Protein AF-0000000067515730 (afdb_homodimer)

Solvent-accessible surface area (backbone atoms only — not comparable to full-atom values): 35256 Å² total; per-residue (Å²): 138,82,78,78,67,69,62,62,59,50,51,53,52,52,54,55,63,64,53,71,71,58,67,72,63,63,73,56,38,85,46,73,54,70,41,50,42,94,93,24,19,31,38,40,37,34,45,33,46,80,92,40,70,53,66,86,60,45,46,58,59,45,49,50,51,52,49,49,49,42,47,40,55,29,73,67,42,72,83,10,52,42,34,50,55,38,70,41,61,50,66,40,71,41,82,49,55,71,68,56,53,50,52,48,52,53,40,50,52,50,13,62,77,48,75,37,32,38,40,40,17,38,39,58,46,34,15,53,72,50,72,31,36,65,20,58,84,65,63,81,65,47,69,66,55,48,58,58,40,50,72,39,41,52,58,83,39,51,46,76,57,90,60,22,47,29,28,67,43,58,40,25,72,43,53,79,59,30,48,48,11,40,50,48,42,53,45,53,53,52,36,44,74,60,69,42,60,21,36,41,39,36,28,71,71,25,30,38,36,30,43,43,45,82,87,66,42,58,41,73,43,81,40,72,39,61,25,89,80,57,80,29,64,60,46,64,42,35,37,47,53,36,8,36,12,63,30,65,45,38,34,29,71,42,33,11,52,59,36,66,44,35,76,48,60,23,49,69,79,62,39,53,48,86,69,45,43,35,32,24,34,17,53,26,80,42,22,31,55,8,25,37,48,12,43,44,30,54,53,54,20,64,61,58,21,45,52,49,31,58,75,67,61,45,20,32,39,38,35,29,52,50,91,95,42,74,47,79,48,67,41,70,54,27,48,56,52,49,52,54,44,73,102,140,76,85,73,71,65,67,61,58,49,51,50,50,54,57,53,67,66,47,77,70,64,66,71,63,62,72,57,39,83,46,73,55,70,40,50,42,95,93,24,18,30,40,40,36,33,46,34,46,80,91,41,70,51,65,86,60,45,48,58,59,46,51,49,52,53,49,50,49,42,47,40,54,29,72,70,42,74,81,11,52,42,33,51,55,37,70,41,60,48,67,38,72,42,82,50,56,70,67,58,52,50,50,48,52,53,41,50,52,50,13,62,76,49,75,37,31,38,41,41,18,37,40,58,45,34,16,55,72,49,73,31,35,64,20,58,82,67,62,82,66,48,71,67,54,48,57,57,42,50,70,40,42,52,59,82,40,51,46,75,56,92,59,22,47,31,27,67,43,59,41,25,70,43,53,79,60,30,48,47,11,41,50,47,42,53,44,53,53,51,36,45,74,61,69,42,61,23,36,41,38,36,26,70,71,23,31,37,36,29,43,44,46,82,88,66,43,58,41,72,44,80,41,75,38,60,25,89,81,56,80,30,64,61,47,65,40,36,38,46,54,36,8,38,13,64,29,64,46,39,33,28,71,42,33,10,54,57,36,67,44,36,75,48,59,21,47,68,81,61,39,52,47,86,69,46,42,36,31,26,36,16,54,28,80,42,22,32,54,9,24,37,48,13,41,43,32,52,53,54,19,64,62,59,18,46,52,49,30,60,75,68,61,45,19,32,39,40,35,29,54,51,92,94,43,74,46,77,47,68,40,70,55,27,48,54,54,50,52,54,44,73,102

Radius of gyration: 30.29 Å; Cα contacts (8 Å, |Δi|>4): 1437; chains: 2; bounding box: 115×103×99 Å

Organism: Pseudomonas syringae pv. tomato (strain ATCC BAA-871 / DC3000) (NCBI:txid223283)

Sequence (686 aa):
MWGMDLRGFYRIAACLVLLLCGGCGQERKLESFGGPTMGSHYSVVYVRGAGQPDPVVMRPEVEAILADVDQQMSLWRSDSDIERFNALPANSCQIMSTSVLHLIRVGEQLSRESDGAFDLTVKPLMDLWGLGAHALFEQMPLVRQLARTRTLVGYRNLRIVGQQLCKNAAVQVDLNSIAAGYAVDRITERMDALGVHDYMVQATGELKVSGLKPDGSPWRVNLDAPSDDGYDAPKLFPLTGHAMSTSGDYRRYRGGNGRHISDTLDALTGSPVNHGLASVTVLHPSALMADGLSSLLLILGPERGWNYAQEHKIPAFFVIRADKRFIIRSNASFDRLAVRSSQMWGMDLRGFYRIAACLVLLLCGGCGQERKLESFGGPTMGSHYSVVYVRGAGQPDPVVMRPEVEAILADVDQQMSLWRSDSDIERFNALPANSCQIMSTSVLHLIRVGEQLSRESDGAFDLTVKPLMDLWGLGAHALFEQMPLVRQLARTRTLVGYRNLRIVGQQLCKNAAVQVDLNSIAAGYAVDRITERMDALGVHDYMVQATGELKVSGLKPDGSPWRVNLDAPSDDGYDAPKLFPLTGHAMSTSGDYRRYRGGNGRHISDTLDALTGSPVNHGLASVTVLHPSALMADGLSSLLLILGPERGWNYAQEHKIPAFFVIRADKRFIIRSNASFDRLAVRSSQ

InterPro domains:
  IPR003374 ApbE-like superfamily [G3DSA:3.10.520.10] (24-342)
  IPR003374 ApbE-like superfamily [SSF143631] (32-336)
  IPR024932 Flavin transferase ApbE [PF02424] (38-318)
  IPR024932 Flavin transferase ApbE [PIRSF006268] (15-328)
  IPR024932 Flavin transferase ApbE [PTHR30040] (16-329)

Structure (mmCIF, N/CA/C/O backbone):
data_AF-0000000067515730-model_v1
#
loop_
_entity.id
_entity.type
_entity.pdbx_description
1 polymer 'FAD:protein FMN transferase'
#
loop_
_atom_site.group_PDB
_atom_site.id
_atom_site.type_symbol
_atom_site.label_atom_id
_atom_site.label_alt_id
_atom_site.label_comp_id
_atom_site.label_asym_id
_atom_site.label_entity_id
_atom_site.label_seq_id
_atom_site.pdbx_PDB_ins_code
_atom_site.Cartn_x
_atom_site.Cartn_y
_atom_site.Cartn_z
_atom_site.occupancy
_atom_site.B_iso_or_equiv
_atom_site.auth_seq_id
_atom_site.auth_comp_id
_atom_site.auth_asym_id
_atom_site.auth_atom_id
_atom_site.pdbx_PDB_model_num
ATOM 1 N N . MET A 1 1 ? -68 62.812 14.883 1 28.36 1 MET A N 1
ATOM 2 C CA . MET A 1 1 ? -66.625 63 15.203 1 28.36 1 MET A CA 1
ATOM 3 C C . MET A 1 1 ? -65.938 61.688 15.641 1 28.36 1 MET A C 1
ATOM 5 O O . MET A 1 1 ? -66.062 61.344 16.812 1 28.36 1 MET A O 1
ATOM 9 N N . TRP A 1 2 ? -66.25 60.594 14.812 1 34.31 2 TRP A N 1
ATOM 10 C CA . TRP A 1 2 ? -66.062 59.156 14.859 1 34.31 2 TRP A CA 1
ATOM 11 C C . TRP A 1 2 ? -64.562 58.812 14.867 1 34.31 2 TRP A C 1
ATOM 13 O O . TRP A 1 2 ? -63.875 59.125 13.93 1 34.31 2 TRP A O 1
ATOM 23 N N . GLY A 1 3 ? -63.938 58.844 16.078 1 34.28 3 GLY A N 1
ATOM 24 C CA . GLY A 1 3 ? -62.594 58.562 16.516 1 34.28 3 GLY A CA 1
ATOM 25 C C . GLY A 1 3 ? -62.188 57.125 16.219 1 34.28 3 GLY A C 1
ATOM 26 O O . GLY A 1 3 ? -62.625 56.188 16.875 1 34.28 3 GLY A O 1
ATOM 27 N N . MET A 1 4 ? -62.125 56.75 14.883 1 36.84 4 MET A N 1
ATOM 28 C CA . MET A 1 4 ? -61.656 55.469 14.383 1 36.84 4 MET A CA 1
ATOM 29 C C . MET A 1 4 ? -60.312 55.125 14.984 1 36.84 4 MET A C 1
ATOM 31 O O . MET A 1 4 ? -59.344 55.875 14.859 1 36.84 4 MET A O 1
ATOM 35 N N . ASP A 1 5 ? -60.375 54.312 16.078 1 39.78 5 ASP A N 1
ATOM 36 C CA . ASP A 1 5 ? -59.312 53.875 16.969 1 39.78 5 ASP A CA 1
ATOM 37 C C . ASP A 1 5 ? -58.219 53.125 16.188 1 39.78 5 ASP A C 1
ATOM 39 O O . ASP A 1 5 ? -58.531 52.25 15.375 1 39.78 5 ASP A O 1
ATOM 43 N N . LEU A 1 6 ? -57.031 53.75 16 1 39.78 6 LEU A N 1
ATOM 44 C CA . LEU A 1 6 ? -55.719 53.375 15.438 1 39.78 6 LEU A CA 1
ATOM 45 C C . LEU A 1 6 ? -55.25 52.062 16.031 1 39.78 6 LEU A C 1
ATOM 47 O O . LEU A 1 6 ? -54.125 51.625 15.742 1 39.78 6 LEU A O 1
ATOM 51 N N . ARG A 1 7 ? -56.031 51.531 17.062 1 51.66 7 ARG A N 1
ATOM 52 C CA . ARG A 1 7 ? -55.594 50.281 17.672 1 51.66 7 ARG A CA 1
ATOM 53 C C . ARG A 1 7 ? -55.75 49.094 16.719 1 51.66 7 ARG A C 1
ATOM 55 O O . ARG A 1 7 ? -55.062 48.094 16.828 1 51.66 7 ARG A O 1
ATOM 62 N N . GLY A 1 8 ? -56.812 49.312 15.883 1 44.31 8 GLY A N 1
ATOM 63 C CA . GLY A 1 8 ? -57 48.188 14.977 1 44.31 8 GLY A CA 1
ATOM 64 C C . GLY A 1 8 ? -55.875 48.031 13.977 1 44.31 8 GLY A C 1
ATOM 65 O O . GLY A 1 8 ? -55.594 46.906 13.539 1 44.31 8 GLY A O 1
ATOM 66 N N . PHE A 1 9 ? -55.312 49.281 13.547 1 49.94 9 PHE A N 1
ATOM 67 C CA . PHE A 1 9 ? -54.281 49.188 12.523 1 49.94 9 PHE A CA 1
ATOM 68 C C . PHE A 1 9 ? -53 48.625 13.109 1 49.94 9 PHE A C 1
ATOM 70 O O . PHE A 1 9 ? -52.281 47.875 12.445 1 49.94 9 PHE A O 1
ATOM 77 N N . TYR A 1 10 ? -52.688 48.875 14.453 1 45.91 10 TYR A N 1
ATOM 78 C CA . TYR A 1 10 ? -51.438 48.375 14.977 1 45.91 10 TYR A CA 1
ATOM 79 C C . TYR A 1 10 ? -51.5 46.875 15.242 1 45.91 10 TYR A C 1
ATOM 81 O O . TYR A 1 10 ? -50.469 46.219 15.266 1 45.91 10 TYR A O 1
ATOM 89 N N . ARG A 1 11 ? -52.719 46.25 15.516 1 48.12 11 ARG A N 1
ATOM 90 C CA . ARG A 1 11 ? -52.75 44.812 15.695 1 48.12 11 ARG A CA 1
ATOM 91 C C . ARG A 1 11 ? -52.531 44.094 14.375 1 48.12 11 ARG A C 1
ATOM 93 O O . ARG A 1 11 ? -52 42.969 14.359 1 48.12 11 ARG A O 1
ATOM 100 N N . ILE A 1 12 ? -53.125 44.812 13.359 1 47.88 12 ILE A N 1
ATOM 101 C CA . ILE A 1 12 ? -52.875 44.094 12.102 1 47.88 12 ILE A CA 1
ATOM 102 C C . ILE A 1 12 ? -51.406 44.188 11.742 1 47.88 12 ILE A C 1
ATOM 104 O O . ILE A 1 12 ? -50.812 43.219 11.266 1 47.88 12 ILE A O 1
ATOM 108 N N . ALA A 1 13 ? -50.75 45.375 12.078 1 48.94 13 ALA A N 1
ATOM 109 C CA . ALA A 1 13 ? -49.344 45.469 11.711 1 48.94 13 ALA A CA 1
ATOM 110 C C . ALA A 1 13 ? -48.5 44.562 12.602 1 48.94 13 ALA A C 1
ATOM 112 O O . ALA A 1 13 ? -47.531 43.938 12.125 1 48.94 13 ALA A O 1
ATOM 113 N N . ALA A 1 14 ? -48.844 44.438 13.836 1 49.22 14 ALA A N 1
ATOM 114 C CA . ALA A 1 14 ? -48.062 43.562 14.695 1 49.22 14 ALA A CA 1
ATOM 115 C C . ALA A 1 14 ? -48.281 42.094 14.352 1 49.22 14 ALA A C 1
ATOM 117 O O . ALA A 1 14 ? -47.344 41.281 14.422 1 49.22 14 ALA A O 1
ATOM 118 N N . CYS A 1 15 ? -49.5 41.688 14.039 1 46.47 15 CYS A N 1
ATOM 119 C CA . CYS A 1 15 ? -49.688 40.281 13.664 1 46.47 15 CYS A CA 1
ATOM 120 C C . CYS A 1 15 ? -49 40 12.336 1 46.47 15 CYS A C 1
ATOM 122 O O . CYS A 1 15 ? -48.594 38.844 12.078 1 46.47 15 CYS A O 1
ATOM 124 N N . LEU A 1 16 ? -49 41 11.43 1 43.41 16 LEU A N 1
ATOM 125 C CA . LEU A 1 16 ? -48.312 40.656 10.172 1 43.41 16 LEU A CA 1
ATOM 126 C C . LEU A 1 16 ? -46.812 40.531 10.375 1 43.41 16 LEU A C 1
ATOM 128 O O . LEU A 1 16 ? -46.156 39.75 9.672 1 43.41 16 LEU A O 1
ATOM 132 N N . VAL A 1 17 ? -46.25 41.312 11.305 1 44.44 17 VAL A N 1
ATOM 133 C CA . VAL A 1 17 ? -44.781 41.156 11.43 1 44.44 17 VAL A CA 1
ATOM 134 C C . VAL A 1 17 ? -44.469 39.812 12.062 1 44.44 17 VAL A C 1
ATOM 136 O O . VAL A 1 17 ? -43.375 39.312 11.938 1 44.44 17 VAL A O 1
ATOM 139 N N . LEU A 1 18 ? -45.375 39.281 12.891 1 42.5 18 LEU A N 1
ATOM 140 C CA . LEU A 1 18 ? -44.969 37.969 13.422 1 42.5 18 LEU A CA 1
ATOM 141 C C . LEU A 1 18 ? -44.938 36.906 12.328 1 42.5 18 LEU A C 1
ATOM 143 O O . LEU A 1 18 ? -44.656 35.75 12.594 1 42.5 18 LEU A O 1
ATOM 147 N N . LEU A 1 19 ? -45.781 37.094 11.289 1 39.22 19 LEU A N 1
ATOM 148 C CA . LEU A 1 19 ? -45.844 35.969 10.367 1 39.22 19 LEU A CA 1
ATOM 149 C C . LEU A 1 19 ? -44.438 35.531 9.969 1 39.22 19 LEU A C 1
ATOM 151 O O . LEU A 1 19 ? -44.125 34.312 9.969 1 39.22 19 LEU A O 1
ATOM 155 N N . LEU A 1 20 ? -43.812 36.281 8.969 1 37.81 20 LEU A N 1
ATOM 156 C CA . LEU A 1 20 ? -42.906 35.719 7.984 1 37.81 20 LEU A CA 1
ATOM 157 C C . LEU A 1 20 ? -41.562 35.344 8.617 1 37.81 20 LEU A C 1
ATOM 159 O O . LEU A 1 20 ? -40.562 35.188 7.918 1 37.81 20 LEU A O 1
ATOM 163 N N . CYS A 1 21 ? -41.344 35.656 9.828 1 38.59 21 CYS A N 1
ATOM 164 C CA . CYS A 1 21 ? -40.062 35.031 10.188 1 38.59 21 CYS A CA 1
ATOM 165 C C . CYS A 1 21 ? -40.156 33.531 10.078 1 38.59 21 CYS A C 1
ATOM 167 O O . CYS A 1 21 ? -40.312 32.844 11.094 1 38.59 21 CYS A O 1
ATOM 169 N N . GLY A 1 22 ? -41.188 32.969 9.43 1 39.34 22 GLY A N 1
ATOM 170 C CA . GLY A 1 22 ? -40.875 31.609 9.086 1 39.34 22 GLY A CA 1
ATOM 171 C C . GLY A 1 22 ? -39.406 31.438 8.711 1 39.34 22 GLY A C 1
ATOM 172 O O . GLY A 1 22 ? -39 31.688 7.574 1 39.34 22 GLY A O 1
ATOM 173 N N . GLY A 1 23 ? -38.531 31.922 9.422 1 40.78 23 GLY A N 1
ATOM 174 C CA . GLY A 1 23 ? -37.219 31.375 9.211 1 40.78 23 GLY A CA 1
ATOM 175 C C . GLY A 1 23 ? -37.219 29.953 8.695 1 40.78 23 GLY A C 1
ATOM 176 O O . GLY A 1 23 ? -37.344 29.016 9.477 1 40.78 23 GLY A O 1
ATOM 177 N N . CYS A 1 24 ? -37.969 29.562 7.715 1 43 24 CYS A N 1
ATOM 178 C CA . CYS A 1 24 ? -37.531 28.375 7 1 43 24 CYS A CA 1
ATOM 179 C C . CYS A 1 24 ? -36.031 28.188 7.152 1 43 24 CYS A C 1
ATOM 181 O O . CYS A 1 24 ? -35.25 28.719 6.363 1 43 24 CYS A O 1
ATOM 183 N N . GLY A 1 25 ? -35.344 28.5 8.133 1 48.97 25 GLY A N 1
ATOM 184 C CA . GLY A 1 25 ? -33.969 28.109 8.344 1 48.97 25 GLY A CA 1
ATOM 185 C C . GLY A 1 25 ? -33.594 26.828 7.629 1 48.97 25 GLY A C 1
ATOM 186 O O . GLY A 1 25 ? -34.156 25.766 7.898 1 48.97 25 GLY A O 1
ATOM 187 N N . GLN A 1 26 ? -33.438 26.906 6.41 1 57 26 GLN A N 1
ATOM 188 C CA . GLN A 1 26 ? -32.969 25.75 5.633 1 57 26 GLN A CA 1
ATOM 189 C C . GLN A 1 26 ? -32.094 24.844 6.473 1 57 26 GLN A C 1
ATOM 191 O O . GLN A 1 26 ? -31.109 25.297 7.055 1 57 26 GLN A O 1
ATOM 196 N N . GLU A 1 27 ? -32.562 23.734 6.945 1 75.56 27 GLU A N 1
ATOM 197 C CA . GLU A 1 27 ? -31.953 22.688 7.754 1 75.56 27 GLU A CA 1
ATOM 198 C C . GLU A 1 27 ? -30.562 22.328 7.238 1 75.56 27 GLU A C 1
ATOM 200 O O . GLU A 1 27 ? -30.375 22.125 6.035 1 75.56 27 GLU A O 1
ATOM 205 N N . ARG A 1 28 ? -29.578 22.828 7.957 1 88.69 28 ARG A N 1
ATOM 206 C CA . ARG A 1 28 ? -28.203 22.391 7.703 1 88.69 28 ARG A CA 1
ATOM 207 C C . ARG A 1 28 ? -28.094 20.875 7.758 1 88.69 28 ARG A C 1
ATOM 209 O O . ARG A 1 28 ? -28.516 20.25 8.734 1 88.69 28 ARG A O 1
ATOM 216 N N . LYS A 1 29 ? -27.703 20.344 6.621 1 93.69 29 LYS A N 1
ATOM 217 C CA . LYS A 1 29 ? -27.656 18.891 6.488 1 93.69 29 LYS A CA 1
ATOM 218 C C . LYS A 1 29 ? -26.219 18.406 6.359 1 93.69 29 LYS A C 1
ATOM 220 O O . LYS A 1 29 ? -25.359 19.094 5.805 1 93.69 29 LYS A O 1
ATOM 225 N N . LEU A 1 30 ? -25.984 17.25 6.902 1 96.06 30 LEU A N 1
ATOM 226 C CA . LEU A 1 30 ? -24.703 16.578 6.734 1 96.06 30 LEU A CA 1
ATOM 227 C C . LEU A 1 30 ? -24.625 15.891 5.375 1 96.06 30 LEU A C 1
ATOM 229 O O . LEU A 1 30 ? -25.531 15.148 5 1 96.06 30 LEU A O 1
ATOM 233 N N . GLU A 1 31 ? -23.594 16.266 4.641 1 96.31 31 GLU A N 1
ATOM 234 C CA . GLU A 1 31 ? -23.297 15.617 3.369 1 96.31 31 GLU A CA 1
ATOM 235 C C . GLU A 1 31 ? -21.969 14.852 3.441 1 96.31 31 GLU A C 1
ATOM 237 O O . GLU A 1 31 ? -21.094 15.203 4.23 1 96.31 31 GLU A O 1
ATOM 242 N N . SER A 1 32 ? -21.844 13.773 2.666 1 94.81 32 SER A N 1
ATOM 243 C CA . SER A 1 32 ? -20.594 13.023 2.656 1 94.81 32 SER A CA 1
ATOM 244 C C . SER A 1 32 ? -20.344 12.367 1.302 1 94.81 32 SER A C 1
ATOM 246 O O . SER A 1 32 ? -21.297 12.055 0.58 1 94.81 32 SER A O 1
ATOM 248 N N . PHE A 1 33 ? -19.156 12.203 0.969 1 92 33 PHE A N 1
ATOM 249 C CA . PHE A 1 33 ? -18.719 11.438 -0.193 1 92 33 PHE A CA 1
ATOM 250 C C . PHE A 1 33 ? -17.266 11.039 -0.058 1 92 33 PHE A C 1
ATOM 252 O O . PHE A 1 33 ? -16.562 11.484 0.859 1 92 33 PHE A O 1
ATOM 259 N N . GLY A 1 34 ? -16.766 10.148 -0.915 1 90.88 34 GLY A N 1
ATOM 260 C CA . GLY A 1 34 ? -15.391 9.664 -0.91 1 90.88 34 GLY A CA 1
ATOM 261 C C . GLY A 1 34 ? -15.062 8.789 -2.102 1 90.88 34 GLY A C 1
ATOM 262 O O . GLY A 1 34 ? -15.852 8.68 -3.035 1 90.88 34 GLY A O 1
ATOM 263 N N . GLY A 1 35 ? -13.828 8.211 -2.066 1 86.75 35 GLY A N 1
ATOM 264 C CA . GLY A 1 35 ? -13.352 7.359 -3.141 1 86.75 35 GLY A CA 1
ATOM 265 C C . GLY A 1 35 ? -11.867 7.039 -3.035 1 86.75 35 GLY A C 1
ATOM 266 O O . GLY A 1 35 ? -11.219 7.414 -2.059 1 86.75 35 GLY A O 1
ATOM 267 N N . PRO A 1 36 ? -11.383 6.293 -3.98 1 86.88 36 PRO A N 1
ATOM 268 C CA . PRO A 1 36 ? -9.961 5.945 -3.98 1 86.88 36 PRO A CA 1
ATOM 269 C C . PRO A 1 36 ? -9.055 7.129 -4.324 1 86.88 36 PRO A C 1
ATOM 271 O O . PRO A 1 36 ? -9.445 7.992 -5.121 1 86.88 36 PRO A O 1
ATOM 274 N N . THR A 1 37 ? -7.918 7.191 -3.75 1 90.69 37 THR A N 1
ATOM 275 C CA . THR A 1 37 ? -6.883 8.164 -4.098 1 90.69 37 THR A CA 1
ATOM 276 C C . THR A 1 37 ? -5.535 7.742 -3.521 1 90.69 37 THR A C 1
ATOM 278 O O . THR A 1 37 ? -5.469 7.168 -2.434 1 90.69 37 THR A O 1
ATOM 281 N N . MET A 1 38 ? -4.488 7.953 -4.32 1 90.31 38 MET A N 1
ATOM 282 C CA . MET A 1 38 ? -3.109 7.84 -3.854 1 90.31 38 MET A CA 1
ATOM 283 C C . MET A 1 38 ? -2.863 6.477 -3.211 1 90.31 38 MET A C 1
ATOM 285 O O . MET A 1 38 ? -2.262 6.391 -2.141 1 90.31 38 MET A O 1
ATOM 289 N N . GLY A 1 39 ? -3.379 5.5 -3.826 1 84 39 GLY A N 1
ATOM 290 C CA . GLY A 1 39 ? -3.189 4.145 -3.342 1 84 39 GLY A CA 1
ATOM 291 C C . GLY A 1 39 ? -3.977 3.846 -2.08 1 84 39 GLY A C 1
ATOM 292 O O . GLY A 1 39 ? -3.762 2.816 -1.436 1 84 39 GLY A O 1
ATOM 293 N N . SER A 1 40 ? -4.746 4.766 -1.695 1 87.25 40 SER A N 1
ATOM 294 C CA . SER A 1 40 ? -5.641 4.691 -0.543 1 87.25 40 SER A CA 1
ATOM 295 C C . SER A 1 40 ? -6.996 5.316 -0.854 1 87.25 40 SER A C 1
ATOM 297 O O . SER A 1 40 ? -7.559 5.09 -1.927 1 87.25 40 SER A O 1
ATOM 299 N N . HIS A 1 41 ? -7.539 6.059 0.15 1 87.5 41 HIS A N 1
ATOM 300 C CA . HIS A 1 41 ? -8.859 6.641 -0.047 1 87.5 41 HIS A CA 1
ATOM 301 C C . HIS A 1 41 ? -8.945 8.031 0.579 1 87.5 41 HIS A C 1
ATOM 303 O O . HIS A 1 41 ? -8.062 8.43 1.333 1 87.5 41 HIS A O 1
ATOM 309 N N . TYR A 1 42 ? -9.969 8.727 0.165 1 91.81 42 TYR A N 1
ATOM 310 C CA . TYR A 1 42 ? -10.32 9.992 0.794 1 91.81 42 TYR A CA 1
ATOM 311 C C . TYR A 1 42 ? -11.789 10.008 1.202 1 91.81 42 TYR A C 1
ATOM 313 O O . TYR A 1 42 ? -12.578 9.195 0.726 1 91.81 42 TYR A O 1
ATOM 321 N N . SER A 1 43 ? -12.109 10.883 2.164 1 91.94 43 SER A N 1
ATOM 322 C CA . SER A 1 43 ? -13.492 11.133 2.545 1 91.94 43 SER A CA 1
ATOM 323 C C . SER A 1 43 ? -13.711 12.594 2.918 1 91.94 43 SER A C 1
ATOM 325 O O . SER A 1 43 ? -12.812 13.242 3.459 1 91.94 43 SER A O 1
ATOM 327 N N . VAL A 1 44 ? -14.891 13.062 2.59 1 95.25 44 VAL A N 1
ATOM 328 C CA . VAL A 1 44 ? -15.328 14.414 2.93 1 95.25 44 VAL A CA 1
ATOM 329 C C . VAL A 1 44 ? -16.703 14.359 3.6 1 95.25 44 VAL A C 1
ATOM 331 O O . VAL A 1 44 ? -17.641 13.766 3.062 1 95.25 44 VAL A O 1
ATOM 334 N N . VAL A 1 45 ? -16.766 14.875 4.742 1 95.44 45 VAL A N 1
ATOM 335 C CA . VAL A 1 45 ? -18.016 15.141 5.438 1 95.44 45 VAL A CA 1
ATOM 336 C C . VAL A 1 45 ? -18.141 16.641 5.719 1 95.44 45 VAL A C 1
ATOM 338 O O . VAL A 1 45 ? -17.203 17.266 6.207 1 95.44 45 VAL A O 1
ATOM 341 N N . TYR A 1 46 ? -19.281 17.172 5.375 1 97.5 46 TYR A N 1
ATOM 342 C CA . TYR A 1 46 ? -19.406 18.609 5.605 1 97.5 46 TYR A CA 1
ATOM 343 C C . TYR A 1 46 ? -20.875 19 5.832 1 97.5 46 TYR A C 1
ATOM 345 O O . TYR A 1 46 ? -21.781 18.234 5.477 1 97.5 46 TYR A O 1
ATOM 353 N N . VAL A 1 47 ? -21.047 20.141 6.465 1 97.62 47 VAL A N 1
ATOM 354 C CA . VAL A 1 47 ? -22.375 20.688 6.719 1 97.62 47 VAL A CA 1
ATOM 355 C C . VAL A 1 47 ? -22.75 21.641 5.59 1 97.62 47 VAL A C 1
ATOM 357 O O . VAL A 1 47 ? -22.047 22.625 5.32 1 97.62 47 VAL A O 1
ATOM 360 N N . ARG A 1 48 ? -23.812 21.297 5.031 1 96.88 48 ARG A N 1
ATOM 361 C CA . ARG A 1 48 ? -24.281 22.109 3.912 1 96.88 48 ARG A CA 1
ATOM 362 C C . ARG A 1 48 ? -25.438 23.016 4.34 1 96.88 48 ARG A C 1
ATOM 364 O O . ARG A 1 48 ? -26.469 22.531 4.816 1 96.88 48 ARG A O 1
ATOM 371 N N . GLY A 1 49 ? -25.234 24.281 4.168 1 92.81 49 GLY A N 1
ATOM 372 C CA . GLY A 1 49 ? -26.297 25.266 4.332 1 92.81 49 GLY A CA 1
ATOM 373 C C . GLY A 1 49 ? -26.891 25.719 3.016 1 92.81 49 GLY A C 1
ATOM 374 O O . GLY A 1 49 ? -26.531 25.219 1.952 1 92.81 49 GLY A O 1
ATOM 375 N N . ALA A 1 50 ? -27.781 26.625 3.168 1 90.62 50 ALA A N 1
ATOM 376 C CA . ALA A 1 50 ? -28.438 27.172 1.979 1 90.62 50 ALA A CA 1
ATOM 377 C C . ALA A 1 50 ? -27.422 27.844 1.063 1 90.62 50 ALA A C 1
ATOM 379 O O . ALA A 1 50 ? -26.578 28.609 1.526 1 90.62 50 ALA A O 1
ATOM 380 N N . GLY A 1 51 ? -27.516 27.531 -0.205 1 91.56 51 GLY A N 1
ATOM 381 C CA . GLY A 1 51 ? -26.672 28.188 -1.187 1 91.56 51 GLY A CA 1
ATOM 382 C C . GLY A 1 51 ? -25.312 27.531 -1.327 1 91.56 51 GLY A C 1
ATOM 383 O O . GLY A 1 51 ? -24.531 27.906 -2.209 1 91.56 51 GLY A O 1
ATOM 384 N N . GLN A 1 52 ? -24.953 26.641 -0.421 1 95.44 52 GLN A N 1
ATOM 385 C CA . GLN A 1 52 ? -23.672 25.938 -0.498 1 95.44 52 GLN A CA 1
ATOM 386 C C . GLN A 1 52 ? -23.75 24.75 -1.437 1 95.44 52 GLN A C 1
ATOM 388 O O . GLN A 1 52 ? -24.828 24.172 -1.641 1 95.44 52 GLN A O 1
ATOM 393 N N . PRO A 1 53 ? -22.656 24.438 -2.014 1 96.94 53 PRO A N 1
ATOM 394 C CA . PRO A 1 53 ? -22.672 23.375 -3.02 1 96.94 53 PRO A CA 1
ATOM 395 C C . PRO A 1 53 ? -23.016 22.016 -2.426 1 96.94 53 PRO A C 1
ATOM 397 O O . PRO A 1 53 ? -22.578 21.688 -1.319 1 96.94 53 PRO A O 1
ATOM 400 N N . ASP A 1 54 ? -23.766 21.203 -3.172 1 96.44 54 ASP A N 1
ATOM 401 C CA . ASP A 1 54 ? -24.016 19.828 -2.791 1 96.44 54 ASP A CA 1
ATOM 402 C C . ASP A 1 54 ? -22.891 18.906 -3.285 1 96.44 54 ASP A C 1
ATOM 404 O O . ASP A 1 54 ? -21.953 19.359 -3.953 1 96.44 54 ASP A O 1
ATOM 408 N N . PRO A 1 55 ? -22.938 17.609 -2.951 1 96.62 55 PRO A N 1
ATOM 409 C CA . PRO A 1 55 ? -21.859 16.688 -3.32 1 96.62 55 PRO A CA 1
ATOM 410 C C . PRO A 1 55 ? -21.656 16.578 -4.828 1 96.62 55 PRO A C 1
ATOM 412 O O . PRO A 1 55 ? -20.531 16.359 -5.297 1 96.62 55 PRO A O 1
ATOM 415 N N . VAL A 1 56 ? -22.656 16.672 -5.602 1 96.75 56 VAL A N 1
ATOM 416 C CA . VAL A 1 56 ? -22.578 16.562 -7.055 1 96.75 56 VAL A CA 1
ATOM 417 C C . VAL A 1 56 ? -21.641 17.641 -7.598 1 96.75 56 VAL A C 1
ATOM 419 O O . VAL A 1 56 ? -20.922 17.422 -8.57 1 96.75 56 VAL A O 1
ATOM 422 N N . VAL A 1 57 ? -21.656 18.766 -6.934 1 97.12 57 VAL A N 1
ATOM 423 C CA . VAL A 1 57 ? -20.844 19.891 -7.344 1 97.12 57 VAL A CA 1
ATOM 424 C C . VAL A 1 57 ? -19.5 19.828 -6.621 1 97.12 57 VAL A C 1
ATOM 426 O O . VAL A 1 57 ? -18.453 20.094 -7.219 1 97.12 57 VAL A O 1
ATOM 429 N N . MET A 1 58 ? -19.484 19.516 -5.363 1 98 58 MET A N 1
ATOM 430 C CA . MET A 1 58 ? -18.281 19.547 -4.527 1 98 58 MET A CA 1
ATOM 431 C C . MET A 1 58 ? -17.328 18.422 -4.906 1 98 58 MET A C 1
ATOM 433 O O . MET A 1 58 ? -16.109 18.625 -4.914 1 98 58 MET A O 1
ATOM 437 N N . ARG A 1 59 ? -17.797 17.281 -5.266 1 97.5 59 ARG A N 1
ATOM 438 C CA . ARG A 1 59 ? -16.984 16.109 -5.52 1 97.5 59 ARG A CA 1
ATOM 439 C C . ARG A 1 59 ? -16.016 16.344 -6.668 1 97.5 59 ARG A C 1
ATOM 441 O O . ARG A 1 59 ? -14.812 16.094 -6.543 1 97.5 59 ARG A O 1
ATOM 448 N N . PRO A 1 60 ? -16.469 16.875 -7.797 1 97.75 60 PRO A N 1
ATOM 449 C CA . PRO A 1 60 ? -15.523 17.141 -8.883 1 97.75 60 PRO A CA 1
ATOM 450 C C . PRO A 1 60 ? -14.422 18.125 -8.492 1 97.75 60 PRO A C 1
ATOM 452 O O . PRO A 1 60 ? -13.289 18.016 -8.969 1 97.75 60 PRO A O 1
ATOM 455 N N . GLU A 1 61 ? -14.75 19.109 -7.656 1 98.38 61 GLU A N 1
ATOM 456 C CA . GLU A 1 61 ? -13.734 20.047 -7.176 1 98.38 61 GLU A CA 1
ATOM 457 C C . GLU A 1 61 ? -12.648 19.328 -6.387 1 98.38 61 GLU A C 1
ATOM 459 O O . GLU A 1 61 ? -11.453 19.578 -6.605 1 98.38 61 GLU A O 1
ATOM 464 N N . VAL A 1 62 ? -13.062 18.453 -5.527 1 98.25 62 VAL A N 1
ATOM 465 C CA . VAL A 1 62 ? -12.148 17.703 -4.676 1 98.25 62 VAL A CA 1
ATOM 466 C C . VAL A 1 62 ? -11.32 16.75 -5.527 1 98.25 62 VAL A C 1
ATOM 468 O O . VAL A 1 62 ? -10.094 16.688 -5.395 1 98.25 62 VAL A O 1
ATOM 471 N N . GLU A 1 63 ? -11.945 16.078 -6.434 1 97 63 GLU A N 1
ATOM 472 C CA . GLU A 1 63 ? -11.273 15.055 -7.242 1 97 63 GLU A CA 1
ATOM 473 C C . GLU A 1 63 ? -10.305 15.695 -8.227 1 97 63 GLU A C 1
ATOM 475 O O . GLU A 1 63 ? -9.273 15.109 -8.555 1 97 63 GLU A O 1
ATOM 480 N N . ALA A 1 64 ? -10.594 16.859 -8.68 1 98.31 64 ALA A N 1
ATOM 481 C CA . ALA A 1 64 ? -9.656 17.578 -9.539 1 98.31 64 ALA A CA 1
ATOM 482 C C . ALA A 1 64 ? -8.375 17.922 -8.781 1 98.31 64 ALA A C 1
ATOM 484 O O . ALA A 1 64 ? -7.277 17.812 -9.336 1 98.31 64 ALA A O 1
ATOM 485 N N . ILE A 1 65 ? -8.539 18.312 -7.543 1 98.62 65 ILE A N 1
ATOM 486 C CA . ILE A 1 65 ? -7.383 18.625 -6.715 1 98.62 65 ILE A CA 1
ATOM 487 C C . ILE A 1 65 ? -6.539 17.359 -6.512 1 98.62 65 ILE A C 1
ATOM 489 O O . ILE A 1 65 ? -5.316 17.391 -6.656 1 98.62 65 ILE A O 1
ATOM 493 N N . LEU A 1 66 ? -7.184 16.281 -6.195 1 97.56 66 LEU A N 1
ATOM 494 C CA . LEU A 1 66 ? -6.492 15.016 -5.988 1 97.56 66 LEU A CA 1
ATOM 495 C C . LEU A 1 66 ? -5.781 14.562 -7.262 1 97.56 66 LEU A C 1
ATOM 497 O O . LEU A 1 66 ? -4.652 14.07 -7.203 1 97.56 66 LEU A O 1
ATOM 501 N N . ALA A 1 67 ? -6.398 14.758 -8.367 1 96.75 67 ALA A N 1
ATOM 502 C CA . ALA A 1 67 ? -5.801 14.406 -9.656 1 96.75 67 ALA A CA 1
ATOM 503 C C . ALA A 1 67 ? -4.562 15.258 -9.93 1 96.75 67 ALA A C 1
ATOM 505 O O . ALA A 1 67 ? -3.561 14.75 -10.445 1 96.75 67 ALA A O 1
ATOM 506 N N . ASP A 1 68 ? -4.672 16.484 -9.625 1 98.19 68 ASP A N 1
ATOM 507 C CA . ASP A 1 68 ? -3.543 17.391 -9.812 1 98.19 68 ASP A CA 1
ATOM 508 C C . ASP A 1 68 ? -2.352 16.969 -8.961 1 98.19 68 ASP A C 1
ATOM 510 O O . ASP A 1 68 ? -1.212 16.969 -9.43 1 98.19 68 ASP A O 1
ATOM 514 N N . VAL A 1 69 ? -2.602 16.672 -7.727 1 98.31 69 VAL A N 1
ATOM 515 C CA . VAL A 1 69 ? -1.545 16.219 -6.832 1 98.31 69 VAL A CA 1
ATOM 516 C C . VAL A 1 69 ? -0.901 14.953 -7.387 1 98.31 69 VAL A C 1
ATOM 518 O O . VAL A 1 69 ? 0.325 14.82 -7.395 1 98.31 69 VAL A O 1
ATOM 521 N N . ASP A 1 70 ? -1.685 14.07 -7.844 1 95.88 70 ASP A N 1
ATOM 522 C CA . ASP A 1 70 ? -1.192 12.828 -8.43 1 95.88 70 ASP A CA 1
ATOM 523 C C . ASP A 1 70 ? -0.31 13.102 -9.641 1 95.88 70 ASP A C 1
ATOM 525 O O . ASP A 1 70 ? 0.791 12.555 -9.75 1 95.88 70 ASP A O 1
ATOM 529 N N . GLN A 1 71 ? -0.763 13.938 -10.516 1 97.12 71 GLN A N 1
ATOM 530 C CA . GLN A 1 71 ? -0.037 14.273 -11.734 1 97.12 71 GLN A CA 1
ATOM 531 C C . GLN A 1 71 ? 1.305 14.93 -11.414 1 97.12 71 GLN A C 1
ATOM 533 O O . GLN A 1 71 ? 2.283 14.734 -12.141 1 97.12 71 GLN A O 1
ATOM 538 N N . GLN A 1 72 ? 1.343 15.539 -10.367 1 98.44 72 GLN A N 1
ATOM 539 C CA . GLN A 1 72 ? 2.551 16.297 -10.031 1 98.44 72 GLN A CA 1
ATOM 540 C C . GLN A 1 72 ? 3.52 15.438 -9.219 1 98.44 72 GLN A C 1
ATOM 542 O O . GLN A 1 72 ? 4.734 15.516 -9.406 1 98.44 72 GLN A O 1
ATOM 547 N N . MET A 1 73 ? 2.988 14.562 -8.367 1 97.94 73 MET A N 1
ATOM 548 C CA . MET A 1 73 ? 3.846 14.133 -7.266 1 97.94 73 MET A CA 1
ATOM 549 C C . MET A 1 73 ? 3.912 12.609 -7.191 1 97.94 73 MET A C 1
ATOM 551 O O . MET A 1 73 ? 4.715 12.055 -6.438 1 97.94 73 MET A O 1
ATOM 555 N N . SER A 1 74 ? 3.152 11.93 -7.953 1 95 74 SER A N 1
ATOM 556 C CA . SER A 1 74 ? 3.078 10.477 -7.84 1 95 74 SER A CA 1
ATOM 557 C C . SER A 1 74 ? 4.395 9.82 -8.25 1 95 74 SER A C 1
ATOM 559 O O . SER A 1 74 ? 4.996 10.203 -9.258 1 95 74 SER A O 1
ATOM 561 N N . LEU A 1 75 ? 4.832 8.836 -7.477 1 94.25 75 LEU A N 1
ATOM 562 C CA . LEU A 1 75 ? 5.984 8.016 -7.832 1 94.25 75 LEU A CA 1
ATOM 563 C C . LEU A 1 75 ? 5.551 6.762 -8.586 1 94.25 75 LEU A C 1
ATOM 565 O O . LEU A 1 75 ? 6.391 5.98 -9.039 1 94.25 75 LEU A O 1
ATOM 569 N N . TRP A 1 76 ? 4.242 6.648 -8.797 1 88.44 76 TRP A N 1
ATOM 570 C CA . TRP A 1 76 ? 3.715 5.398 -9.336 1 88.44 76 TRP A CA 1
ATOM 571 C C . TRP A 1 76 ? 3.285 5.574 -10.789 1 88.44 76 TRP A C 1
ATOM 573 O O . TRP A 1 76 ? 2.607 4.711 -11.352 1 88.44 76 TRP A O 1
ATOM 583 N N . ARG A 1 77 ? 3.529 6.629 -11.281 1 86.62 77 ARG A N 1
ATOM 584 C CA . ARG A 1 77 ? 3.4 6.895 -12.711 1 86.62 77 ARG A CA 1
ATOM 585 C C . ARG A 1 77 ? 4.648 7.586 -13.25 1 86.62 77 ARG A C 1
ATOM 587 O O . ARG A 1 77 ? 5.238 8.43 -12.57 1 86.62 77 ARG A O 1
ATOM 594 N N . SER A 1 78 ? 5.031 7.328 -14.43 1 85.56 78 SER A N 1
ATOM 595 C CA . SER A 1 78 ? 6.289 7.82 -14.977 1 85.56 78 SER A CA 1
ATOM 596 C C . SER A 1 78 ? 6.129 9.227 -15.547 1 85.56 78 SER A C 1
ATOM 598 O O . SER A 1 78 ? 7.117 9.93 -15.781 1 85.56 78 SER A O 1
ATOM 600 N N . ASP A 1 79 ? 4.883 9.641 -15.734 1 91.31 79 ASP A N 1
ATOM 601 C CA . ASP A 1 79 ? 4.668 10.922 -16.406 1 91.31 79 ASP A CA 1
ATOM 602 C C . ASP A 1 79 ? 4.359 12.023 -15.383 1 91.31 79 ASP A C 1
ATOM 604 O O . ASP A 1 79 ? 3.912 13.109 -15.75 1 91.31 79 ASP A O 1
ATOM 608 N N . SER A 1 80 ? 4.496 11.711 -14.148 1 96.12 80 SER A N 1
ATOM 609 C CA . SER A 1 80 ? 4.34 12.773 -13.164 1 96.12 80 SER A CA 1
ATOM 610 C C . SER A 1 80 ? 5.492 13.773 -13.242 1 96.12 80 SER A C 1
ATOM 612 O O . SER A 1 80 ? 6.582 13.438 -13.719 1 96.12 80 SER A O 1
ATOM 614 N N . ASP A 1 81 ? 5.289 14.969 -12.789 1 98.5 81 ASP A N 1
ATOM 615 C CA . ASP A 1 81 ? 6.34 15.984 -12.781 1 98.5 81 ASP A CA 1
ATOM 616 C C . ASP A 1 81 ? 7.547 15.516 -11.969 1 98.5 81 ASP A C 1
ATOM 618 O O . ASP A 1 81 ? 8.688 15.656 -12.414 1 98.5 81 ASP A O 1
ATOM 622 N N . ILE A 1 82 ? 7.32 14.961 -10.859 1 98.25 82 ILE A N 1
ATOM 623 C CA . ILE A 1 82 ? 8.406 14.578 -9.969 1 98.25 82 ILE A CA 1
ATOM 624 C C . ILE A 1 82 ? 9.195 13.422 -10.578 1 98.25 82 ILE A C 1
ATOM 626 O O . ILE A 1 82 ? 10.422 13.352 -10.438 1 98.25 82 ILE A O 1
ATOM 630 N N . GLU A 1 83 ? 8.523 12.477 -11.211 1 96.44 83 GLU A N 1
ATOM 631 C CA . GLU A 1 83 ? 9.242 11.352 -11.797 1 96.44 83 GLU A CA 1
ATOM 632 C C . GLU A 1 83 ? 10.055 11.797 -13.016 1 96.44 83 GLU A C 1
ATOM 634 O O . GLU A 1 83 ? 11.133 11.25 -13.273 1 96.44 83 GLU A O 1
ATOM 639 N N . ARG A 1 84 ? 9.523 12.711 -13.805 1 97.44 84 ARG A N 1
ATOM 640 C CA . ARG A 1 84 ? 10.312 13.281 -14.891 1 97.44 84 ARG A CA 1
ATOM 641 C C . ARG A 1 84 ? 11.578 13.945 -14.352 1 97.44 84 ARG A C 1
ATOM 643 O O . ARG A 1 84 ? 12.656 13.789 -14.93 1 97.44 84 ARG A O 1
ATOM 650 N N . PHE A 1 85 ? 11.477 14.656 -13.273 1 98.69 85 PHE A N 1
ATOM 651 C CA . PHE A 1 85 ? 12.641 15.258 -12.633 1 98.69 85 PHE A CA 1
ATOM 652 C C . PHE A 1 85 ? 13.602 14.18 -12.141 1 98.69 85 PHE A C 1
ATOM 654 O O . PHE A 1 85 ? 14.812 14.281 -12.328 1 98.69 85 PHE A O 1
ATOM 661 N N . ASN A 1 86 ? 13.055 13.141 -11.461 1 97.62 86 ASN A N 1
ATOM 662 C CA . ASN A 1 86 ? 13.852 12.062 -10.883 1 97.62 86 ASN A CA 1
ATOM 663 C C . ASN A 1 86 ? 14.656 11.336 -11.961 1 97.62 86 ASN A C 1
ATOM 665 O O . ASN A 1 86 ? 15.75 10.828 -11.688 1 97.62 86 ASN A O 1
ATOM 669 N N . ALA A 1 87 ? 14.195 11.344 -13.148 1 95.81 87 ALA A N 1
ATOM 670 C CA . ALA A 1 87 ? 14.836 10.625 -14.242 1 95.81 87 ALA A CA 1
ATOM 671 C C . ALA A 1 87 ? 16.016 11.414 -14.805 1 95.81 87 ALA A C 1
ATOM 673 O O . ALA A 1 87 ? 16.828 10.875 -15.562 1 95.81 87 ALA A O 1
ATOM 674 N N . LEU A 1 88 ? 16.125 12.648 -14.523 1 97.81 88 LEU A N 1
ATOM 675 C CA . LEU A 1 88 ? 17.188 13.5 -15.055 1 97.81 88 LEU A CA 1
ATOM 676 C C . LEU A 1 88 ? 18.531 13.164 -14.414 1 97.81 88 LEU A C 1
ATOM 678 O O . LEU A 1 88 ? 18.578 12.734 -13.258 1 97.81 88 LEU A O 1
ATOM 682 N N . PRO A 1 89 ? 19.625 13.375 -15.109 1 97.44 89 PRO A N 1
ATOM 683 C CA . PRO A 1 89 ? 20.953 13.164 -14.531 1 97.44 89 PRO A CA 1
ATOM 684 C C . PRO A 1 89 ? 21.359 14.273 -13.562 1 97.44 89 PRO A C 1
ATOM 686 O O . PRO A 1 89 ? 20.625 15.242 -13.383 1 97.44 89 PRO A O 1
ATOM 689 N N . ALA A 1 90 ? 22.5 14.086 -12.914 1 97.75 90 ALA A N 1
ATOM 690 C CA . ALA A 1 90 ? 23.078 15.117 -12.055 1 97.75 90 ALA A CA 1
ATOM 691 C C . ALA A 1 90 ? 23.234 16.438 -12.805 1 97.75 90 ALA A C 1
ATOM 693 O O . ALA A 1 90 ? 23.375 16.453 -14.031 1 97.75 90 ALA A O 1
ATOM 694 N N . ASN A 1 91 ? 23.141 17.484 -12.102 1 98.38 91 ASN A N 1
ATOM 695 C CA . ASN A 1 91 ? 23.344 18.828 -12.617 1 98.38 91 ASN A CA 1
ATOM 696 C C . ASN A 1 91 ? 22.266 19.203 -13.633 1 98.38 91 ASN A C 1
ATOM 698 O O . ASN A 1 91 ? 22.578 19.734 -14.703 1 98.38 91 ASN A O 1
ATOM 702 N N . SER A 1 92 ? 21.047 18.844 -13.32 1 98.56 92 SER A N 1
ATOM 703 C CA . SER A 1 92 ? 19.891 19.188 -14.148 1 98.56 92 SER A CA 1
ATOM 704 C C . SER A 1 92 ? 18.922 20.078 -13.383 1 98.56 92 SER A C 1
ATOM 706 O O . SER A 1 92 ? 18.922 20.094 -12.148 1 98.56 92 SER A O 1
ATOM 708 N N . CYS A 1 93 ? 18.125 20.797 -14.148 1 98.69 93 CYS A N 1
ATOM 709 C CA . CYS A 1 93 ? 17.031 21.609 -13.625 1 98.69 93 CYS A CA 1
ATOM 710 C C . CYS A 1 93 ? 15.75 21.344 -14.391 1 98.69 93 CYS A C 1
ATOM 712 O O . CYS A 1 93 ? 15.781 20.953 -15.555 1 98.69 93 CYS A O 1
ATOM 714 N N . GLN A 1 94 ? 14.672 21.547 -13.719 1 98.81 94 GLN A N 1
ATOM 715 C CA . GLN A 1 94 ? 13.352 21.406 -14.328 1 98.81 94 GLN A CA 1
ATOM 716 C C . GLN A 1 94 ? 12.375 22.438 -13.758 1 98.81 94 GLN A C 1
ATOM 718 O O . GLN A 1 94 ? 12.344 22.656 -12.547 1 98.81 94 GLN A O 1
ATOM 723 N N . ILE A 1 95 ? 11.594 23.078 -14.648 1 98.81 95 ILE A N 1
ATOM 724 C CA . ILE A 1 95 ? 10.508 23.938 -14.188 1 98.81 95 ILE A CA 1
ATOM 725 C C . ILE A 1 95 ? 9.477 23.109 -13.43 1 98.81 95 ILE A C 1
ATOM 727 O O . ILE A 1 95 ? 9.078 22.031 -13.891 1 98.81 95 ILE A O 1
ATOM 731 N N . MET A 1 96 ? 9.141 23.578 -12.242 1 98.69 96 MET A N 1
ATOM 732 C CA . MET A 1 96 ? 8.156 22.891 -11.406 1 98.69 96 MET A CA 1
ATOM 733 C C . MET A 1 96 ? 7.039 23.844 -10.992 1 98.69 96 MET A C 1
ATOM 735 O O . MET A 1 96 ? 7.242 25.062 -10.938 1 98.69 96 MET A O 1
ATOM 739 N N . SER A 1 97 ? 5.953 23.266 -10.703 1 98.25 97 SER A N 1
ATOM 740 C CA . SER A 1 97 ? 4.844 24.078 -10.203 1 98.25 97 SER A CA 1
ATOM 741 C C . SER A 1 97 ? 5.188 24.719 -8.859 1 98.25 97 SER A C 1
ATOM 743 O O . SER A 1 97 ? 6.062 24.234 -8.141 1 98.25 97 SER A O 1
ATOM 745 N N . THR A 1 98 ? 4.488 25.797 -8.539 1 97.81 98 THR A N 1
ATOM 746 C CA . THR A 1 98 ? 4.656 26.469 -7.258 1 97.81 98 THR A CA 1
ATOM 747 C C . THR A 1 98 ? 4.371 25.516 -6.105 1 97.81 98 THR A C 1
ATOM 749 O O . THR A 1 98 ? 5 25.594 -5.047 1 97.81 98 THR A O 1
ATOM 752 N N . SER A 1 99 ? 3.42 24.641 -6.312 1 97.75 99 SER A N 1
ATOM 753 C CA . SER A 1 99 ? 3.051 23.656 -5.297 1 97.75 99 SER A CA 1
ATOM 754 C C . SER A 1 99 ? 4.215 22.719 -4.977 1 97.75 99 SER A C 1
ATOM 756 O O . SER A 1 99 ? 4.539 22.5 -3.807 1 97.75 99 SER A O 1
ATOM 758 N N . VAL A 1 100 ? 4.836 22.188 -5.969 1 98.62 100 VAL A N 1
ATOM 759 C CA . VAL A 1 100 ? 5.953 21.266 -5.773 1 98.62 100 VAL A CA 1
ATOM 760 C C . VAL A 1 100 ? 7.105 22 -5.09 1 98.62 100 VAL A C 1
ATOM 762 O O . VAL A 1 100 ? 7.707 21.484 -4.145 1 98.62 100 VAL A O 1
ATOM 765 N N . LEU A 1 101 ? 7.406 23.203 -5.539 1 98.75 101 LEU A N 1
ATOM 766 C CA . LEU A 1 101 ? 8.5 23.969 -4.949 1 98.75 101 LEU A CA 1
ATOM 767 C C . LEU A 1 101 ? 8.219 24.281 -3.482 1 98.75 101 LEU A C 1
ATOM 769 O O . LEU A 1 101 ? 9.125 24.25 -2.65 1 98.75 101 LEU A O 1
ATOM 773 N N . HIS A 1 102 ? 6.984 24.578 -3.207 1 98.62 102 HIS A N 1
ATOM 774 C CA . HIS A 1 102 ? 6.586 24.797 -1.822 1 98.62 102 HIS A CA 1
ATOM 775 C C . HIS A 1 102 ? 6.852 23.578 -0.961 1 98.62 102 HIS A C 1
ATOM 777 O O . HIS A 1 102 ? 7.398 23.688 0.139 1 98.62 102 HIS A O 1
ATOM 783 N N . LEU A 1 103 ? 6.504 22.422 -1.427 1 98.81 103 LEU A N 1
ATOM 784 C CA . LEU A 1 103 ? 6.711 21.203 -0.67 1 98.81 103 LEU A CA 1
ATOM 785 C C . LEU A 1 103 ? 8.195 20.906 -0.506 1 98.81 103 LEU A C 1
ATOM 787 O O . LEU A 1 103 ? 8.625 20.406 0.541 1 98.81 103 LEU A O 1
ATOM 791 N N . ILE A 1 104 ? 8.953 21.219 -1.524 1 98.81 104 ILE A N 1
ATOM 792 C CA . ILE A 1 104 ? 10.398 21.047 -1.435 1 98.81 104 ILE A CA 1
ATOM 793 C C . ILE A 1 104 ? 10.961 21.922 -0.314 1 98.81 104 ILE A C 1
ATOM 795 O O . ILE A 1 104 ? 11.797 21.469 0.472 1 98.81 104 ILE A O 1
ATOM 799 N N . ARG A 1 105 ? 10.523 23.125 -0.2 1 98.62 105 ARG A N 1
ATOM 800 C CA . ARG A 1 105 ? 10.984 24.031 0.843 1 98.62 105 ARG A CA 1
ATOM 801 C C . ARG A 1 105 ? 10.617 23.516 2.229 1 98.62 105 ARG A C 1
ATOM 803 O O . ARG A 1 105 ? 11.43 23.578 3.156 1 98.62 105 ARG A O 1
ATOM 810 N N . VAL A 1 106 ? 9.414 23.016 2.35 1 98.62 106 VAL A N 1
ATOM 811 C CA . VAL A 1 106 ? 8.984 22.438 3.617 1 98.62 106 VAL A CA 1
ATOM 812 C C . VAL A 1 106 ? 9.867 21.25 3.969 1 98.62 106 VAL A C 1
ATOM 814 O O . VAL A 1 106 ? 10.328 21.125 5.105 1 98.62 106 VAL A O 1
ATOM 817 N N . GLY A 1 107 ? 10.086 20.344 2.98 1 98.69 107 GLY A N 1
ATOM 818 C CA . GLY A 1 107 ? 10.961 19.203 3.189 1 98.69 107 GLY A CA 1
ATOM 819 C C . GLY A 1 107 ? 12.367 19.594 3.596 1 98.69 107 GLY A C 1
ATOM 820 O O . GLY A 1 107 ? 12.977 18.953 4.449 1 98.69 107 GLY A O 1
ATOM 821 N N . GLU A 1 108 ? 12.883 20.625 2.998 1 98.25 108 GLU A N 1
ATOM 822 C CA . GLU A 1 108 ? 14.211 21.125 3.334 1 98.25 108 GLU A CA 1
ATOM 823 C C . GLU A 1 108 ? 14.273 21.594 4.785 1 98.25 108 GLU A C 1
ATOM 825 O O . GLU A 1 108 ? 15.25 21.312 5.488 1 98.25 108 GLU A O 1
ATOM 830 N N . GLN A 1 109 ? 13.312 22.281 5.176 1 98.38 109 GLN A N 1
ATOM 831 C CA . GLN A 1 109 ? 13.25 22.75 6.562 1 98.38 109 GLN A CA 1
ATOM 832 C C . GLN A 1 109 ? 13.273 21.562 7.531 1 98.38 109 GLN A C 1
ATOM 834 O O . GLN A 1 109 ? 14.039 21.562 8.492 1 98.38 109 GLN A O 1
ATOM 839 N N . LEU A 1 110 ? 12.438 20.562 7.293 1 98.75 110 LEU A N 1
ATOM 840 C CA . LEU A 1 110 ? 12.375 19.391 8.156 1 98.75 110 LEU A CA 1
ATOM 841 C C . LEU A 1 110 ? 13.688 18.609 8.125 1 98.75 110 LEU A C 1
ATOM 843 O O . LEU A 1 110 ? 14.109 18.047 9.141 1 98.75 110 LEU A O 1
ATOM 847 N N . SER A 1 111 ? 14.305 18.594 6.949 1 98.69 111 SER A N 1
ATOM 848 C CA . SER A 1 111 ? 15.602 17.938 6.824 1 98.69 111 SER A CA 1
ATOM 849 C C . SER A 1 111 ? 16.656 18.625 7.699 1 98.69 111 SER A C 1
ATOM 851 O O . SER A 1 111 ? 17.375 17.969 8.438 1 98.69 111 SER A O 1
ATOM 853 N N . ARG A 1 112 ? 16.703 19.906 7.645 1 98.12 112 ARG A N 1
ATOM 854 C CA . ARG A 1 112 ? 17.656 20.688 8.438 1 98.12 112 ARG A CA 1
ATOM 855 C C . ARG A 1 112 ? 17.422 20.469 9.93 1 98.12 112 ARG A C 1
ATOM 857 O O . ARG A 1 112 ? 18.359 20.234 10.688 1 98.12 112 ARG A O 1
ATOM 864 N N . GLU A 1 113 ? 16.188 20.438 10.297 1 97.88 113 GLU A N 1
ATOM 865 C CA . GLU A 1 113 ? 15.836 20.375 11.711 1 97.88 113 GLU A CA 1
ATOM 866 C C . GLU A 1 113 ? 16.062 18.969 12.266 1 97.88 113 GLU A C 1
ATOM 868 O O . GLU A 1 113 ? 16.109 18.766 13.484 1 97.88 113 GLU A O 1
ATOM 873 N N . SER A 1 114 ? 16.188 18 11.438 1 98 114 SER A N 1
ATOM 874 C CA . SER A 1 114 ? 16.406 16.625 11.883 1 98 114 SER A CA 1
ATOM 875 C C . SER A 1 114 ? 17.828 16.156 11.555 1 98 114 SER A C 1
ATOM 877 O O . SER A 1 114 ? 18.109 14.969 11.586 1 98 114 SER A O 1
ATOM 879 N N . ASP A 1 115 ? 18.672 17.062 11.125 1 96.81 115 ASP A N 1
ATOM 880 C CA . ASP A 1 115 ? 20.047 16.781 10.758 1 96.81 115 ASP A CA 1
ATOM 881 C C . ASP A 1 115 ? 20.125 15.742 9.641 1 96.81 115 ASP A C 1
ATOM 883 O O . ASP A 1 115 ? 21 14.875 9.641 1 96.81 115 ASP A O 1
ATOM 887 N N . GLY A 1 116 ? 19.109 15.734 8.875 1 98 116 GLY A N 1
ATOM 888 C CA . GLY A 1 116 ? 19.156 14.93 7.668 1 98 116 GLY A CA 1
ATOM 889 C C . GLY A 1 116 ? 18.438 13.594 7.816 1 98 116 GLY A C 1
ATOM 890 O O . GLY A 1 116 ? 18.359 12.82 6.863 1 98 116 GLY A O 1
ATOM 891 N N . ALA A 1 117 ? 17.859 13.312 9.008 1 98.44 117 ALA A N 1
ATOM 892 C CA . ALA A 1 117 ? 17.094 12.07 9.164 1 98.44 117 ALA A CA 1
ATOM 893 C C . ALA A 1 117 ? 15.867 12.062 8.258 1 98.44 117 ALA A C 1
ATOM 895 O O . ALA A 1 117 ? 15.555 11.047 7.641 1 98.44 117 ALA A O 1
ATOM 896 N N . PHE A 1 118 ? 15.148 13.148 8.281 1 98.75 118 PHE A N 1
ATOM 897 C CA . PHE A 1 118 ? 14.102 13.398 7.297 1 98.75 118 PHE A CA 1
ATOM 898 C C . PHE A 1 118 ? 14.695 13.961 6.012 1 98.75 118 PHE A C 1
ATOM 900 O O . PHE A 1 118 ? 15.297 15.039 6.023 1 98.75 118 PHE A O 1
ATOM 907 N N . ASP A 1 119 ? 14.508 13.234 4.93 1 98.81 119 ASP A N 1
ATOM 908 C CA . ASP A 1 119 ? 15.109 13.664 3.67 1 98.81 119 ASP A CA 1
ATOM 909 C C . ASP A 1 119 ? 14.234 13.273 2.482 1 98.81 119 ASP A C 1
ATOM 911 O O . ASP A 1 119 ? 13.984 12.086 2.248 1 98.81 119 ASP A O 1
ATOM 915 N N . LEU A 1 120 ? 13.844 14.273 1.719 1 98.69 120 LEU A N 1
ATOM 916 C CA . LEU A 1 120 ? 12.945 14.016 0.596 1 98.69 120 LEU A CA 1
ATOM 917 C C . LEU A 1 120 ? 13.68 13.305 -0.534 1 98.69 120 LEU A C 1
ATOM 919 O O . LEU A 1 120 ? 13.055 12.805 -1.47 1 98.69 120 LEU A O 1
ATOM 923 N N . THR A 1 121 ? 14.977 13.172 -0.478 1 98.56 121 THR A N 1
ATOM 924 C CA . THR A 1 121 ? 15.727 12.492 -1.525 1 98.56 121 THR A CA 1
ATOM 925 C C . THR A 1 121 ? 15.945 11.023 -1.165 1 98.56 121 THR A C 1
ATOM 927 O O . THR A 1 121 ? 16.812 10.359 -1.733 1 98.56 121 THR A O 1
ATOM 930 N N . VAL A 1 122 ? 15.156 10.477 -0.349 1 97.81 122 VAL A N 1
ATOM 931 C CA . VAL A 1 122 ? 15.336 9.156 0.245 1 97.81 122 VAL A CA 1
ATOM 932 C C . VAL A 1 122 ? 14.906 8.078 -0.746 1 97.81 122 VAL A C 1
ATOM 934 O O . VAL A 1 122 ? 15.148 6.891 -0.525 1 97.81 122 VAL A O 1
ATOM 937 N N . LYS A 1 123 ? 14.344 8.414 -1.888 1 96.38 123 LYS A N 1
ATOM 938 C CA . LYS A 1 123 ? 13.68 7.48 -2.803 1 96.38 123 LYS A CA 1
ATOM 939 C C . LYS A 1 123 ? 14.617 6.336 -3.186 1 96.38 123 LYS A C 1
ATOM 941 O O . LYS A 1 123 ? 14.211 5.172 -3.166 1 96.38 123 LYS A O 1
ATOM 946 N N . PRO A 1 124 ? 15.969 6.57 -3.502 1 94.44 124 PRO A N 1
ATOM 947 C CA . PRO A 1 124 ? 16.828 5.441 -3.879 1 94.44 124 PRO A CA 1
ATOM 948 C C . PRO A 1 124 ? 16.969 4.41 -2.764 1 94.44 124 PRO A C 1
ATOM 950 O O . PRO A 1 124 ? 17.062 3.211 -3.035 1 94.44 124 PRO A O 1
ATOM 953 N N . LEU A 1 125 ? 16.969 4.891 -1.581 1 94 125 LEU A N 1
ATOM 954 C CA . LEU A 1 125 ? 17.062 3.977 -0.448 1 94 125 LEU A CA 1
ATOM 955 C C . LEU A 1 125 ? 15.758 3.217 -0.252 1 94 125 LEU A C 1
ATOM 957 O O . LEU A 1 125 ? 15.773 2.021 0.053 1 94 125 LEU A O 1
ATOM 961 N N . MET A 1 126 ? 14.656 3.941 -0.383 1 92.56 126 MET A N 1
ATOM 962 C CA . MET A 1 126 ? 13.359 3.273 -0.312 1 92.56 126 MET A CA 1
ATOM 963 C C . MET A 1 126 ? 13.266 2.148 -1.339 1 92.56 126 MET A C 1
ATOM 965 O O . MET A 1 126 ? 12.82 1.047 -1.021 1 92.56 126 MET A O 1
ATOM 969 N N . ASP A 1 127 ? 13.734 2.428 -2.514 1 88.5 127 ASP A N 1
ATOM 970 C CA . ASP A 1 127 ? 13.727 1.431 -3.578 1 88.5 127 ASP A CA 1
ATOM 971 C C . ASP A 1 127 ? 14.641 0.255 -3.234 1 88.5 127 ASP A C 1
ATOM 973 O O . ASP A 1 127 ? 14.273 -0.904 -3.438 1 88.5 127 ASP A O 1
ATOM 977 N N . LEU A 1 128 ? 15.766 0.564 -2.705 1 86.69 128 LEU A N 1
ATOM 978 C CA . LEU A 1 128 ? 16.75 -0.46 -2.365 1 86.69 128 LEU A CA 1
ATOM 979 C C . LEU A 1 128 ? 16.188 -1.436 -1.338 1 86.69 128 LEU A C 1
ATOM 981 O O . LEU A 1 128 ? 16.422 -2.643 -1.429 1 86.69 128 LEU A O 1
ATOM 985 N N . TRP A 1 129 ? 15.422 -0.89 -0.431 1 85.5 129 TRP A N 1
ATOM 986 C CA . TRP A 1 129 ? 14.898 -1.7 0.664 1 85.5 129 TRP A CA 1
ATOM 987 C C . TRP A 1 129 ? 13.578 -2.357 0.271 1 85.5 129 TRP A C 1
ATOM 989 O O . TRP A 1 129 ? 12.938 -3.016 1.094 1 85.5 129 TRP A O 1
ATOM 999 N N . GLY A 1 130 ? 13.156 -2.121 -0.951 1 80.25 130 GLY A N 1
ATOM 1000 C CA . GLY A 1 130 ? 11.93 -2.732 -1.44 1 80.25 130 GLY A CA 1
ATOM 1001 C C . GLY A 1 130 ? 10.672 -2.029 -0.953 1 80.25 130 GLY A C 1
ATOM 1002 O O . GLY A 1 130 ? 9.594 -2.625 -0.918 1 80.25 130 GLY A O 1
ATOM 1003 N N . LEU A 1 131 ? 10.727 -0.803 -0.625 1 77.75 131 LEU A N 1
ATOM 1004 C CA . LEU A 1 131 ? 9.625 -0.056 -0.03 1 77.75 131 LEU A CA 1
ATOM 1005 C C . LEU A 1 131 ? 9.062 0.958 -1.019 1 77.75 131 LEU A C 1
ATOM 1007 O O . LEU A 1 131 ? 8.078 1.636 -0.724 1 77.75 131 LEU A O 1
ATOM 1011 N N . GLY A 1 132 ? 9.727 0.963 -2.189 1 76.56 132 GLY A N 1
ATOM 1012 C CA . GLY A 1 132 ? 9.336 2.002 -3.131 1 76.56 132 GLY A CA 1
ATOM 1013 C C . GLY A 1 132 ? 8.727 1.452 -4.406 1 76.56 132 GLY A C 1
ATOM 1014 O O . GLY A 1 132 ? 8.594 0.237 -4.566 1 76.56 132 GLY A O 1
ATOM 1015 N N . ALA A 1 133 ? 8.375 2.375 -5.246 1 68.69 133 ALA A N 1
ATOM 1016 C CA . ALA A 1 133 ? 7.668 2.086 -6.492 1 68.69 133 ALA A CA 1
ATOM 1017 C C . ALA A 1 133 ? 8.57 1.348 -7.477 1 68.69 133 ALA A C 1
ATOM 1019 O O . ALA A 1 133 ? 8.086 0.667 -8.383 1 68.69 133 ALA A O 1
ATOM 1020 N N . HIS A 1 134 ? 9.852 1.501 -7.285 1 64.69 134 HIS A N 1
ATOM 1021 C CA . HIS A 1 134 ? 10.789 0.913 -8.234 1 64.69 134 HIS A CA 1
ATOM 1022 C C . HIS A 1 134 ? 11.688 -0.119 -7.555 1 64.69 134 HIS A C 1
ATOM 1024 O O . HIS A 1 134 ? 12.852 -0.274 -7.922 1 64.69 134 HIS A O 1
ATOM 1030 N N . ALA A 1 135 ? 11.031 -0.735 -6.453 1 61.41 135 ALA A N 1
ATOM 1031 C CA . ALA A 1 135 ? 11.766 -1.757 -5.711 1 61.41 135 ALA A CA 1
ATOM 1032 C C . ALA A 1 135 ? 12.117 -2.938 -6.609 1 61.41 135 ALA A C 1
ATOM 1034 O O . ALA A 1 135 ? 11.367 -3.279 -7.523 1 61.41 135 ALA A O 1
ATOM 1035 N N . LEU A 1 136 ? 13.383 -3.299 -6.637 1 53.72 136 LEU A N 1
ATOM 1036 C CA . LEU A 1 136 ? 13.781 -4.531 -7.309 1 53.72 136 LEU A CA 1
ATOM 1037 C C . LEU A 1 136 ? 13.82 -5.695 -6.324 1 53.72 136 LEU A C 1
ATOM 1039 O O . LEU A 1 136 ? 14.117 -5.508 -5.145 1 53.72 136 LEU A O 1
ATOM 1043 N N . PHE A 1 137 ? 12.695 -6.457 -6.102 1 52 137 PHE A N 1
ATOM 1044 C CA . PHE A 1 137 ? 12.461 -7.582 -5.203 1 52 137 PHE A CA 1
ATOM 1045 C C . PHE A 1 137 ? 13.773 -8.117 -4.656 1 52 137 PHE A C 1
ATOM 1047 O O . PHE A 1 137 ? 13.789 -9.039 -3.838 1 52 137 PHE A O 1
ATOM 1054 N N . GLU A 1 138 ? 14.82 -7.426 -4.59 1 53.44 138 GLU A N 1
ATOM 1055 C CA . GLU A 1 138 ? 15.945 -8.281 -4.23 1 53.44 138 GLU A CA 1
ATOM 1056 C C . GLU A 1 138 ? 15.953 -8.586 -2.734 1 53.44 138 GLU A C 1
ATOM 1058 O O . GLU A 1 138 ? 15.086 -8.125 -1.996 1 53.44 138 GLU A O 1
ATOM 1063 N N . GLN A 1 139 ? 17 -9.227 -2.234 1 59.59 139 GLN A N 1
ATOM 1064 C CA . GLN A 1 139 ? 17.672 -9.523 -0.972 1 59.59 139 GLN A CA 1
ATOM 1065 C C . GLN A 1 139 ? 17.922 -8.258 -0.164 1 59.59 139 GLN A C 1
ATOM 1067 O O . GLN A 1 139 ? 17.781 -7.145 -0.684 1 59.59 139 GLN A O 1
ATOM 1072 N N . MET A 1 140 ? 17.844 -8.547 1.138 1 68.12 140 MET A N 1
ATOM 1073 C CA . MET A 1 140 ? 18.375 -7.445 1.932 1 68.12 140 MET A CA 1
ATOM 1074 C C . MET A 1 140 ? 19.578 -6.816 1.238 1 68.12 140 MET A C 1
ATOM 1076 O O . MET A 1 140 ? 20.422 -7.523 0.677 1 68.12 140 MET A O 1
ATOM 1080 N N . PRO A 1 141 ? 19.547 -5.551 1.182 1 75.75 141 PRO A N 1
ATOM 1081 C CA . PRO A 1 141 ? 20.672 -4.906 0.498 1 75.75 141 PRO A CA 1
ATOM 1082 C C . PRO A 1 141 ? 22.016 -5.273 1.107 1 75.75 141 PRO A C 1
ATOM 1084 O O . PRO A 1 141 ? 22.141 -5.371 2.33 1 75.75 141 PRO A O 1
ATOM 1087 N N . LEU A 1 142 ? 22.922 -5.574 0.247 1 75.88 142 LEU A N 1
ATOM 1088 C CA . LEU A 1 142 ? 24.297 -5.754 0.69 1 75.88 142 LEU A CA 1
ATOM 1089 C C . LEU A 1 142 ? 24.875 -4.441 1.205 1 75.88 142 LEU A C 1
ATOM 1091 O O . LEU A 1 142 ? 24.438 -3.363 0.795 1 75.88 142 LEU A O 1
ATOM 1095 N N . VAL A 1 143 ? 25.828 -4.609 2.059 1 81.38 143 VAL A N 1
ATOM 1096 C CA . VAL A 1 143 ? 26.484 -3.449 2.656 1 81.38 143 VAL A CA 1
ATOM 1097 C C . VAL A 1 143 ? 26.984 -2.52 1.557 1 81.38 143 VAL A C 1
ATOM 1099 O O . VAL A 1 143 ? 26.797 -1.303 1.631 1 81.38 143 VAL A O 1
ATOM 1102 N N . ARG A 1 144 ? 27.562 -3.086 0.558 1 85.31 144 ARG A N 1
ATOM 1103 C CA . ARG A 1 144 ? 28.125 -2.281 -0.523 1 85.31 144 ARG A CA 1
ATOM 1104 C C . ARG A 1 144 ? 27.031 -1.567 -1.301 1 85.31 144 ARG A C 1
ATOM 1106 O O . ARG A 1 144 ? 27.203 -0.431 -1.743 1 85.31 144 ARG A O 1
ATOM 1113 N N . GLN A 1 145 ? 25.969 -2.221 -1.482 1 86.19 145 GLN A N 1
ATOM 1114 C CA . GLN A 1 145 ? 24.828 -1.611 -2.168 1 86.19 145 GLN A CA 1
ATOM 1115 C C . GLN A 1 145 ? 24.266 -0.44 -1.368 1 86.19 145 GLN A C 1
ATOM 1117 O O . GLN A 1 145 ? 23.938 0.605 -1.934 1 86.19 145 GLN A O 1
ATOM 1122 N N . LEU A 1 146 ? 24.188 -0.694 -0.1 1 89.25 146 LEU A N 1
ATOM 1123 C CA . LEU A 1 146 ? 23.703 0.365 0.775 1 89.25 146 LEU A CA 1
ATOM 1124 C C . LEU A 1 146 ? 24.625 1.58 0.726 1 89.25 146 LEU A C 1
ATOM 1126 O O . LEU A 1 146 ? 24.156 2.713 0.598 1 89.25 146 LEU A O 1
ATOM 1130 N N . ALA A 1 147 ? 25.906 1.362 0.811 1 92.19 147 ALA A N 1
ATOM 1131 C CA . ALA A 1 147 ? 26.875 2.451 0.779 1 92.19 147 ALA A CA 1
ATOM 1132 C C . ALA A 1 147 ? 26.781 3.238 -0.524 1 92.19 147 ALA A C 1
ATOM 1134 O O . ALA A 1 147 ? 26.766 4.473 -0.514 1 92.19 147 ALA A O 1
ATOM 1135 N N . ARG A 1 148 ? 26.672 2.555 -1.569 1 92.69 148 ARG A N 1
ATOM 1136 C CA . ARG A 1 148 ? 26.578 3.197 -2.875 1 92.69 148 ARG A CA 1
ATOM 1137 C C . ARG A 1 148 ? 25.281 4.004 -2.986 1 92.69 148 ARG A C 1
ATOM 1139 O O . ARG A 1 148 ? 25.297 5.133 -3.486 1 92.69 148 ARG A O 1
ATOM 1146 N N . THR A 1 149 ? 24.266 3.434 -2.555 1 93.38 149 THR A N 1
ATOM 1147 C CA . THR A 1 149 ? 22.969 4.09 -2.674 1 93.38 149 THR A CA 1
ATOM 1148 C C . THR A 1 149 ? 22.906 5.328 -1.783 1 93.38 149 THR A C 1
ATOM 1150 O O . THR A 1 149 ? 22.281 6.324 -2.145 1 93.38 149 THR A O 1
ATOM 1153 N N . ARG A 1 150 ? 23.516 5.25 -0.668 1 94.75 150 ARG A N 1
ATOM 1154 C CA . ARG A 1 150 ? 23.531 6.379 0.253 1 94.75 150 ARG A CA 1
ATOM 1155 C C . ARG A 1 150 ? 24.156 7.609 -0.393 1 94.75 150 ARG A C 1
ATOM 1157 O O . ARG A 1 150 ? 23.828 8.742 -0.032 1 94.75 150 ARG A O 1
ATOM 1164 N N . THR A 1 151 ? 25 7.387 -1.356 1 94.25 151 THR A N 1
ATOM 1165 C CA . THR A 1 151 ? 25.641 8.516 -2.025 1 94.25 151 THR A CA 1
ATOM 1166 C C . THR A 1 151 ? 24.656 9.25 -2.922 1 94.25 151 THR A C 1
ATOM 1168 O O . THR A 1 151 ? 24.922 10.367 -3.359 1 94.25 151 THR A O 1
ATOM 1171 N N . LEU A 1 152 ? 23.562 8.648 -3.152 1 95.69 152 LEU A N 1
ATOM 1172 C CA . LEU A 1 152 ? 22.547 9.234 -4.016 1 95.69 152 LEU A CA 1
ATOM 1173 C C . LEU A 1 152 ? 21.484 9.961 -3.193 1 95.69 152 LEU A C 1
ATOM 1175 O O . LEU A 1 152 ? 20.453 10.375 -3.727 1 95.69 152 LEU A O 1
ATOM 1179 N N . VAL A 1 153 ? 21.719 10.078 -1.938 1 97.56 153 VAL A N 1
ATOM 1180 C CA . VAL A 1 153 ? 20.766 10.727 -1.032 1 97.56 153 VAL A CA 1
ATOM 1181 C C . VAL A 1 153 ? 21.438 11.945 -0.387 1 97.56 153 VAL A C 1
ATOM 1183 O O . VAL A 1 153 ? 22.609 11.906 -0.037 1 97.56 153 VAL A O 1
ATOM 1186 N N . GLY A 1 154 ? 20.688 13.008 -0.262 1 98.25 154 GLY A N 1
ATOM 1187 C CA . GLY A 1 154 ? 21.141 14.234 0.365 1 98.25 154 GLY A CA 1
ATOM 1188 C C . GLY A 1 154 ? 20.312 15.445 -0.04 1 98.25 154 GLY A C 1
ATOM 1189 O O . GLY A 1 154 ? 20.453 15.953 -1.157 1 98.25 154 GLY A O 1
ATOM 1190 N N . TYR A 1 155 ? 19.578 16 0.914 1 98 155 TYR A N 1
ATOM 1191 C CA . TYR A 1 155 ? 18.672 17.109 0.608 1 98 155 TYR A CA 1
ATOM 1192 C C . TYR A 1 155 ? 19.438 18.344 0.176 1 98 155 TYR A C 1
ATOM 1194 O O . TYR A 1 155 ? 18.906 19.203 -0.525 1 98 155 TYR A O 1
ATOM 1202 N N . ARG A 1 156 ? 20.688 18.422 0.502 1 97.88 156 ARG A N 1
ATOM 1203 C CA . ARG A 1 156 ? 21.516 19.578 0.159 1 97.88 156 ARG A CA 1
ATOM 1204 C C . ARG A 1 156 ? 21.844 19.594 -1.331 1 97.88 156 ARG A C 1
ATOM 1206 O O . ARG A 1 156 ? 22.312 20.609 -1.858 1 97.88 156 ARG A O 1
ATOM 1213 N N . ASN A 1 157 ? 21.625 18.469 -1.948 1 98.25 157 ASN A N 1
ATOM 1214 C CA . ASN A 1 157 ? 21.875 18.391 -3.385 1 98.25 157 ASN A CA 1
ATOM 1215 C C . ASN A 1 157 ? 20.719 18.984 -4.184 1 98.25 157 ASN A C 1
ATOM 1217 O O . ASN A 1 157 ? 20.797 19.094 -5.41 1 98.25 157 ASN A O 1
ATOM 1221 N N . LEU A 1 158 ? 19.641 19.406 -3.521 1 98.31 158 LEU A N 1
ATOM 1222 C CA . LEU A 1 158 ? 18.5 20.047 -4.152 1 98.31 158 LEU A CA 1
ATOM 1223 C C . LEU A 1 158 ? 18.547 21.562 -3.957 1 98.31 158 LEU A C 1
ATOM 1225 O O . LEU A 1 158 ? 18.906 22.047 -2.875 1 98.31 158 LEU A O 1
ATOM 1229 N N . ARG A 1 159 ? 18.156 22.281 -5.023 1 98 159 ARG A N 1
ATOM 1230 C CA . ARG A 1 159 ? 18.062 23.734 -4.934 1 98 159 ARG A CA 1
ATOM 1231 C C . ARG A 1 159 ? 16.906 24.25 -5.777 1 98 159 ARG A C 1
ATOM 1233 O O . ARG A 1 159 ? 16.625 23.719 -6.852 1 98 159 ARG A O 1
ATOM 1240 N N . ILE A 1 160 ? 16.344 25.234 -5.277 1 98.62 160 ILE A N 1
ATOM 1241 C CA . ILE A 1 160 ? 15.336 25.953 -6.047 1 98.62 160 ILE A CA 1
ATOM 1242 C C . ILE A 1 160 ? 15.953 27.219 -6.633 1 98.62 160 ILE A C 1
ATOM 1244 O O . ILE A 1 160 ? 16.5 28.047 -5.906 1 98.62 160 ILE A O 1
ATOM 1248 N N . VAL A 1 161 ? 15.883 27.359 -7.914 1 98.38 161 VAL A N 1
ATOM 1249 C CA . VAL A 1 161 ? 16.344 28.531 -8.648 1 98.38 161 VAL A CA 1
ATOM 1250 C C . VAL A 1 161 ? 15.18 29.109 -9.461 1 98.38 161 VAL A C 1
ATOM 1252 O O . VAL A 1 161 ? 14.859 28.609 -10.539 1 98.38 161 VAL A O 1
ATOM 1255 N N . GLY A 1 162 ? 14.688 30.219 -8.977 1 97.5 162 GLY A N 1
ATOM 1256 C CA . GLY A 1 162 ? 13.477 30.734 -9.602 1 97.5 162 GLY A CA 1
ATOM 1257 C C . GLY A 1 162 ? 12.32 29.75 -9.539 1 97.5 162 GLY A C 1
ATOM 1258 O O . GLY A 1 162 ? 11.906 29.344 -8.453 1 97.5 162 GLY A O 1
ATOM 1259 N N . GLN A 1 163 ? 11.891 29.344 -10.703 1 98.38 163 GLN A N 1
ATOM 1260 C CA . GLN A 1 163 ? 10.773 28.406 -10.773 1 98.38 163 GLN A CA 1
ATOM 1261 C C . GLN A 1 163 ? 11.25 26.984 -11.086 1 98.38 163 GLN A C 1
ATOM 1263 O O . GLN A 1 163 ? 10.453 26.125 -11.461 1 98.38 163 GLN A O 1
ATOM 1268 N N . GLN A 1 164 ? 12.539 26.781 -10.859 1 98.69 164 GLN A N 1
ATOM 1269 C CA . GLN A 1 164 ? 13.102 25.484 -11.211 1 98.69 164 GLN A CA 1
ATOM 1270 C C . GLN A 1 164 ? 13.586 24.734 -9.969 1 98.69 164 GLN A C 1
ATOM 1272 O O . GLN A 1 164 ? 14.078 25.359 -9.023 1 98.69 164 GLN A O 1
ATOM 1277 N N . LEU A 1 165 ? 13.398 23.469 -10.016 1 98.88 165 LEU A N 1
ATOM 1278 C CA . LEU A 1 165 ? 14.086 22.562 -9.109 1 98.88 165 LEU A CA 1
ATOM 1279 C C . LEU A 1 165 ? 15.352 22 -9.75 1 98.88 165 LEU A C 1
ATOM 1281 O O . LEU A 1 165 ? 15.305 21.469 -10.867 1 98.88 165 LEU A O 1
ATOM 1285 N N . CYS A 1 166 ? 16.438 22.188 -9.102 1 98.88 166 CYS A N 1
ATOM 1286 C CA . CYS A 1 166 ? 17.734 21.766 -9.633 1 98.88 166 CYS A CA 1
ATOM 1287 C C . CYS A 1 166 ? 18.391 20.75 -8.703 1 98.88 166 CYS A C 1
ATOM 1289 O O . CYS A 1 166 ? 18.094 20.719 -7.508 1 98.88 166 CYS A O 1
ATOM 1291 N N . LYS A 1 167 ? 19.234 19.922 -9.273 1 98.56 167 LYS A N 1
ATOM 1292 C CA . LYS A 1 167 ? 19.984 18.938 -8.477 1 98.56 167 LYS A CA 1
ATOM 1293 C C . LYS A 1 167 ? 21.438 18.859 -8.922 1 98.56 167 LYS A C 1
ATOM 1295 O O . LYS A 1 167 ? 21.734 18.922 -10.117 1 98.56 167 LYS A O 1
ATOM 1300 N N . ASN A 1 168 ? 22.359 18.781 -7.98 1 97.31 168 ASN A N 1
ATOM 1301 C CA . ASN A 1 168 ? 23.781 18.703 -8.273 1 97.31 168 ASN A CA 1
ATOM 1302 C C . ASN A 1 168 ? 24.25 17.25 -8.391 1 97.31 168 ASN A C 1
ATOM 1304 O O . ASN A 1 168 ? 25.312 16.984 -8.969 1 97.31 168 ASN A O 1
ATOM 1308 N N . ALA A 1 169 ? 23.531 16.375 -7.793 1 97.19 169 ALA A N 1
ATOM 1309 C CA . ALA A 1 169 ? 23.719 14.93 -7.918 1 97.19 169 ALA A CA 1
ATOM 1310 C C . ALA A 1 169 ? 22.453 14.258 -8.438 1 97.19 169 ALA A C 1
ATOM 1312 O O . ALA A 1 169 ? 21.406 14.891 -8.547 1 97.19 169 ALA A O 1
ATOM 1313 N N . ALA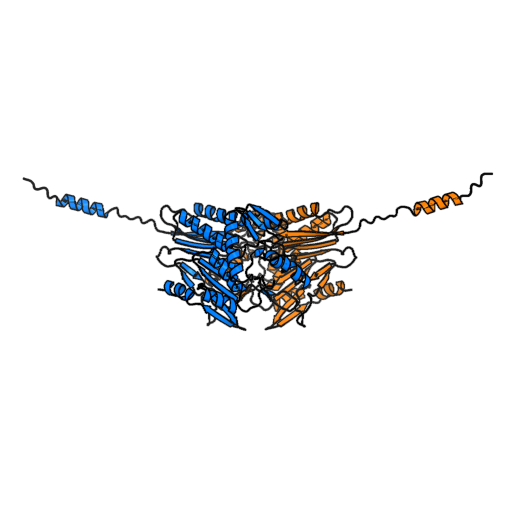 A 1 170 ? 22.531 13.031 -8.75 1 97.31 170 ALA A N 1
ATOM 1314 C CA . ALA A 1 170 ? 21.375 12.336 -9.32 1 97.31 170 ALA A CA 1
ATOM 1315 C C . ALA A 1 170 ? 20.406 11.914 -8.227 1 97.31 170 ALA A C 1
ATOM 1317 O O . ALA A 1 170 ? 19.938 10.773 -8.211 1 97.31 170 ALA A O 1
ATOM 1318 N N . VAL A 1 171 ? 20.156 12.828 -7.336 1 98.12 171 VAL A N 1
ATOM 1319 C CA . VAL A 1 171 ? 19.203 12.547 -6.266 1 98.12 171 VAL A CA 1
ATOM 1320 C C . VAL A 1 171 ? 17.797 12.406 -6.852 1 98.12 171 VAL A C 1
ATOM 1322 O O . VAL A 1 171 ? 17.531 12.906 -7.945 1 98.12 171 VAL A O 1
ATOM 1325 N N . GLN A 1 172 ? 16.969 11.68 -6.18 1 98 172 GLN A N 1
ATOM 1326 C CA . GLN A 1 172 ? 15.57 11.484 -6.539 1 98 172 GLN A CA 1
ATOM 1327 C C . GLN A 1 172 ? 14.648 11.859 -5.383 1 98 172 GLN A C 1
ATOM 1329 O O . GLN A 1 172 ? 14.906 11.516 -4.23 1 98 172 GLN A O 1
ATOM 1334 N N . VAL A 1 173 ? 13.562 12.539 -5.734 1 98.5 173 VAL A N 1
ATOM 1335 C CA . VAL A 1 173 ? 12.688 13.156 -4.738 1 98.5 173 VAL A CA 1
ATOM 1336 C C . VAL A 1 173 ? 11.484 12.258 -4.48 1 98.5 173 VAL A C 1
ATOM 1338 O O . VAL A 1 173 ? 10.898 11.703 -5.418 1 98.5 173 VAL A O 1
ATOM 1341 N N . ASP A 1 174 ? 11.148 12.07 -3.23 1 97.81 174 ASP A N 1
ATOM 1342 C CA . ASP A 1 174 ? 9.953 11.398 -2.721 1 97.81 174 ASP A CA 1
ATOM 1343 C C . ASP A 1 174 ? 9.148 12.328 -1.806 1 97.81 174 ASP A C 1
ATOM 1345 O O . ASP A 1 174 ? 9.602 12.664 -0.709 1 97.81 174 ASP A O 1
ATOM 1349 N N . LEU A 1 175 ? 7.918 12.688 -2.221 1 98.25 175 LEU A N 1
ATOM 1350 C CA . LEU A 1 175 ? 7.113 13.625 -1.446 1 98.25 175 LEU A CA 1
ATOM 1351 C C . LEU A 1 175 ? 6.039 12.891 -0.648 1 98.25 175 LEU A C 1
ATOM 1353 O O . LEU A 1 175 ? 5.148 13.523 -0.07 1 98.25 175 LEU A O 1
ATOM 1357 N N . ASN A 1 176 ? 6.055 11.578 -0.481 1 96.06 176 ASN A N 1
ATOM 1358 C CA . ASN A 1 176 ? 4.984 10.773 0.104 1 96.06 176 ASN A CA 1
ATOM 1359 C C . ASN A 1 176 ? 4.797 11.086 1.586 1 96.06 176 ASN A C 1
ATOM 1361 O O . ASN A 1 176 ? 3.723 10.852 2.143 1 96.06 176 ASN A O 1
ATOM 1365 N N . SER A 1 177 ? 5.793 11.625 2.193 1 97.12 177 SER A N 1
ATOM 1366 C CA . SER A 1 177 ? 5.715 11.906 3.625 1 97.12 177 SER A CA 1
ATOM 1367 C C . SER A 1 177 ? 4.934 13.188 3.896 1 97.12 177 SER A C 1
ATOM 1369 O O . SER A 1 177 ? 4.633 13.5 5.051 1 97.12 177 SER A O 1
ATOM 1371 N N . ILE A 1 178 ? 4.555 13.93 2.848 1 98.38 178 ILE A N 1
ATOM 1372 C CA . ILE A 1 178 ? 3.922 15.219 3.127 1 98.38 178 ILE A CA 1
ATOM 1373 C C . ILE A 1 178 ? 2.82 15.484 2.105 1 98.38 178 ILE A C 1
ATOM 1375 O O . ILE A 1 178 ? 1.97 16.359 2.312 1 98.38 178 ILE A O 1
ATOM 1379 N N . ALA A 1 179 ? 2.76 14.773 0.992 1 98.31 179 ALA A N 1
ATOM 1380 C CA . ALA A 1 179 ? 1.875 15.078 -0.128 1 98.31 179 ALA A CA 1
ATOM 1381 C C . ALA A 1 179 ? 0.409 14.938 0.276 1 98.31 179 ALA A C 1
ATOM 1383 O O . ALA A 1 179 ? -0.429 15.75 -0.122 1 98.31 179 ALA A O 1
ATOM 1384 N N . ALA A 1 180 ? 0.081 13.945 1.021 1 97.5 180 ALA A N 1
ATOM 1385 C CA . ALA A 1 180 ? -1.306 13.727 1.425 1 97.5 180 ALA A CA 1
ATOM 1386 C C . ALA A 1 180 ? -1.809 14.883 2.289 1 97.5 180 ALA A C 1
ATOM 1388 O O . ALA A 1 180 ? -2.938 15.352 2.117 1 97.5 180 ALA A O 1
ATOM 1389 N N . GLY A 1 181 ? -0.974 15.32 3.234 1 98.75 181 GLY A N 1
ATOM 1390 C CA . GLY A 1 181 ? -1.332 16.484 4.023 1 98.75 181 GLY A CA 1
ATOM 1391 C C . GLY A 1 181 ? -1.561 17.734 3.184 1 98.75 181 GLY A C 1
ATOM 1392 O O . GLY A 1 181 ? -2.518 18.469 3.412 1 98.75 181 GLY A O 1
ATOM 1393 N N . TYR A 1 182 ? -0.754 17.922 2.203 1 98.88 182 TYR A N 1
ATOM 1394 C CA . TYR A 1 182 ? -0.918 19.031 1.277 1 98.88 182 TYR A CA 1
ATOM 1395 C C . TYR A 1 182 ? -2.248 18.938 0.54 1 98.88 182 TYR A C 1
ATOM 1397 O O . TYR A 1 182 ? -2.945 19.938 0.371 1 98.88 182 TYR A O 1
ATOM 1405 N N . ALA A 1 183 ? -2.561 17.766 0.087 1 98.81 183 ALA A N 1
ATOM 1406 C CA . ALA A 1 183 ? -3.83 17.578 -0.606 1 98.81 183 ALA A CA 1
ATOM 1407 C C . ALA A 1 183 ? -5.008 17.969 0.282 1 98.81 183 ALA A C 1
ATOM 1409 O O . ALA A 1 183 ? -5.934 18.641 -0.17 1 98.81 183 ALA A O 1
ATOM 1410 N N . VAL A 1 184 ? -4.969 17.562 1.516 1 98.69 184 VAL A N 1
ATOM 1411 C CA . VAL A 1 184 ? -6.035 17.891 2.457 1 98.69 184 VAL A CA 1
ATOM 1412 C C . VAL A 1 184 ? -6.133 19.391 2.619 1 98.69 184 VAL A C 1
ATOM 1414 O O . VAL A 1 184 ? -7.23 19.953 2.615 1 98.69 184 VAL A O 1
ATOM 1417 N N . ASP A 1 185 ? -5 20.078 2.779 1 98.88 185 ASP A N 1
ATOM 1418 C CA . ASP A 1 185 ? -5.012 21.531 2.881 1 98.88 185 ASP A CA 1
ATOM 1419 C C . ASP A 1 185 ? -5.629 22.172 1.634 1 98.88 185 ASP A C 1
ATOM 1421 O O . ASP A 1 185 ? -6.438 23.094 1.735 1 98.88 185 ASP A O 1
ATOM 1425 N N . ARG A 1 186 ? -5.258 21.688 0.488 1 98.88 186 ARG A N 1
ATOM 1426 C CA . ARG A 1 186 ? -5.785 22.25 -0.751 1 98.88 186 ARG A CA 1
ATOM 1427 C C . ARG A 1 186 ? -7.297 22.047 -0.845 1 98.88 186 ARG A C 1
ATOM 1429 O O . ARG A 1 186 ? -8.016 22.938 -1.296 1 98.88 186 ARG A O 1
ATOM 1436 N N . ILE A 1 187 ? -7.762 20.891 -0.485 1 98.81 187 ILE A N 1
ATOM 1437 C CA . ILE A 1 187 ? -9.188 20.594 -0.525 1 98.81 187 ILE A CA 1
ATOM 1438 C C . ILE A 1 187 ? -9.938 21.531 0.418 1 98.81 187 ILE A C 1
ATOM 1440 O O . ILE A 1 187 ? -10.93 22.141 0.031 1 98.81 187 ILE A O 1
ATOM 1444 N N . THR A 1 188 ? -9.453 21.672 1.638 1 98.75 188 THR A N 1
ATOM 1445 C CA . THR A 1 188 ? -10.164 22.484 2.611 1 98.75 188 THR A CA 1
ATOM 1446 C C . THR A 1 188 ? -10.102 23.969 2.23 1 98.75 188 THR A C 1
ATOM 1448 O O . THR A 1 188 ? -11.047 24.719 2.471 1 98.75 188 THR A O 1
ATOM 1451 N N . GLU A 1 189 ? -8.992 24.422 1.635 1 98.75 189 GLU A N 1
ATOM 1452 C CA . GLU A 1 189 ? -8.922 25.781 1.108 1 98.75 189 GLU A CA 1
ATOM 1453 C C . GLU A 1 189 ? -9.984 26.016 0.044 1 98.75 189 GLU A C 1
ATOM 1455 O O . GLU A 1 189 ? -10.617 27.078 0.018 1 98.75 189 GLU A O 1
ATOM 1460 N N . ARG A 1 190 ? -10.148 25.047 -0.816 1 98.75 190 ARG A N 1
ATOM 1461 C CA . ARG A 1 190 ? -11.164 25.156 -1.86 1 98.75 190 ARG A CA 1
ATOM 1462 C C . ARG A 1 190 ? -12.57 25.203 -1.262 1 98.75 190 ARG A C 1
ATOM 1464 O O . ARG A 1 190 ? -13.414 25.984 -1.707 1 98.75 190 ARG A O 1
ATOM 1471 N N . MET A 1 191 ? -12.82 24.359 -0.273 1 98.56 191 MET A N 1
ATOM 1472 C CA . MET A 1 191 ? -14.117 24.344 0.391 1 98.56 191 MET A CA 1
ATOM 1473 C C . MET A 1 191 ? -14.406 25.688 1.046 1 98.56 191 MET A C 1
ATOM 1475 O O . MET A 1 191 ? -15.508 26.234 0.907 1 98.56 191 MET A O 1
ATOM 1479 N N . ASP A 1 192 ? -13.438 26.25 1.696 1 98.12 192 ASP A N 1
ATOM 1480 C CA . ASP A 1 192 ? -13.586 27.562 2.293 1 98.12 192 ASP A CA 1
ATOM 1481 C C . ASP A 1 192 ? -13.922 28.609 1.232 1 98.12 192 ASP A C 1
ATOM 1483 O O . ASP A 1 192 ? -14.789 29.469 1.452 1 98.12 192 ASP A O 1
ATOM 1487 N N . ALA A 1 193 ? -13.25 28.516 0.134 1 98.31 193 ALA A N 1
ATOM 1488 C CA . ALA A 1 193 ? -13.477 29.469 -0.955 1 98.31 193 ALA A CA 1
ATOM 1489 C C . ALA A 1 193 ? -14.891 29.344 -1.507 1 98.31 193 ALA A C 1
ATOM 1491 O O . ALA A 1 193 ? -15.445 30.312 -2.027 1 98.31 193 ALA A O 1
ATOM 1492 N N . LEU A 1 194 ? -15.484 28.219 -1.335 1 97.81 194 LEU A N 1
ATOM 1493 C CA . LEU A 1 194 ? -16.828 27.969 -1.83 1 97.81 194 LEU A CA 1
ATOM 1494 C C . LEU A 1 194 ? -17.875 28.25 -0.743 1 97.81 194 LEU A C 1
ATOM 1496 O O . LEU A 1 194 ? -19.062 27.969 -0.929 1 97.81 194 LEU A O 1
ATOM 1500 N N . GLY A 1 195 ? -17.359 28.688 0.408 1 97.31 195 GLY A N 1
ATOM 1501 C CA . GLY A 1 195 ? -18.25 29.109 1.473 1 97.31 195 GLY A CA 1
ATOM 1502 C C . GLY A 1 195 ? -18.594 28.016 2.451 1 97.31 195 GLY A C 1
ATOM 1503 O O . GLY A 1 195 ? -19.5 28.156 3.27 1 97.31 195 GLY A O 1
ATOM 1504 N N . VAL A 1 196 ? -17.969 26.844 2.363 1 97.88 196 VAL A N 1
ATOM 1505 C CA . VAL A 1 196 ? -18.188 25.734 3.277 1 97.88 196 VAL A CA 1
ATOM 1506 C C . VAL A 1 196 ? -17.125 25.734 4.375 1 97.88 196 VAL A C 1
ATOM 1508 O O . VAL A 1 196 ? -15.938 25.594 4.098 1 97.88 196 VAL A O 1
ATOM 1511 N N . HIS A 1 197 ? -17.609 25.828 5.629 1 97.56 197 HIS A N 1
ATOM 1512 C CA . HIS A 1 197 ? -16.641 26.078 6.695 1 97.56 197 HIS A CA 1
ATOM 1513 C C . HIS A 1 197 ? -16.75 25.016 7.785 1 97.56 197 HIS A C 1
ATOM 1515 O O . HIS A 1 197 ? -15.914 24.969 8.688 1 97.56 197 HIS A O 1
ATOM 1521 N N . ASP A 1 198 ? -17.812 24.172 7.785 1 98.19 198 ASP A N 1
ATOM 1522 C CA . ASP A 1 198 ? -18 23.062 8.719 1 98.19 198 ASP A CA 1
ATOM 1523 C C . ASP A 1 198 ? -17.75 21.719 8.031 1 98.19 198 ASP A C 1
ATOM 1525 O O . ASP A 1 198 ? -18.609 21.234 7.289 1 98.19 198 ASP A O 1
ATOM 1529 N N . TYR A 1 199 ? -16.547 21.156 8.312 1 98.12 199 TYR A N 1
ATOM 1530 C CA . TYR A 1 199 ? -16.219 19.953 7.566 1 98.12 199 TYR A CA 1
ATOM 1531 C C . TYR A 1 199 ? -15.203 19.109 8.32 1 98.12 199 TYR A C 1
ATOM 1533 O O . TYR A 1 199 ? -14.539 19.594 9.234 1 98.12 199 TYR A O 1
ATOM 1541 N N . MET A 1 200 ? -15.07 17.891 7.953 1 96.19 200 MET A N 1
ATOM 1542 C CA . MET A 1 200 ? -13.992 16.938 8.188 1 96.19 200 MET A CA 1
ATOM 1543 C C . MET A 1 200 ? -13.516 16.328 6.879 1 96.19 200 MET A C 1
ATOM 1545 O O . MET A 1 200 ? -14.297 15.695 6.164 1 96.19 200 MET A O 1
ATOM 1549 N N . VAL A 1 201 ? -12.32 16.562 6.547 1 97 201 VAL A N 1
ATOM 1550 C CA . VAL A 1 201 ? -11.719 16.047 5.324 1 97 201 VAL A CA 1
ATOM 1551 C C . VAL A 1 201 ? -10.578 15.086 5.676 1 97 201 VAL A C 1
ATOM 1553 O O . VAL A 1 201 ? -9.734 15.398 6.516 1 97 201 VAL A O 1
ATOM 1556 N N . GLN A 1 202 ? -10.578 13.977 5.051 1 94.19 202 GLN A N 1
ATOM 1557 C CA . GLN A 1 202 ? -9.531 12.984 5.246 1 94.19 202 GLN A CA 1
ATOM 1558 C C . GLN A 1 202 ? -8.984 12.484 3.91 1 94.19 202 GLN A C 1
ATOM 1560 O O . GLN A 1 202 ? -9.75 12.281 2.961 1 94.19 202 GLN A O 1
ATOM 1565 N N . ALA A 1 203 ? -7.734 12.289 3.865 1 93.06 203 ALA A N 1
ATOM 1566 C CA . ALA A 1 203 ? -7.078 11.609 2.748 1 93.06 203 ALA A CA 1
ATOM 1567 C C . ALA A 1 203 ? -5.875 10.805 3.223 1 93.06 203 ALA A C 1
ATOM 1569 O O . ALA A 1 203 ? -4.941 11.352 3.812 1 93.06 203 ALA A O 1
ATOM 1570 N N . THR A 1 204 ? -5.848 9.523 2.941 1 88.06 204 THR A N 1
ATOM 1571 C CA . THR A 1 204 ? -4.734 8.625 3.225 1 88.06 204 THR A CA 1
ATOM 1572 C C . THR A 1 204 ? -4.355 8.688 4.699 1 88.06 204 THR A C 1
ATOM 1574 O O . THR A 1 204 ? -3.17 8.656 5.043 1 88.06 204 THR A O 1
ATOM 1577 N N . GLY A 1 205 ? -5.297 8.984 5.543 1 83.5 205 GLY A N 1
ATOM 1578 C CA . GLY A 1 205 ? -5.043 9.008 6.973 1 83.5 205 GLY A CA 1
ATOM 1579 C C . GLY A 1 205 ? -4.797 10.406 7.516 1 83.5 205 GLY A C 1
ATOM 1580 O O . GLY A 1 205 ? -4.855 10.625 8.727 1 83.5 205 GLY A O 1
ATOM 1581 N N . GLU A 1 206 ? -4.535 11.367 6.633 1 93.75 206 GLU A N 1
ATOM 1582 C CA . GLU A 1 206 ? -4.438 12.766 7.023 1 93.75 206 GLU A CA 1
ATOM 1583 C C . GLU A 1 206 ? -5.82 13.398 7.16 1 93.75 206 GLU A C 1
ATOM 1585 O O . GLU A 1 206 ? -6.719 13.125 6.359 1 93.75 206 GLU A O 1
ATOM 1590 N N . LEU A 1 207 ? -5.926 14.266 8.18 1 94.62 207 LEU A N 1
ATOM 1591 C CA . LEU A 1 207 ? -7.258 14.773 8.5 1 94.62 207 LEU A CA 1
ATOM 1592 C C . LEU A 1 207 ? -7.207 16.25 8.836 1 94.62 207 LEU A C 1
ATOM 1594 O O . LEU A 1 207 ? -6.238 16.719 9.445 1 94.62 207 LEU A O 1
ATOM 1598 N N . LYS A 1 208 ? -8.25 16.922 8.438 1 97.62 208 LYS A N 1
ATOM 1599 C CA . LYS A 1 208 ? -8.461 18.297 8.898 1 97.62 208 LYS A CA 1
ATOM 1600 C C . LYS A 1 208 ? -9.945 18.578 9.148 1 97.62 208 LYS A C 1
ATOM 1602 O O . LYS A 1 208 ? -10.797 18.172 8.359 1 97.62 208 LYS A O 1
ATOM 1607 N N . VAL A 1 209 ? -10.203 19.156 10.273 1 96.94 209 VAL A N 1
ATOM 1608 C CA . VAL A 1 209 ? -11.586 19.516 10.594 1 96.94 209 VAL A CA 1
ATOM 1609 C C . VAL A 1 209 ? -11.703 21.031 10.758 1 96.94 209 VAL A C 1
ATOM 1611 O O . VAL A 1 209 ? -10.711 21.703 11.055 1 96.94 209 VAL A O 1
ATOM 1614 N N . SER A 1 210 ? -12.844 21.531 10.555 1 97.88 210 SER A N 1
ATOM 1615 C CA . SER A 1 210 ? -13.211 22.922 10.789 1 97.88 210 SER A CA 1
ATOM 1616 C C . SER A 1 210 ? -14.672 23.047 11.203 1 97.88 210 SER A C 1
ATOM 1618 O O . SER A 1 210 ? -15.531 22.328 10.695 1 97.88 210 SER A O 1
ATOM 1620 N N . GLY A 1 211 ? -14.938 23.906 12.195 1 97.06 211 GLY A N 1
ATOM 1621 C CA . GLY A 1 211 ? -16.297 24.234 12.586 1 97.06 211 GLY A CA 1
ATOM 1622 C C . GLY A 1 211 ? -16.969 23.141 13.391 1 97.06 211 GLY A C 1
ATOM 1623 O O . GLY A 1 211 ? -16.328 22.5 14.234 1 97.06 211 GLY A O 1
ATOM 1624 N N . LEU A 1 212 ? -18.312 23.094 13.195 1 96.12 212 LEU A N 1
ATOM 1625 C CA . LEU A 1 212 ? -19.125 22.234 14.047 1 96.12 212 LEU A CA 1
ATOM 1626 C C . LEU A 1 212 ? -20.109 21.422 13.211 1 96.12 212 LEU A C 1
ATOM 1628 O O . LEU A 1 212 ? -20.391 21.766 12.062 1 96.12 212 LEU A O 1
ATOM 1632 N N . LYS A 1 213 ? -20.578 20.359 13.812 1 94.69 213 LYS A N 1
ATOM 1633 C CA . LYS A 1 213 ? -21.688 19.594 13.242 1 94.69 213 LYS A CA 1
ATOM 1634 C C . LYS A 1 213 ? -22.984 20.406 13.305 1 94.69 213 LYS A C 1
ATOM 1636 O O . LYS A 1 213 ? -23.047 21.453 13.953 1 94.69 213 LYS A O 1
ATOM 1641 N N . PRO A 1 214 ? -24.031 19.906 12.664 1 94.5 214 PRO A N 1
ATOM 1642 C CA . PRO A 1 214 ? -25.281 20.672 12.633 1 94.5 214 PRO A CA 1
ATOM 1643 C C . PRO A 1 214 ? -25.891 20.844 14.023 1 94.5 214 PRO A C 1
ATOM 1645 O O . PRO A 1 214 ? -26.547 21.859 14.289 1 94.5 214 PRO A O 1
ATOM 1648 N N . ASP A 1 215 ? -25.672 19.953 14.836 1 94.19 215 ASP A N 1
ATOM 1649 C CA . ASP A 1 215 ? -26.266 19.984 16.172 1 94.19 215 ASP A CA 1
ATOM 1650 C C . ASP A 1 215 ? -25.406 20.812 17.125 1 94.19 215 ASP A C 1
ATOM 1652 O O . ASP A 1 215 ? -25.688 20.859 18.328 1 94.19 215 ASP A O 1
ATOM 1656 N N . GLY A 1 216 ? -24.375 21.375 16.625 1 94 216 GLY A N 1
ATOM 1657 C CA . GLY A 1 216 ? -23.531 22.25 17.422 1 94 216 GLY A CA 1
ATOM 1658 C C . GLY A 1 216 ? -22.391 21.516 18.094 1 94 216 GLY A C 1
ATOM 1659 O O . GLY A 1 216 ? -21.547 22.141 18.75 1 94 216 GLY A O 1
ATOM 1660 N N . SER A 1 217 ? -22.281 20.266 17.969 1 93.5 217 SER A N 1
ATOM 1661 C CA . SER A 1 217 ? -21.203 19.484 18.594 1 93.5 217 SER A CA 1
ATOM 1662 C C . SER A 1 217 ? -19.938 19.516 17.75 1 93.5 217 SER A C 1
ATOM 1664 O O . SER A 1 217 ? -20 19.719 16.531 1 93.5 217 SER A O 1
ATOM 1666 N N . PRO A 1 218 ? -18.797 19.375 18.422 1 93.5 218 PRO A N 1
ATOM 1667 C CA . PRO A 1 218 ? -17.531 19.281 17.672 1 93.5 218 PRO A CA 1
ATOM 1668 C C . PRO A 1 218 ? -17.406 17.984 16.859 1 93.5 218 PRO A C 1
ATOM 1670 O O . PRO A 1 218 ? -18.203 17.062 17.062 1 93.5 218 PRO A O 1
ATOM 1673 N N . TRP A 1 219 ? -16.484 18.062 15.977 1 92.69 219 TRP A N 1
ATOM 1674 C CA . TRP A 1 219 ? -16.125 16.828 15.281 1 92.69 219 TRP A CA 1
ATOM 1675 C C . TRP A 1 219 ? -15.398 15.867 16.203 1 92.69 219 TRP A C 1
ATOM 1677 O O . TRP A 1 219 ? -14.594 16.281 17.047 1 92.69 219 TRP A O 1
ATOM 1687 N N . ARG A 1 220 ? -15.664 14.656 16.094 1 86.31 220 ARG A N 1
ATOM 1688 C CA . ARG A 1 220 ? -14.992 13.641 16.891 1 86.31 220 ARG A CA 1
ATOM 1689 C C . ARG A 1 220 ? -14 12.844 16.047 1 86.31 220 ARG A C 1
ATOM 1691 O O . ARG A 1 220 ? -14.367 12.273 15.023 1 86.31 220 ARG A O 1
ATOM 1698 N N . VAL A 1 221 ? -12.766 12.859 16.469 1 85.19 221 VAL A N 1
ATOM 1699 C CA . VAL A 1 221 ? -11.727 12.172 15.719 1 85.19 221 VAL A CA 1
ATOM 1700 C C . VAL A 1 221 ? -11.078 11.102 16.594 1 85.19 221 VAL A C 1
ATOM 1702 O O . VAL A 1 221 ? -11 11.258 17.828 1 85.19 221 VAL A O 1
ATOM 1705 N N . ASN A 1 222 ? -10.602 10.039 15.914 1 75.69 222 ASN A N 1
ATOM 1706 C CA . ASN A 1 222 ? -10.016 8.898 16.609 1 75.69 222 ASN A CA 1
ATOM 1707 C C . ASN A 1 222 ? -8.539 9.125 16.906 1 75.69 222 ASN A C 1
ATOM 1709 O O . ASN A 1 222 ? -7.801 9.617 16.047 1 75.69 222 ASN A O 1
ATOM 1713 N N . LEU A 1 223 ? -8.242 8.883 18.188 1 75.19 223 LEU A N 1
ATOM 1714 C CA . LEU A 1 223 ? -6.844 8.742 18.562 1 75.19 223 LEU A CA 1
ATOM 1715 C C . LEU A 1 223 ? -6.48 7.273 18.766 1 75.19 223 LEU A C 1
ATOM 1717 O O . LEU A 1 223 ? -7.133 6.574 19.531 1 75.19 223 LEU A O 1
ATOM 1721 N N . ASP A 1 224 ? -5.582 6.793 18 1 68.94 224 ASP A N 1
ATOM 1722 C CA . ASP A 1 224 ? -5.188 5.391 18.109 1 68.94 224 ASP A CA 1
ATOM 1723 C C . ASP A 1 224 ? -4.418 5.137 19.406 1 68.94 224 ASP A C 1
ATOM 1725 O O . ASP A 1 224 ? -3.186 5.164 19.422 1 68.94 224 ASP A O 1
ATOM 1729 N N . ALA A 1 225 ? -5.125 5.035 20.609 1 67.88 225 ALA A N 1
ATOM 1730 C CA . ALA A 1 225 ? -4.492 4.754 21.891 1 67.88 225 ALA A CA 1
ATOM 1731 C C . ALA A 1 225 ? -4.867 3.365 22.391 1 67.88 225 ALA A C 1
ATOM 1733 O O . ALA A 1 225 ? -6.004 2.918 22.219 1 67.88 225 ALA A O 1
ATOM 1734 N N . PRO A 1 226 ? -3.783 2.652 22.875 1 61 226 PRO A N 1
ATOM 1735 C CA . PRO A 1 226 ? -4.094 1.343 23.453 1 61 226 PRO A CA 1
ATOM 1736 C C . PRO A 1 226 ? -5.02 1.44 24.672 1 61 226 PRO A C 1
ATOM 1738 O O . PRO A 1 226 ? -5.008 2.449 25.375 1 61 226 PRO A O 1
ATOM 1741 N N . SER A 1 227 ? -6.141 0.635 24.734 1 54.41 227 SER A N 1
ATOM 1742 C CA . SER A 1 227 ? -6.992 0.651 25.922 1 54.41 227 SER A CA 1
ATOM 1743 C C . SER A 1 227 ? -6.453 -0.276 27 1 54.41 227 SER A C 1
ATOM 1745 O O . SER A 1 227 ? -5.84 -1.3 26.703 1 54.41 227 SER A O 1
ATOM 1747 N N . ASP A 1 228 ? -6.223 0.215 28.266 1 47.41 228 ASP A N 1
ATOM 1748 C CA . ASP A 1 228 ? -5.816 -0.61 29.391 1 47.41 228 ASP A CA 1
ATOM 1749 C C . ASP A 1 228 ? -6.648 -1.89 29.469 1 47.41 228 ASP A C 1
ATOM 1751 O O . ASP A 1 228 ? -6.145 -2.939 29.875 1 47.41 228 ASP A O 1
ATOM 1755 N N . ASP A 1 229 ? -8 -1.793 29.672 1 42.12 229 ASP A N 1
ATOM 1756 C CA . ASP A 1 229 ? -8.844 -2.906 30.094 1 42.12 229 ASP A CA 1
ATOM 1757 C C . ASP A 1 229 ? -9.258 -3.766 28.906 1 42.12 229 ASP A C 1
ATOM 1759 O O . ASP A 1 229 ? -10.133 -4.625 29.031 1 42.12 229 ASP A O 1
ATOM 1763 N N . GLY A 1 230 ? -8.562 -4.004 27.969 1 41.12 230 GLY A N 1
ATOM 1764 C CA . GLY A 1 230 ? -8.859 -4.938 26.906 1 41.12 230 GLY A CA 1
ATOM 1765 C C . GLY A 1 230 ? -9.852 -4.391 25.891 1 41.12 230 GLY A C 1
ATOM 1766 O O . GLY A 1 230 ? -9.867 -4.809 24.734 1 41.12 230 GLY A O 1
ATOM 1767 N N . TYR A 1 231 ? -11.156 -4.117 26.266 1 38.78 231 TYR A N 1
ATOM 1768 C CA . TYR A 1 231 ? -12.281 -3.697 25.438 1 38.78 231 TYR A CA 1
ATOM 1769 C C . TYR A 1 231 ? -12.188 -2.217 25.094 1 38.78 231 TYR A C 1
ATOM 1771 O O . TYR A 1 231 ? -13.195 -1.508 25.062 1 38.78 231 TYR A O 1
ATOM 1779 N N . ASP A 1 232 ? -11.102 -1.599 25.078 1 42.56 232 ASP A N 1
ATOM 1780 C CA . ASP A 1 232 ? -11.062 -0.147 25.219 1 42.56 232 ASP A CA 1
ATOM 1781 C C . ASP A 1 232 ? -11.414 0.546 23.906 1 42.56 232 ASP A C 1
ATOM 1783 O O . ASP A 1 232 ? -10.953 0.13 22.844 1 42.56 232 ASP A O 1
ATOM 1787 N N . ALA A 1 233 ? -12.453 1.278 23.953 1 47.25 233 ALA A N 1
ATOM 1788 C CA . ALA A 1 233 ? -13.023 2.189 22.953 1 47.25 233 ALA A CA 1
ATOM 1789 C C . ALA A 1 233 ? -11.969 3.154 22.422 1 47.25 233 ALA A C 1
ATOM 1791 O O . ALA A 1 233 ? -11.109 3.623 23.172 1 47.25 233 ALA A O 1
ATOM 1792 N N . PRO A 1 234 ? -11.812 3.186 21.047 1 53.25 234 PRO A N 1
ATOM 1793 C CA . PRO A 1 234 ? -11.055 4.312 20.484 1 53.25 234 PRO A CA 1
ATOM 1794 C C . PRO A 1 234 ? -11.289 5.609 21.266 1 53.25 234 PRO A C 1
ATOM 1796 O O . PRO A 1 234 ? -12.391 5.848 21.766 1 53.25 234 PRO A O 1
ATOM 1799 N N . LYS A 1 235 ? -10.18 6.219 21.828 1 63.94 235 LYS A N 1
ATOM 1800 C CA . LYS A 1 235 ? -10.328 7.531 22.438 1 63.94 235 LYS A CA 1
ATOM 1801 C C . LYS A 1 235 ? -10.719 8.586 21.406 1 63.94 235 LYS A C 1
ATOM 1803 O O . LYS A 1 235 ? -9.953 8.867 20.484 1 63.94 235 LYS A O 1
ATOM 1808 N N . LEU A 1 236 ? -12.016 8.758 21.344 1 69 236 LEU A N 1
ATOM 1809 C CA . LEU A 1 236 ? -12.5 9.859 20.5 1 69 236 LEU A CA 1
ATOM 1810 C C . LEU A 1 236 ? -12.297 11.195 21.203 1 69 236 LEU A C 1
ATOM 1812 O O . LEU A 1 236 ? -12.57 11.328 22.406 1 69 236 LEU A O 1
ATOM 1816 N N . PHE A 1 237 ? -11.617 12.125 20.469 1 78.06 237 PHE A N 1
ATOM 1817 C CA . PHE A 1 237 ? -11.562 13.438 21.094 1 78.06 237 PHE A CA 1
ATOM 1818 C C . PHE A 1 237 ? -12.148 14.508 20.188 1 78.06 237 PHE A C 1
ATOM 1820 O O . PHE A 1 237 ? -12.109 14.375 18.969 1 78.06 237 PHE A O 1
ATOM 1827 N N . PRO A 1 238 ? -12.734 15.445 20.766 1 87.06 238 PRO A N 1
ATOM 1828 C CA . PRO A 1 238 ? -13.383 16.516 20.016 1 87.06 238 PRO A CA 1
ATOM 1829 C C . PRO A 1 238 ? -12.383 17.516 19.422 1 87.06 238 PRO A C 1
ATOM 1831 O O . PRO A 1 238 ? -11.391 17.844 20.062 1 87.06 238 PRO A O 1
ATOM 1834 N N . LEU A 1 239 ? -12.641 17.859 18.172 1 90.38 239 LEU A N 1
ATOM 1835 C CA . LEU A 1 239 ? -11.867 18.906 17.5 1 90.38 239 LEU A CA 1
ATOM 1836 C C . LEU A 1 239 ? -12.781 19.844 16.719 1 90.38 239 LEU A C 1
ATOM 1838 O O . LEU A 1 239 ? -13.758 19.391 16.109 1 90.38 239 LEU A O 1
ATOM 1842 N N . THR A 1 240 ? -12.516 21.141 16.812 1 90.44 240 THR A N 1
ATOM 1843 C CA . THR A 1 240 ? -13.297 22.109 16.062 1 90.44 240 THR A CA 1
ATOM 1844 C C . THR A 1 240 ? -12.43 22.812 15.016 1 90.44 240 THR A C 1
ATOM 1846 O O . THR A 1 240 ? -12.93 23.578 14.195 1 90.44 240 THR A O 1
ATOM 1849 N N . GLY A 1 241 ? -11.242 22.484 15.109 1 93.62 241 GLY A N 1
ATOM 1850 C CA . GLY A 1 241 ? -10.234 23.016 14.203 1 93.62 241 GLY A CA 1
ATOM 1851 C C . GLY A 1 241 ? -8.922 22.25 14.266 1 93.62 241 GLY A C 1
ATOM 1852 O O . GLY A 1 241 ? -8.766 21.344 15.094 1 93.62 241 GLY A O 1
ATOM 1853 N N . HIS A 1 242 ? -8.039 22.406 13.25 1 95.25 242 HIS A N 1
ATOM 1854 C CA . HIS A 1 242 ? -6.719 21.781 13.172 1 95.25 242 HIS A CA 1
ATOM 1855 C C . HIS A 1 242 ? -6.723 20.578 12.234 1 95.25 242 HIS A C 1
ATOM 1857 O O . HIS A 1 242 ? -7.789 20.062 11.883 1 95.25 242 HIS A O 1
ATOM 1863 N N . ALA A 1 243 ? -5.617 20.312 11.859 1 97.62 243 ALA A N 1
ATOM 1864 C CA . ALA A 1 243 ? -5.305 19.062 11.164 1 97.62 243 ALA A CA 1
ATOM 1865 C C . ALA A 1 243 ? -4.664 18.062 12.117 1 97.62 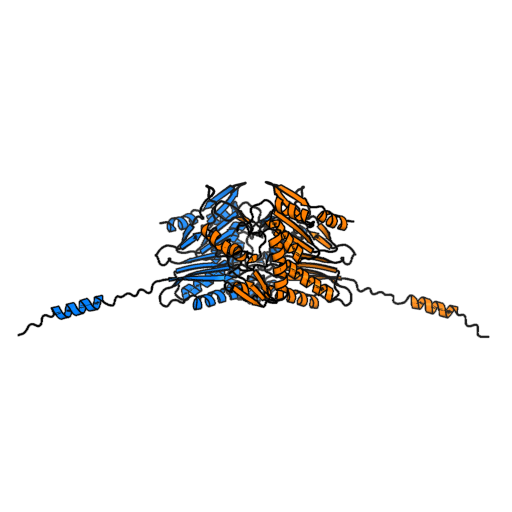243 ALA A C 1
ATOM 1867 O O . ALA A 1 243 ? -4.121 18.438 13.156 1 97.62 243 ALA A O 1
ATOM 1868 N N . MET A 1 244 ? -4.82 16.828 11.805 1 95.12 244 MET A N 1
ATOM 1869 C CA . MET A 1 244 ? -4.246 15.711 12.547 1 95.12 244 MET A CA 1
ATOM 1870 C C . MET A 1 244 ? -3.625 14.688 11.602 1 95.12 244 MET A C 1
ATOM 1872 O O . MET A 1 244 ? -4.188 14.391 10.547 1 95.12 244 MET A O 1
ATOM 1876 N N . SER A 1 245 ? -2.514 14.25 11.891 1 95.56 245 SER A N 1
ATOM 1877 C CA . SER A 1 245 ? -1.849 13.172 11.164 1 95.56 245 SER A CA 1
ATOM 1878 C C . SER A 1 245 ? -1.229 12.164 12.125 1 95.56 245 SER A C 1
ATOM 1880 O O . SER A 1 245 ? -0.647 12.539 13.141 1 95.56 245 SER A O 1
ATOM 1882 N N . THR A 1 246 ? -1.432 10.906 11.828 1 91.94 246 THR A N 1
ATOM 1883 C CA . THR A 1 246 ? -0.805 9.828 12.586 1 91.94 246 THR A CA 1
ATOM 1884 C C . THR A 1 246 ? 0.141 9.023 11.695 1 91.94 246 THR A C 1
ATOM 1886 O O . THR A 1 246 ? -0.277 8.469 10.68 1 91.94 246 THR A O 1
ATOM 1889 N N . SER A 1 247 ? 1.38 9.062 12.016 1 93.25 247 SER A N 1
ATOM 1890 C CA . SER A 1 247 ? 2.348 8.164 11.398 1 93.25 247 SER A CA 1
ATOM 1891 C C . SER A 1 247 ? 2.576 6.922 12.258 1 93.25 247 SER A C 1
ATOM 1893 O O . SER A 1 247 ? 2.82 7.027 13.461 1 93.25 247 SER A O 1
ATOM 1895 N N . GLY A 1 248 ? 2.436 5.797 11.672 1 89.06 248 GLY A N 1
ATOM 1896 C CA . GLY A 1 248 ? 2.615 4.527 12.359 1 89.06 248 GLY A CA 1
ATOM 1897 C C . GLY A 1 248 ? 3.609 3.611 11.672 1 89.06 248 GLY A C 1
ATOM 1898 O O . GLY A 1 248 ? 3.734 3.633 10.445 1 89.06 248 GLY A O 1
ATOM 1899 N N . ASP A 1 249 ? 4.156 2.799 12.492 1 84.88 249 ASP A N 1
ATOM 1900 C CA . ASP A 1 249 ? 5.141 1.842 11.992 1 84.88 249 ASP A CA 1
ATOM 1901 C C . ASP A 1 249 ? 4.465 0.559 11.516 1 84.88 249 ASP A C 1
ATOM 1903 O O . ASP A 1 249 ? 3.754 -0.097 12.281 1 84.88 249 ASP A O 1
ATOM 1907 N N . TYR A 1 250 ? 4.543 0.315 10.281 1 78.31 250 TYR A N 1
ATOM 1908 C CA . TYR A 1 250 ? 4.133 -0.961 9.703 1 78.31 250 TYR A CA 1
ATOM 1909 C C . TYR A 1 250 ? 5.324 -1.903 9.57 1 78.31 250 TYR A C 1
ATOM 1911 O O . TYR A 1 250 ? 6.34 -1.548 8.961 1 78.31 250 TYR A O 1
ATOM 1919 N N . ARG A 1 251 ? 5.09 -3.123 10.125 1 78.06 251 ARG A N 1
ATOM 1920 C CA . ARG A 1 251 ? 6.207 -4.059 10.133 1 78.06 251 ARG A CA 1
ATOM 1921 C C . ARG A 1 251 ? 5.852 -5.348 9.398 1 78.06 251 ARG A C 1
ATOM 1923 O O . ARG A 1 251 ? 4.723 -5.828 9.5 1 78.06 251 ARG A O 1
ATOM 1930 N N . ARG A 1 252 ? 6.809 -5.758 8.68 1 76.75 252 ARG A N 1
ATOM 1931 C CA . ARG A 1 252 ? 6.668 -7.035 7.992 1 76.75 252 ARG A CA 1
ATOM 1932 C C . ARG A 1 252 ? 7.879 -7.926 8.242 1 76.75 252 ARG A C 1
ATOM 1934 O O . ARG A 1 252 ? 8.992 -7.434 8.422 1 76.75 252 ARG A O 1
ATOM 1941 N N . TYR A 1 253 ? 7.52 -9.172 8.297 1 75.06 253 TYR A N 1
ATOM 1942 C CA . TYR A 1 253 ? 8.633 -10.109 8.367 1 75.06 253 TYR A CA 1
ATOM 1943 C C . TYR A 1 253 ? 9.406 -10.141 7.059 1 75.06 253 TYR A C 1
ATOM 1945 O O . TYR A 1 253 ? 8.812 -10.156 5.977 1 75.06 253 TYR A O 1
ATOM 1953 N N . ARG A 1 254 ? 10.648 -9.844 7.285 1 72.25 254 ARG A N 1
ATOM 1954 C CA . ARG A 1 254 ? 11.516 -10.016 6.129 1 72.25 254 ARG A CA 1
ATOM 1955 C C . ARG A 1 254 ? 12.68 -10.945 6.457 1 72.25 254 ARG A C 1
ATOM 1957 O O . ARG A 1 254 ? 13.477 -10.664 7.348 1 72.25 254 ARG A O 1
ATOM 1964 N N . GLY A 1 255 ? 12.742 -12.023 6.07 1 63.16 255 GLY A N 1
ATOM 1965 C CA . GLY A 1 255 ? 13.742 -13.07 6.199 1 63.16 255 GLY A CA 1
ATOM 1966 C C . GLY A 1 255 ? 15.07 -12.562 6.73 1 63.16 255 GLY A C 1
ATOM 1967 O O . GLY A 1 255 ? 15.172 -11.414 7.16 1 63.16 255 GLY A O 1
ATOM 1968 N N . GLY A 1 256 ? 16.062 -13.391 6.871 1 58.12 256 GLY A N 1
ATOM 1969 C CA . GLY A 1 256 ? 17.422 -13.094 7.336 1 58.12 256 GLY A CA 1
ATOM 1970 C C . GLY A 1 256 ? 17.562 -13.203 8.844 1 58.12 256 GLY A C 1
ATOM 1971 O O . GLY A 1 256 ? 17.266 -14.242 9.43 1 58.12 256 GLY A O 1
ATOM 1972 N N . ASN A 1 257 ? 17.812 -12.062 9.406 1 56.28 257 ASN A N 1
ATOM 1973 C CA . ASN A 1 257 ? 18.062 -12.086 10.844 1 56.28 257 ASN A CA 1
ATOM 1974 C C . ASN A 1 257 ? 16.75 -12.148 11.633 1 56.28 257 ASN A C 1
ATOM 1976 O O . ASN A 1 257 ? 16.703 -11.719 12.789 1 56.28 257 ASN A O 1
ATOM 1980 N N . GLY A 1 258 ? 15.758 -12.711 10.836 1 58.25 258 GLY A N 1
ATOM 1981 C CA . GLY A 1 258 ? 14.508 -12.883 11.547 1 58.25 258 GLY A CA 1
ATOM 1982 C C . GLY A 1 258 ? 13.875 -11.562 11.977 1 58.25 258 GLY A C 1
ATOM 1983 O O . GLY A 1 258 ? 13.297 -11.469 13.055 1 58.25 258 GLY A O 1
ATOM 1984 N N . ARG A 1 259 ? 14.234 -10.508 11.273 1 63.31 259 ARG A N 1
ATOM 1985 C CA . ARG A 1 259 ? 13.789 -9.203 11.766 1 63.31 259 ARG A CA 1
ATOM 1986 C C . ARG A 1 259 ? 12.609 -8.688 10.953 1 63.31 259 ARG A C 1
ATOM 1988 O O . ARG A 1 259 ? 12.422 -9.086 9.797 1 63.31 259 ARG A O 1
ATOM 1995 N N .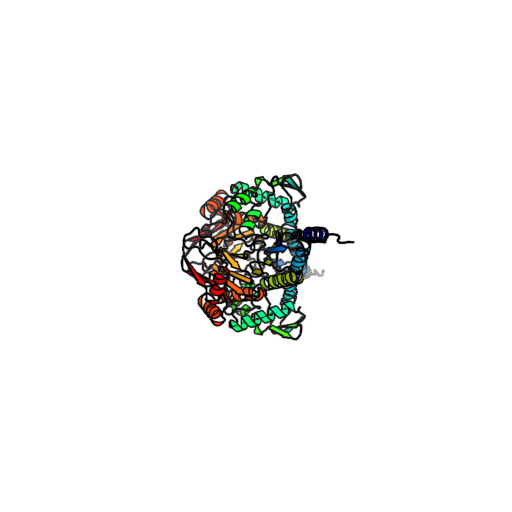 HIS A 1 260 ? 11.781 -8.07 11.688 1 76.31 260 HIS A N 1
ATOM 1996 C CA . HIS A 1 260 ? 10.781 -7.223 11.055 1 76.31 260 HIS A CA 1
ATOM 1997 C C . HIS A 1 260 ? 11.406 -5.945 10.5 1 76.31 260 HIS A C 1
ATOM 1999 O O . HIS A 1 260 ? 12.344 -5.406 11.086 1 76.31 260 HIS A O 1
ATOM 2005 N N . ILE A 1 261 ? 10.914 -5.578 9.344 1 81.81 261 ILE A N 1
ATOM 2006 C CA . ILE A 1 261 ? 11.383 -4.324 8.758 1 81.81 261 ILE A CA 1
ATOM 2007 C C . ILE A 1 261 ? 10.234 -3.312 8.734 1 81.81 261 ILE A C 1
ATOM 2009 O O . ILE A 1 261 ? 9.102 -3.66 8.406 1 81.81 261 ILE A O 1
ATOM 2013 N N . SER A 1 262 ? 10.641 -2.139 9.211 1 88.31 262 SER A N 1
ATOM 2014 C CA . SER A 1 262 ? 9.703 -1.022 9.156 1 88.31 262 SER A CA 1
ATOM 2015 C C . SER A 1 262 ? 9.57 -0.476 7.738 1 88.31 262 SER A C 1
ATOM 2017 O O . SER A 1 262 ? 10.523 -0.534 6.957 1 88.31 262 SER A O 1
ATOM 2019 N N . ASP A 1 263 ? 8.461 0.082 7.449 1 89.06 263 ASP A N 1
ATOM 2020 C CA . ASP A 1 263 ? 8.297 0.769 6.172 1 89.06 263 ASP A CA 1
ATOM 2021 C C . ASP A 1 263 ? 8.742 2.227 6.273 1 89.06 263 ASP A C 1
ATOM 2023 O O . ASP A 1 263 ? 8.617 2.984 5.309 1 89.06 263 ASP A O 1
ATOM 2027 N N . THR A 1 264 ? 9.188 2.646 7.375 1 93.56 264 THR A N 1
ATOM 2028 C CA . THR A 1 264 ? 9.734 3.979 7.609 1 93.56 264 THR A CA 1
ATOM 2029 C C . THR A 1 264 ? 11.266 3.938 7.621 1 93.56 264 THR A C 1
ATOM 2031 O O . THR A 1 264 ? 11.859 3.082 8.273 1 93.56 264 THR A O 1
ATOM 2034 N N . LEU A 1 265 ? 11.875 4.906 6.891 1 95.12 265 LEU A N 1
ATOM 2035 C CA . LEU A 1 265 ? 13.32 4.875 6.719 1 95.12 265 LEU A CA 1
ATOM 2036 C C . LEU A 1 265 ? 13.969 6.129 7.305 1 95.12 265 LEU A C 1
ATOM 2038 O O . LEU A 1 265 ? 13.453 7.234 7.125 1 95.12 265 LEU A O 1
ATOM 2042 N N . ASP A 1 266 ? 15.055 5.898 8.008 1 97.44 266 ASP A N 1
ATOM 2043 C CA . ASP A 1 266 ? 15.938 6.977 8.438 1 97.44 266 ASP A CA 1
ATOM 2044 C C . ASP A 1 266 ? 17.016 7.25 7.402 1 97.44 266 ASP A C 1
ATOM 2046 O O . ASP A 1 266 ? 17.922 6.426 7.203 1 97.44 266 ASP A O 1
ATOM 2050 N N . ALA A 1 267 ? 17 8.406 6.809 1 97.88 267 ALA A N 1
ATOM 2051 C CA . ALA A 1 267 ? 17.922 8.719 5.715 1 97.88 267 ALA A CA 1
ATOM 2052 C C . ALA A 1 267 ? 19.359 8.812 6.219 1 97.88 267 ALA A C 1
ATOM 2054 O O . ALA A 1 267 ? 20.297 8.586 5.461 1 97.88 267 ALA A O 1
ATOM 2055 N N . LEU A 1 268 ? 19.562 9.172 7.418 1 95.81 268 LEU A N 1
ATOM 2056 C CA . LEU A 1 268 ? 20.906 9.312 7.977 1 95.81 268 LEU A CA 1
ATOM 2057 C C . LEU A 1 268 ? 21.609 7.957 8.031 1 95.81 268 LEU A C 1
ATOM 2059 O O . LEU A 1 268 ? 22.781 7.844 7.664 1 95.81 268 LEU A O 1
ATOM 2063 N N . THR A 1 269 ? 20.875 6.938 8.477 1 94.31 269 THR A N 1
ATOM 2064 C CA . THR A 1 269 ? 21.453 5.609 8.562 1 94.31 269 THR A CA 1
ATOM 2065 C C . THR A 1 269 ? 21.297 4.859 7.238 1 94.31 269 THR A C 1
ATOM 2067 O O . THR A 1 269 ? 22.031 3.895 6.98 1 94.31 269 THR A O 1
ATOM 2070 N N . GLY A 1 270 ? 20.297 5.289 6.496 1 95.12 270 GLY A N 1
ATOM 2071 C CA . GLY A 1 270 ? 20 4.625 5.238 1 95.12 270 GLY A CA 1
ATOM 2072 C C . GLY A 1 270 ? 19.219 3.336 5.418 1 95.12 270 GLY A C 1
ATOM 2073 O O . GLY A 1 270 ? 19.156 2.512 4.504 1 95.12 270 GLY A O 1
ATOM 2074 N N . SER A 1 271 ? 18.672 3.172 6.566 1 92.75 271 SER A N 1
ATOM 2075 C CA . SER A 1 271 ? 17.984 1.923 6.879 1 92.75 271 SER A CA 1
ATOM 2076 C C . SER A 1 271 ? 16.609 2.182 7.473 1 92.75 271 SER A C 1
ATOM 2078 O O . SER A 1 271 ? 16.344 3.254 8.023 1 92.75 271 SER A O 1
ATOM 2080 N N . PRO A 1 272 ? 15.727 1.157 7.359 1 92 272 PRO A N 1
ATOM 2081 C CA . PRO A 1 272 ? 14.453 1.258 8.078 1 92 272 PRO A CA 1
ATOM 2082 C C . PRO A 1 272 ? 14.641 1.472 9.578 1 92 272 PRO A C 1
ATOM 2084 O O . PRO A 1 272 ? 15.586 0.934 10.172 1 92 272 PRO A O 1
ATOM 2087 N N . VAL A 1 273 ? 13.75 2.221 10.164 1 94.31 273 VAL A N 1
ATOM 2088 C CA . VAL A 1 273 ? 13.875 2.512 11.586 1 94.31 273 VAL A CA 1
ATOM 2089 C C . VAL A 1 273 ? 13.703 1.226 12.398 1 94.31 273 VAL A C 1
ATOM 2091 O O . VAL A 1 273 ? 13.039 0.289 11.953 1 94.31 273 VAL A O 1
ATOM 2094 N N . ASN A 1 274 ? 14.391 1.197 13.469 1 90.88 274 ASN A N 1
ATOM 2095 C CA . ASN A 1 274 ? 14.344 0.047 14.359 1 90.88 274 ASN A CA 1
ATOM 2096 C C . ASN A 1 274 ? 14.242 0.477 15.82 1 90.88 274 ASN A C 1
ATOM 2098 O O . ASN A 1 274 ? 15.188 0.306 16.594 1 90.88 274 ASN A O 1
ATOM 2102 N N . HIS A 1 275 ? 13.148 1.077 16.156 1 92.94 275 HIS A N 1
ATOM 2103 C CA . HIS A 1 275 ? 12.914 1.524 17.516 1 92.94 275 HIS A CA 1
ATOM 2104 C C . HIS A 1 275 ? 11.492 1.19 17.969 1 92.94 275 HIS A C 1
ATOM 2106 O O . HIS A 1 275 ? 10.734 0.562 17.234 1 92.94 275 HIS A O 1
ATOM 2112 N N . GLY A 1 276 ? 11.148 1.621 19.156 1 91.62 276 GLY A N 1
ATOM 2113 C CA . GLY A 1 276 ? 9.922 1.141 19.781 1 91.62 276 GLY A CA 1
ATOM 2114 C C . GLY A 1 276 ? 8.734 2.051 19.547 1 91.62 276 GLY A C 1
ATOM 2115 O O . GLY A 1 276 ? 7.629 1.771 20.016 1 91.62 276 GLY A O 1
ATOM 2116 N N . LEU A 1 277 ? 8.898 3.129 18.844 1 94.12 277 LEU A N 1
ATOM 2117 C CA . LEU A 1 277 ? 7.758 4.004 18.594 1 94.12 277 LEU A CA 1
ATOM 2118 C C . LEU A 1 277 ? 6.781 3.354 17.609 1 94.12 277 LEU A C 1
ATOM 2120 O O . LEU A 1 277 ? 7.094 3.186 16.438 1 94.12 277 LEU A O 1
ATOM 2124 N N . ALA A 1 278 ? 5.613 3.014 18.125 1 90.19 278 ALA A N 1
ATOM 2125 C CA . ALA A 1 278 ? 4.609 2.322 17.328 1 90.19 278 ALA A CA 1
ATOM 2126 C C . ALA A 1 278 ? 3.84 3.305 16.438 1 90.19 278 ALA A C 1
ATOM 2128 O O . ALA A 1 278 ? 3.521 3 15.297 1 90.19 278 ALA A O 1
ATOM 2129 N N . SER A 1 279 ? 3.545 4.441 16.984 1 91.88 279 SER A N 1
ATOM 2130 C CA . SER A 1 279 ? 2.84 5.488 16.25 1 91.88 279 SER A CA 1
ATOM 2131 C C . SER A 1 279 ? 2.986 6.844 16.938 1 91.88 279 SER A C 1
ATOM 2133 O O . SER A 1 279 ? 3.318 6.91 18.125 1 91.88 279 SER A O 1
ATOM 2135 N N . VAL A 1 280 ? 2.789 7.852 16.219 1 94.56 280 VAL A N 1
ATOM 2136 C CA . VAL A 1 280 ? 2.771 9.211 16.75 1 94.56 280 VAL A CA 1
ATOM 2137 C C . VAL A 1 280 ? 1.728 10.039 16 1 94.56 280 VAL A C 1
ATOM 2139 O O . VAL A 1 280 ? 1.617 9.961 14.773 1 94.56 280 VAL A O 1
ATOM 2142 N N . THR A 1 281 ? 0.905 10.742 16.734 1 93.88 281 THR A N 1
ATOM 2143 C CA . THR A 1 281 ? -0.118 11.641 16.203 1 93.88 281 THR A CA 1
ATOM 2144 C C . THR A 1 281 ? 0.248 13.094 16.453 1 93.88 281 THR A C 1
ATOM 2146 O O . THR A 1 281 ? 0.646 13.453 17.578 1 93.88 281 THR A O 1
ATOM 2149 N N . VAL A 1 282 ? 0.125 13.938 15.453 1 96.81 282 VAL A N 1
ATOM 2150 C CA . VAL A 1 282 ? 0.456 15.352 15.555 1 96.81 282 VAL A CA 1
ATOM 2151 C C . VAL A 1 282 ? -0.761 16.188 15.18 1 96.81 282 VAL A C 1
ATOM 2153 O O . VAL A 1 282 ? -1.461 15.891 14.211 1 96.81 282 VAL A O 1
ATOM 2156 N N . LEU A 1 283 ? -1.007 17.203 15.992 1 96.62 283 LEU A N 1
ATOM 2157 C CA . LEU A 1 283 ? -1.983 18.234 15.648 1 96.62 283 LEU A CA 1
ATOM 2158 C C . LEU A 1 283 ? -1.291 19.484 15.133 1 96.62 283 LEU A C 1
ATOM 2160 O O . LEU A 1 283 ? -0.242 19.875 15.648 1 96.62 283 LEU A O 1
ATOM 2164 N N . HIS A 1 284 ? -1.865 20.109 14.141 1 98 284 HIS A N 1
ATOM 2165 C CA . HIS A 1 284 ? -1.345 21.344 13.547 1 98 284 HIS A CA 1
ATOM 2166 C C . HIS A 1 284 ? -2.414 22.047 12.727 1 98 284 HIS A C 1
ATOM 2168 O O . HIS A 1 284 ? -3.295 21.406 12.156 1 98 284 HIS A O 1
ATOM 2174 N N . PRO A 1 285 ? -2.312 23.359 12.633 1 97.5 285 PRO A N 1
ATOM 2175 C CA . PRO A 1 285 ? -3.281 24.047 11.773 1 97.5 285 PRO A CA 1
ATOM 2176 C C . PRO A 1 285 ? -3.166 23.656 10.305 1 97.5 285 PRO A C 1
ATOM 2178 O O . PRO A 1 285 ? -4.156 23.688 9.578 1 97.5 285 PRO A O 1
ATOM 2181 N N . SER A 1 286 ? -2.051 23.297 9.914 1 98.5 286 SER A N 1
ATOM 2182 C CA . SER A 1 286 ? -1.763 22.844 8.555 1 98.5 286 SER A CA 1
ATOM 2183 C C . SER A 1 286 ? -1.655 21.328 8.484 1 98.5 286 SER A C 1
ATOM 2185 O O . SER A 1 286 ? -0.858 20.719 9.211 1 98.5 286 SER A O 1
ATOM 2187 N N . ALA A 1 287 ? -2.443 20.75 7.574 1 98.75 287 ALA A N 1
ATOM 2188 C CA . ALA A 1 287 ? -2.354 19.312 7.391 1 98.75 287 ALA A CA 1
ATOM 2189 C C . ALA A 1 287 ? -1.005 18.922 6.793 1 98.75 287 ALA A C 1
ATOM 2191 O O . ALA A 1 287 ? -0.465 17.859 7.113 1 98.75 287 ALA A O 1
ATOM 2192 N N . LEU A 1 288 ? -0.495 19.734 5.914 1 98.88 288 LEU A N 1
ATOM 2193 C CA . LEU A 1 288 ? 0.842 19.531 5.367 1 98.88 288 LEU A CA 1
ATOM 2194 C C . LEU A 1 288 ? 1.872 19.391 6.48 1 98.88 288 LEU A C 1
ATOM 2196 O O . LEU A 1 288 ? 2.66 18.438 6.492 1 98.88 288 LEU A O 1
ATOM 2200 N N . MET A 1 289 ? 1.823 20.297 7.426 1 98.75 289 MET A N 1
ATOM 2201 C CA . MET A 1 289 ? 2.797 20.281 8.516 1 98.75 289 MET A CA 1
ATOM 2202 C C . MET A 1 289 ? 2.531 19.141 9.477 1 98.75 289 MET A C 1
ATOM 2204 O O . MET A 1 289 ? 3.467 18.5 9.969 1 98.75 289 MET A O 1
ATOM 2208 N N . ALA A 1 290 ? 1.254 18.875 9.781 1 98.56 290 ALA A N 1
ATOM 2209 C CA . ALA A 1 290 ? 0.947 17.719 10.617 1 98.56 290 ALA A CA 1
ATOM 2210 C C . ALA A 1 290 ? 1.524 16.438 10.016 1 98.56 290 ALA A C 1
ATOM 2212 O O . ALA A 1 290 ? 2.127 15.625 10.727 1 98.56 290 ALA A O 1
ATOM 2213 N N . ASP A 1 291 ? 1.364 16.266 8.773 1 98.44 291 ASP A N 1
ATOM 2214 C CA . ASP A 1 291 ? 1.857 15.109 8.031 1 98.44 291 ASP A CA 1
ATOM 2215 C C . ASP A 1 291 ? 3.379 15.016 8.102 1 98.44 291 ASP A C 1
ATOM 2217 O O . ASP A 1 291 ? 3.924 13.992 8.516 1 98.44 291 ASP A O 1
ATOM 2221 N N . GLY A 1 292 ? 4.027 16.094 7.789 1 98.75 292 GLY A N 1
ATOM 2222 C CA . GLY A 1 292 ? 5.48 16.125 7.816 1 98.75 292 GLY A CA 1
ATOM 2223 C C . GLY A 1 292 ? 6.055 15.898 9.203 1 98.75 292 GLY A C 1
ATOM 2224 O O . GLY A 1 292 ? 7.023 15.156 9.367 1 98.75 292 GLY A O 1
ATOM 2225 N N . LEU A 1 293 ? 5.461 16.5 10.172 1 98.88 293 LEU A N 1
ATOM 2226 C CA . LEU A 1 293 ? 5.973 16.422 11.539 1 98.88 293 LEU A CA 1
ATOM 2227 C C . LEU A 1 293 ? 5.727 15.047 12.133 1 98.88 293 LEU A C 1
ATOM 2229 O O . LEU A 1 293 ? 6.574 14.516 12.852 1 98.88 293 LEU A O 1
ATOM 2233 N N . SER A 1 294 ? 4.582 14.453 11.898 1 98 294 SER A N 1
ATOM 2234 C CA . SER A 1 294 ? 4.367 13.102 12.398 1 98 294 SER A CA 1
ATOM 2235 C C . SER A 1 294 ? 5.355 12.117 11.773 1 98 294 SER A C 1
ATOM 2237 O O . SER A 1 294 ? 5.867 11.227 12.461 1 98 294 SER A O 1
ATOM 2239 N N . SER A 1 295 ? 5.648 12.266 10.469 1 98.12 295 SER A N 1
ATOM 2240 C CA . SER A 1 295 ? 6.652 11.445 9.797 1 98.12 295 SER A CA 1
ATOM 2241 C C . SER A 1 295 ? 8.031 11.656 10.406 1 98.12 295 SER A C 1
ATOM 2243 O O . SER A 1 295 ? 8.742 10.688 10.695 1 98.12 295 SER A O 1
ATOM 2245 N N . LEU A 1 296 ? 8.367 12.914 10.609 1 98.81 296 LEU A N 1
ATOM 2246 C CA . LEU A 1 296 ? 9.664 13.242 11.195 1 98.81 296 LEU A CA 1
ATOM 2247 C C . LEU A 1 296 ? 9.805 12.617 12.578 1 98.81 296 LEU A C 1
ATOM 2249 O O . LEU A 1 296 ? 10.828 12.008 12.883 1 98.81 296 LEU A O 1
ATOM 2253 N N . LEU A 1 297 ? 8.781 12.742 13.391 1 98.75 297 LEU A N 1
ATOM 2254 C CA . LEU A 1 297 ? 8.844 12.227 14.75 1 98.75 297 LEU A CA 1
ATOM 2255 C C . LEU A 1 297 ? 8.961 10.703 14.742 1 98.75 297 LEU A C 1
ATOM 2257 O O . LEU A 1 297 ? 9.688 10.133 15.562 1 98.75 297 LEU A O 1
ATOM 2261 N N . LEU A 1 298 ? 8.242 10.078 13.898 1 97.75 298 LEU A N 1
ATOM 2262 C CA . LEU A 1 298 ? 8.352 8.625 13.789 1 97.75 298 LEU A CA 1
ATOM 2263 C C . LEU A 1 298 ? 9.766 8.219 13.391 1 97.75 298 LEU A C 1
ATOM 2265 O O . LEU A 1 298 ? 10.32 7.258 13.938 1 97.75 298 LEU A O 1
ATOM 2269 N N . ILE A 1 299 ? 10.328 8.914 12.469 1 98.5 299 ILE A N 1
ATOM 2270 C CA . ILE A 1 299 ? 11.688 8.633 12.023 1 98.5 299 ILE A CA 1
ATOM 2271 C C . ILE A 1 299 ? 12.656 8.773 13.188 1 98.5 299 ILE A C 1
ATOM 2273 O O . ILE A 1 299 ? 13.523 7.922 13.391 1 98.5 299 ILE A O 1
ATOM 2277 N N . LEU A 1 300 ? 12.5 9.781 13.953 1 98.5 300 LEU A N 1
ATOM 2278 C CA . LEU A 1 300 ? 13.43 10.086 15.039 1 98.5 300 LEU A CA 1
ATOM 2279 C C . LEU A 1 300 ? 13.281 9.07 16.172 1 98.5 300 LEU A C 1
ATOM 2281 O O . LEU A 1 300 ? 14.258 8.75 16.859 1 98.5 300 LEU A O 1
ATOM 2285 N N . GLY A 1 301 ? 12.047 8.617 16.406 1 97.81 301 GLY A N 1
ATOM 2286 C CA . GLY A 1 301 ? 11.844 7.613 17.422 1 97.81 301 GLY A CA 1
ATOM 2287 C C . GLY A 1 301 ? 11.383 8.195 18.75 1 97.81 301 GLY A C 1
ATOM 2288 O O . GLY A 1 301 ? 11.141 9.398 18.859 1 97.81 301 GLY A O 1
ATOM 2289 N N . PRO A 1 302 ? 11.258 7.375 19.75 1 97.19 302 PRO A N 1
ATOM 2290 C CA . PRO A 1 302 ? 10.57 7.77 20.969 1 97.19 302 PRO A CA 1
ATOM 2291 C C . PRO A 1 302 ? 11.367 8.766 21.812 1 97.19 302 PRO A C 1
ATOM 2293 O O . PRO A 1 302 ? 10.789 9.586 22.531 1 97.19 302 PRO A O 1
ATOM 2296 N N . GLU A 1 303 ? 12.695 8.742 21.734 1 97.5 303 GLU A N 1
ATOM 2297 C CA . GLU A 1 303 ? 13.492 9.648 22.562 1 97.5 303 GLU A CA 1
ATOM 2298 C C . GLU A 1 303 ? 13.781 10.953 21.828 1 97.5 303 GLU A C 1
ATOM 2300 O O . GLU A 1 303 ? 13.305 12.016 22.219 1 97.5 303 GLU A O 1
ATOM 2305 N N . ARG A 1 304 ? 14.398 10.82 20.719 1 98.06 304 ARG A N 1
ATOM 2306 C CA . ARG A 1 304 ? 14.742 12.016 19.953 1 98.06 304 ARG A CA 1
ATOM 2307 C C . ARG A 1 304 ? 13.484 12.719 19.453 1 98.06 304 ARG A C 1
ATOM 2309 O O . ARG A 1 304 ? 13.43 13.953 19.406 1 98.06 304 ARG A O 1
ATOM 2316 N N . GLY A 1 305 ? 12.5 11.914 18.984 1 98.62 305 GLY A N 1
ATOM 2317 C CA . GLY A 1 305 ? 11.234 12.484 18.531 1 98.62 305 GLY A CA 1
ATOM 2318 C C . GLY A 1 305 ? 10.508 13.234 19.641 1 98.62 305 GLY A C 1
ATOM 2319 O O . GLY A 1 305 ? 9.977 14.32 19.406 1 98.62 305 GLY A O 1
ATOM 2320 N N . TRP A 1 306 ? 10.578 12.68 20.812 1 98.25 306 TRP A N 1
ATOM 2321 C CA . TRP A 1 306 ? 9.953 13.32 21.953 1 98.25 306 TRP A CA 1
ATOM 2322 C C . TRP A 1 306 ? 10.625 14.648 22.266 1 98.25 306 TRP A C 1
ATOM 2324 O O . TRP A 1 306 ? 9.953 15.672 22.453 1 98.25 306 TRP A O 1
ATOM 2334 N N . ASN A 1 307 ? 11.922 14.625 22.359 1 98.44 307 ASN A N 1
ATOM 2335 C CA . ASN A 1 307 ? 12.672 15.844 22.641 1 98.44 307 ASN A CA 1
ATOM 2336 C C . ASN A 1 307 ? 12.414 16.922 21.594 1 98.44 307 ASN A C 1
ATOM 2338 O O . ASN A 1 307 ? 12.25 18.094 21.922 1 98.44 307 ASN A O 1
ATOM 2342 N N . TYR A 1 308 ? 12.359 16.531 20.391 1 98.56 308 TYR A N 1
ATOM 2343 C CA . TYR A 1 308 ? 12.055 17.453 19.312 1 98.56 308 TYR A CA 1
ATOM 2344 C C . TYR A 1 308 ? 10.68 18.078 19.5 1 98.56 308 TYR A C 1
ATOM 2346 O O . TYR A 1 308 ? 10.523 19.297 19.375 1 98.56 308 TYR A O 1
ATOM 2354 N N . ALA A 1 309 ? 9.664 17.25 19.734 1 98.62 309 ALA A N 1
ATOM 2355 C CA . ALA A 1 309 ? 8.297 17.734 19.906 1 98.62 309 ALA A CA 1
ATOM 2356 C C . ALA A 1 309 ? 8.203 18.719 21.062 1 98.62 309 ALA A C 1
ATOM 2358 O O . ALA A 1 309 ? 7.504 19.734 20.984 1 98.62 309 ALA A O 1
ATOM 2359 N N . GLN A 1 310 ? 8.961 18.438 22.109 1 97.94 310 GLN A N 1
ATOM 2360 C CA . GLN A 1 310 ? 8.977 19.328 23.266 1 97.94 310 GLN A CA 1
ATOM 2361 C C . GLN A 1 310 ? 9.633 20.656 22.938 1 97.94 310 GLN A C 1
ATOM 2363 O O . GLN A 1 310 ? 9.078 21.719 23.234 1 97.94 310 GLN A O 1
ATOM 2368 N N . GLU A 1 311 ? 10.727 20.562 22.391 1 97.69 311 GLU A N 1
ATOM 2369 C CA . GLU A 1 311 ? 11.523 21.75 22.094 1 97.69 311 GLU A CA 1
ATOM 2370 C C . GLU A 1 311 ? 10.773 22.688 21.156 1 97.69 311 GLU A C 1
ATOM 2372 O O . GLU A 1 311 ? 10.836 23.906 21.312 1 97.69 311 GLU A O 1
ATOM 2377 N N . HIS A 1 312 ? 10.062 22.109 20.266 1 97.75 312 HIS A N 1
ATOM 2378 C CA . HIS A 1 312 ? 9.422 22.938 19.25 1 97.75 312 HIS A CA 1
ATOM 2379 C C . HIS A 1 312 ? 7.941 23.125 19.547 1 97.75 312 HIS A C 1
ATOM 2381 O O . HIS A 1 312 ? 7.199 23.656 18.719 1 97.75 312 HIS A O 1
ATOM 2387 N N . LYS A 1 313 ? 7.477 22.594 20.703 1 97.5 313 LYS A N 1
ATOM 2388 C CA . LYS A 1 313 ? 6.109 22.75 21.203 1 97.5 313 LYS A CA 1
ATOM 2389 C C . LYS A 1 313 ? 5.098 22.203 20.188 1 97.5 313 LYS A C 1
ATOM 2391 O O . LYS A 1 313 ? 4.09 22.859 19.906 1 97.5 313 LYS A O 1
ATOM 2396 N N . ILE A 1 314 ? 5.426 21.109 19.609 1 98.06 314 ILE A N 1
ATOM 2397 C CA . ILE A 1 314 ? 4.543 20.422 18.672 1 98.06 314 ILE A CA 1
ATOM 2398 C C . ILE A 1 314 ? 3.545 19.562 19.453 1 98.06 314 ILE A C 1
ATOM 2400 O O . ILE A 1 314 ? 3.936 18.656 20.188 1 98.06 314 ILE A O 1
ATOM 2404 N N . PRO A 1 315 ? 2.279 19.828 19.344 1 97.5 315 PRO A N 1
ATOM 2405 C CA . PRO A 1 315 ? 1.312 18.938 19.984 1 97.5 315 PRO A CA 1
ATOM 2406 C C . PRO A 1 315 ? 1.398 17.5 19.453 1 97.5 315 PRO A C 1
ATOM 2408 O O . PRO A 1 315 ? 1.034 17.234 18.312 1 97.5 315 PRO A O 1
ATOM 2411 N N . ALA A 1 316 ? 1.811 16.562 20.312 1 97.31 316 ALA A N 1
ATOM 2412 C CA . ALA A 1 316 ? 2.1 15.211 19.859 1 97.31 316 ALA A CA 1
ATOM 2413 C C . ALA A 1 316 ? 1.653 14.18 20.875 1 97.31 316 ALA A C 1
ATOM 2415 O O . ALA A 1 316 ? 1.717 14.422 22.094 1 97.31 316 ALA A O 1
ATOM 2416 N N . PHE A 1 317 ? 1.193 13.102 20.406 1 93.75 317 PHE A N 1
ATOM 2417 C CA . PHE A 1 317 ? 0.744 11.93 21.141 1 93.75 317 PHE A CA 1
ATOM 2418 C C . PHE A 1 317 ? 1.504 10.68 20.703 1 93.75 317 PHE A C 1
ATOM 2420 O O . PHE A 1 317 ? 1.368 10.242 19.547 1 93.75 317 PHE A O 1
ATOM 2427 N N . PHE A 1 318 ? 2.289 10.062 21.625 1 94.06 318 PHE A N 1
ATOM 2428 C CA . PHE A 1 318 ? 3.172 8.945 21.312 1 94.06 318 PHE A CA 1
ATOM 2429 C C . PHE A 1 318 ? 2.604 7.641 21.859 1 94.06 318 PHE A C 1
ATOM 2431 O O . PHE A 1 318 ? 2.115 7.598 22.984 1 94.06 318 PHE A O 1
ATOM 2438 N N . VAL A 1 319 ? 2.617 6.672 21.062 1 91 319 VAL A N 1
ATOM 2439 C CA . VAL A 1 319 ? 2.387 5.289 21.484 1 91 319 VAL A CA 1
ATOM 2440 C C . VAL A 1 319 ? 3.674 4.48 21.312 1 91 319 VAL A C 1
ATOM 2442 O O . VAL A 1 319 ? 4.164 4.297 20.203 1 91 319 VAL A O 1
ATOM 2445 N N . ILE A 1 320 ? 4.199 3.961 22.391 1 91.75 320 ILE A N 1
ATOM 2446 C CA . ILE A 1 320 ? 5.516 3.332 22.406 1 91.75 320 ILE A CA 1
ATOM 2447 C C . ILE A 1 320 ? 5.379 1.86 22.797 1 91.75 320 ILE A C 1
ATOM 2449 O O . ILE A 1 320 ? 4.734 1.53 23.797 1 91.75 320 ILE A O 1
ATOM 2453 N N . ARG A 1 321 ? 6.008 1.013 21.938 1 86.19 321 ARG A N 1
ATOM 2454 C CA . ARG A 1 321 ? 6.047 -0.411 22.266 1 86.19 321 ARG A CA 1
ATOM 2455 C C . ARG A 1 321 ? 7.016 -0.692 23.406 1 86.19 321 ARG A C 1
ATOM 2457 O O . ARG A 1 321 ? 8.172 -0.26 23.359 1 86.19 321 ARG A O 1
ATOM 2464 N N . ALA A 1 322 ? 6.57 -1.305 24.406 1 82.88 322 ALA A N 1
ATOM 2465 C CA . ALA A 1 322 ? 7.387 -1.754 25.516 1 82.88 322 ALA A CA 1
ATOM 2466 C C . ALA A 1 322 ? 7.09 -3.211 25.875 1 82.88 322 ALA A C 1
ATOM 2468 O O . ALA A 1 322 ? 6.199 -3.496 26.672 1 82.88 322 ALA A O 1
ATOM 2469 N N . ASP A 1 323 ? 7.957 -4.133 25.297 1 73.75 323 ASP A N 1
ATOM 2470 C CA . ASP A 1 323 ? 7.785 -5.574 25.453 1 73.75 323 ASP A CA 1
ATOM 2471 C C . ASP A 1 323 ? 6.406 -6.016 24.953 1 73.75 323 ASP A C 1
ATOM 2473 O O . ASP A 1 323 ? 6.09 -5.875 23.766 1 73.75 323 ASP A O 1
ATOM 2477 N N . LYS A 1 324 ? 5.613 -6.402 25.891 1 69.25 324 LYS A N 1
ATOM 2478 C CA . LYS A 1 324 ? 4.316 -6.926 25.469 1 69.25 324 LYS A CA 1
ATOM 2479 C C . LYS A 1 324 ? 3.205 -5.91 25.719 1 69.25 324 LYS A C 1
ATOM 2481 O O . LYS A 1 324 ? 2.023 -6.258 25.688 1 69.25 324 LYS A O 1
ATOM 2486 N N . ARG A 1 325 ? 3.73 -4.695 25.984 1 76.31 325 ARG A N 1
ATOM 2487 C CA . ARG A 1 325 ? 2.738 -3.66 26.25 1 76.31 325 ARG A CA 1
ATOM 2488 C C . ARG A 1 325 ? 3.061 -2.377 25.5 1 76.31 325 ARG A C 1
ATOM 2490 O O . ARG A 1 325 ? 4.043 -2.32 24.75 1 76.31 325 ARG A O 1
ATOM 2497 N N . PHE A 1 326 ? 2.102 -1.427 25.562 1 83.12 326 PHE A N 1
ATOM 2498 C CA . PHE A 1 326 ? 2.293 -0.106 24.984 1 83.12 326 PHE A CA 1
ATOM 2499 C C . PHE A 1 326 ? 2.256 0.974 26.047 1 83.12 326 PHE A C 1
ATOM 2501 O O . PHE A 1 326 ? 1.449 0.904 26.984 1 83.12 326 PHE A O 1
ATOM 2508 N N . ILE A 1 327 ? 3.166 1.884 25.922 1 86.81 327 ILE A N 1
ATOM 2509 C CA . ILE A 1 327 ? 3.205 3.066 26.781 1 86.81 327 ILE A CA 1
ATOM 2510 C C . ILE A 1 327 ? 2.748 4.289 25.984 1 86.81 327 ILE A C 1
ATOM 2512 O O . ILE A 1 327 ? 3.174 4.492 24.844 1 86.81 327 ILE A O 1
ATOM 2516 N N . ILE A 1 328 ? 1.858 5.078 26.594 1 89.19 328 ILE A N 1
ATOM 2517 C CA . ILE A 1 328 ? 1.326 6.266 25.938 1 89.19 328 ILE A CA 1
ATOM 2518 C C . ILE A 1 328 ? 1.913 7.52 26.578 1 89.19 328 ILE A C 1
ATOM 2520 O O . ILE A 1 328 ? 2.002 7.613 27.812 1 89.19 328 ILE A O 1
ATOM 2524 N N . ARG A 1 329 ? 2.33 8.445 25.703 1 91.38 329 ARG A N 1
ATOM 2525 C CA . ARG A 1 329 ? 2.812 9.734 26.172 1 91.38 329 ARG A CA 1
ATOM 2526 C C . ARG A 1 329 ? 2.279 10.867 25.297 1 91.38 329 ARG A C 1
ATOM 2528 O O . ARG A 1 329 ? 2.312 10.781 24.078 1 91.38 329 ARG A O 1
ATOM 2535 N N . SER A 1 330 ? 1.729 11.867 25.953 1 93.19 330 SER A N 1
ATOM 2536 C CA . SER A 1 330 ? 1.38 13.102 25.25 1 93.19 330 SER A CA 1
ATOM 2537 C C . SER A 1 330 ? 2.053 14.305 25.906 1 93.19 330 SER A C 1
ATOM 2539 O O . SER A 1 330 ? 2.4 14.266 27.078 1 93.19 330 SER A O 1
ATOM 2541 N N . ASN A 1 331 ? 2.303 15.352 25.125 1 95.62 331 ASN A N 1
ATOM 2542 C CA . ASN A 1 331 ? 2.924 16.516 25.734 1 95.62 331 ASN A CA 1
ATOM 2543 C C . ASN A 1 331 ? 1.896 17.609 26.047 1 95.62 331 ASN A C 1
ATOM 2545 O O . ASN A 1 331 ? 0.721 17.469 25.703 1 95.62 331 ASN A O 1
ATOM 2549 N N . ALA A 1 332 ? 2.354 18.656 26.719 1 93.88 332 ALA A N 1
ATOM 2550 C CA . ALA A 1 332 ? 1.468 19.703 27.203 1 93.88 332 ALA A CA 1
ATOM 2551 C C . ALA A 1 332 ? 0.741 20.391 26.062 1 93.88 332 ALA A C 1
ATOM 2553 O O . ALA A 1 332 ? -0.436 20.734 26.172 1 93.88 332 ALA A O 1
ATOM 2554 N N . SER A 1 333 ? 1.459 20.547 24.984 1 94.69 333 SER A N 1
ATOM 2555 C CA . SER A 1 333 ? 0.866 21.188 23.828 1 94.69 333 SER A CA 1
ATOM 2556 C C . SER A 1 333 ? -0.319 20.391 23.297 1 94.69 333 SER A C 1
ATOM 2558 O O . SER A 1 333 ? -1.319 20.969 22.859 1 94.69 333 SER A O 1
ATOM 2560 N N . PHE A 1 334 ? -0.187 19.156 23.297 1 94.12 334 PHE A N 1
ATOM 2561 C CA . PHE A 1 334 ? -1.269 18.281 22.859 1 94.12 334 PHE A CA 1
ATOM 2562 C C . PHE A 1 334 ? -2.43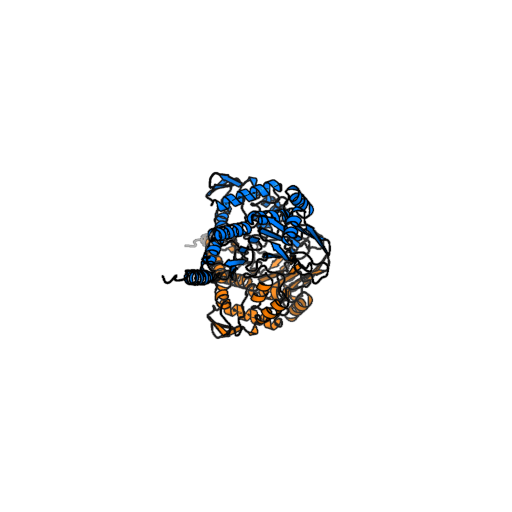2 18.312 23.844 1 94.12 334 PHE A C 1
ATOM 2564 O O . PHE A 1 334 ? -3.588 18.453 23.438 1 94.12 334 PHE A O 1
ATOM 2571 N N . ASP A 1 335 ? -2.119 18.219 25.078 1 90.12 335 ASP A N 1
ATOM 2572 C CA . ASP A 1 335 ? -3.133 18.141 26.125 1 90.12 335 ASP A CA 1
ATOM 2573 C C . ASP A 1 335 ? -3.979 19.422 26.156 1 90.12 335 ASP A C 1
ATOM 2575 O O . ASP A 1 335 ? -5.172 19.359 26.453 1 90.12 335 ASP A O 1
ATOM 2579 N N . ARG A 1 336 ? -3.414 20.469 25.859 1 88.88 336 ARG A N 1
ATOM 2580 C CA . ARG A 1 336 ? -4.133 21.734 25.844 1 88.88 336 ARG A CA 1
ATOM 2581 C C . ARG A 1 336 ? -5.207 21.75 24.766 1 88.88 336 ARG A C 1
ATOM 2583 O O . ARG A 1 336 ? -6.285 22.312 24.953 1 88.88 336 ARG A O 1
ATOM 2590 N N . LEU A 1 337 ? -4.867 21.109 23.719 1 86.25 337 LEU A N 1
ATOM 2591 C CA . LEU A 1 337 ? -5.805 21.062 22.609 1 86.25 337 LEU A CA 1
ATOM 2592 C C . LEU A 1 337 ? -6.844 19.969 22.797 1 86.25 337 LEU A C 1
ATOM 2594 O O . LEU A 1 337 ? -8 20.125 22.406 1 86.25 337 LEU A O 1
ATOM 2598 N N . ALA A 1 338 ? -6.426 18.891 23.344 1 75.62 338 ALA A N 1
ATOM 2599 C CA . ALA A 1 338 ? -7.324 17.75 23.531 1 75.62 338 ALA A CA 1
ATOM 2600 C C . ALA A 1 338 ? -8.305 18.016 24.672 1 75.62 338 ALA A C 1
ATOM 2602 O O . ALA A 1 338 ? -9.453 17.562 24.625 1 75.62 338 ALA A O 1
ATOM 2603 N N . VAL A 1 339 ? -7.891 18.562 25.844 1 60.34 339 VAL A N 1
ATOM 2604 C CA . VAL A 1 339 ? -8.734 18.891 26.984 1 60.34 339 VAL A CA 1
ATOM 2605 C C . VAL A 1 339 ? -9.633 20.078 26.641 1 60.34 339 VAL A C 1
ATOM 2607 O O . VAL A 1 339 ? -10.812 20.094 27 1 60.34 339 VAL A O 1
ATOM 2610 N N . ARG A 1 340 ? -9.125 21.078 26.047 1 54.5 340 ARG A N 1
ATOM 2611 C CA . ARG A 1 340 ? -9.945 22.234 25.734 1 54.5 340 ARG A CA 1
ATOM 2612 C C . ARG A 1 340 ? -11.141 21.828 24.859 1 54.5 340 ARG A C 1
ATOM 2614 O O . ARG A 1 340 ? -12.219 22.406 24.984 1 54.5 340 ARG A O 1
ATOM 2621 N N . SER A 1 341 ? -10.891 20.812 24.062 1 49.28 341 SER A N 1
ATOM 2622 C CA . SER A 1 341 ? -12 20.438 23.188 1 49.28 341 SER A CA 1
ATOM 2623 C C . SER A 1 341 ? -13.07 19.672 23.938 1 49.28 341 SER A C 1
ATOM 2625 O O . SER A 1 341 ? -14.18 19.5 23.438 1 49.28 341 SER A O 1
ATOM 2627 N N . SER A 1 342 ? -12.75 19.109 25.156 1 45 342 SER A N 1
ATOM 2628 C CA . SER A 1 342 ? -13.734 18.422 25.984 1 45 342 SER A CA 1
ATOM 2629 C C . SER A 1 342 ? -14.531 19.406 26.828 1 45 342 SER A C 1
ATOM 2631 O O . SER A 1 342 ? -15.57 19.047 27.391 1 45 342 SER A O 1
ATOM 2633 N N . GLN A 1 343 ? -14.102 20.656 27.062 1 39.19 343 GLN A N 1
ATOM 2634 C CA . GLN A 1 343 ? -14.859 21.625 27.828 1 39.19 343 GLN A CA 1
ATOM 2635 C C . GLN A 1 343 ? -15.727 22.5 26.922 1 39.19 343 GLN A C 1
ATOM 2637 O O . GLN A 1 343 ? -15.312 22.844 25.812 1 39.19 343 GLN A O 1
ATOM 2642 N N . MET B 1 1 ? 49.406 -39.219 -70.312 1 25.97 1 MET B N 1
ATOM 2643 C CA . MET B 1 1 ? 48.812 -39.844 -69.125 1 25.97 1 MET B CA 1
ATOM 2644 C C . MET B 1 1 ? 48.781 -38.875 -67.938 1 25.97 1 MET B C 1
ATOM 2646 O O . MET B 1 1 ? 49.781 -38.219 -67.625 1 25.97 1 MET B O 1
ATOM 2650 N N . TRP B 1 2 ? 47.5 -38.5 -67.438 1 30.2 2 TRP B N 1
ATOM 2651 C CA . TRP B 1 2 ? 46.625 -37.594 -66.75 1 30.2 2 TRP B CA 1
ATOM 2652 C C . TRP B 1 2 ? 46.938 -37.656 -65.25 1 30.2 2 TRP B C 1
ATOM 2654 O O . TRP B 1 2 ? 46.125 -37.219 -64.375 1 30.2 2 TRP B O 1
ATOM 2664 N N . GLY B 1 3 ? 47.844 -38.406 -64.688 1 34.16 3 GLY B N 1
ATOM 2665 C CA . GLY B 1 3 ? 47.438 -38.781 -63.312 1 34.16 3 GLY B CA 1
ATOM 2666 C C . GLY B 1 3 ? 47.562 -37.594 -62.344 1 34.16 3 GLY B C 1
ATOM 2667 O O . GLY B 1 3 ? 48.625 -37.281 -61.875 1 34.16 3 GLY B O 1
ATOM 2668 N N . MET B 1 4 ? 46.781 -36.469 -62.625 1 35.81 4 MET B N 1
ATOM 2669 C CA . MET B 1 4 ? 46.688 -35.281 -61.781 1 35.81 4 MET B CA 1
ATOM 2670 C C . MET B 1 4 ? 46.312 -35.656 -60.344 1 35.81 4 MET B C 1
ATOM 2672 O O . MET B 1 4 ? 45.375 -36.375 -60.125 1 35.81 4 MET B O 1
ATOM 2676 N N . ASP B 1 5 ? 47.312 -35.562 -59.438 1 38.56 5 ASP B N 1
ATOM 2677 C CA . ASP B 1 5 ? 47.344 -35.969 -58.031 1 38.56 5 ASP B CA 1
ATOM 2678 C C . ASP B 1 5 ? 46.25 -35.25 -57.25 1 38.56 5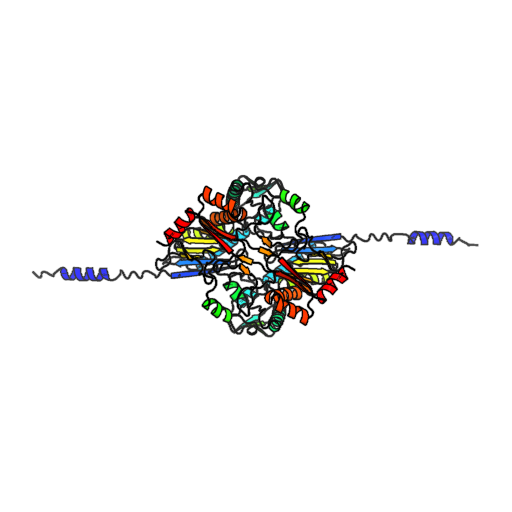 ASP B C 1
ATOM 2680 O O . ASP B 1 5 ? 46.062 -34.031 -57.375 1 38.56 5 ASP B O 1
ATOM 2684 N N . LEU B 1 6 ? 45.156 -36 -56.844 1 37.81 6 LEU B N 1
ATOM 2685 C CA . LEU B 1 6 ? 43.969 -35.812 -56.031 1 37.81 6 LEU B CA 1
ATOM 2686 C C . LEU B 1 6 ? 44.312 -35.188 -54.688 1 37.81 6 LEU B C 1
ATOM 2688 O O . LEU B 1 6 ? 43.438 -34.969 -53.812 1 37.81 6 LEU B O 1
ATOM 2692 N N . ARG B 1 7 ? 45.656 -35.188 -54.344 1 51.31 7 ARG B N 1
ATOM 2693 C CA . ARG B 1 7 ? 46 -34.719 -53 1 51.31 7 ARG B CA 1
ATOM 2694 C C . ARG B 1 7 ? 45.781 -33.219 -52.875 1 51.31 7 ARG B C 1
ATOM 2696 O O . ARG B 1 7 ? 45.688 -32.656 -51.781 1 51.31 7 ARG B O 1
ATOM 2703 N N . GLY B 1 8 ? 45.938 -32.594 -54.094 1 43.41 8 GLY B N 1
ATOM 2704 C CA . GLY B 1 8 ? 45.75 -31.156 -54 1 43.41 8 GLY B CA 1
ATOM 2705 C C . GLY B 1 8 ? 44.312 -30.766 -53.688 1 43.41 8 GLY B C 1
ATOM 2706 O O . GLY B 1 8 ? 44.094 -29.75 -53.031 1 43.41 8 GLY B O 1
ATOM 2707 N N . PHE B 1 9 ? 43.344 -31.641 -54.344 1 48.19 9 PHE B N 1
ATOM 2708 C CA . PHE B 1 9 ? 41.938 -31.234 -54.188 1 48.19 9 PHE B CA 1
ATOM 2709 C C . PHE B 1 9 ? 41.469 -31.516 -52.75 1 48.19 9 PHE B C 1
ATOM 2711 O O . PHE B 1 9 ? 40.594 -30.812 -52.25 1 48.19 9 PHE B O 1
ATOM 2718 N N . TYR B 1 10 ? 42.031 -32.562 -52.062 1 44.62 10 TYR B N 1
ATOM 2719 C CA . TYR B 1 10 ? 41.5 -32.844 -50.719 1 44.62 10 TYR B CA 1
ATOM 2720 C C . TYR B 1 10 ? 42 -31.844 -49.719 1 44.62 10 TYR B C 1
ATOM 2722 O O . TYR B 1 10 ? 41.375 -31.656 -48.656 1 44.62 10 TYR B O 1
ATOM 2730 N N . ARG B 1 11 ? 43.25 -31.219 -49.875 1 46.97 11 ARG B N 1
ATOM 2731 C CA . ARG B 1 11 ? 43.656 -30.203 -48.906 1 46.97 11 ARG B CA 1
ATOM 2732 C C . ARG B 1 11 ? 42.781 -28.953 -49.031 1 46.97 11 ARG B C 1
ATOM 2734 O O . ARG B 1 11 ? 42.594 -28.234 -48.031 1 46.97 11 ARG B O 1
ATOM 2741 N N . ILE B 1 12 ? 42.469 -28.766 -50.375 1 45.72 12 ILE B N 1
ATOM 2742 C CA . ILE B 1 12 ? 41.656 -27.562 -50.438 1 45.72 12 ILE B CA 1
ATOM 2743 C C . ILE B 1 12 ? 40.281 -27.844 -49.844 1 45.72 12 ILE B C 1
ATOM 2745 O O . ILE B 1 12 ? 39.719 -26.984 -49.125 1 45.72 12 ILE B O 1
ATOM 2749 N N . ALA B 1 13 ? 39.75 -29.094 -50.062 1 47.41 13 ALA B N 1
ATOM 2750 C CA . ALA B 1 13 ? 38.406 -29.328 -49.5 1 47.41 13 ALA B CA 1
ATOM 2751 C C . ALA B 1 13 ? 38.5 -29.406 -47.969 1 47.41 13 ALA B C 1
ATOM 2753 O O . ALA B 1 13 ? 37.594 -28.922 -47.281 1 47.41 13 ALA B O 1
ATOM 2754 N N . ALA B 1 14 ? 39.531 -30.031 -47.469 1 48.22 14 ALA B N 1
ATOM 2755 C CA . ALA B 1 14 ? 39.594 -30.125 -46 1 48.22 14 ALA B CA 1
ATOM 2756 C C . ALA B 1 14 ? 39.844 -28.766 -45.375 1 48.22 14 ALA B C 1
ATOM 2758 O O . ALA B 1 14 ? 39.312 -28.453 -44.312 1 48.22 14 ALA B O 1
ATOM 2759 N N . CYS B 1 15 ? 40.719 -27.969 -46 1 45.41 15 CYS B N 1
ATOM 2760 C CA . CYS B 1 15 ? 40.906 -26.656 -45.375 1 45.41 15 CYS B CA 1
ATOM 2761 C C . CYS B 1 15 ? 39.656 -25.812 -45.5 1 45.41 15 CYS B C 1
ATOM 2763 O O . CYS B 1 15 ? 39.469 -24.859 -44.75 1 45.41 15 CYS B O 1
ATOM 2765 N N . LEU B 1 16 ? 38.938 -26 -46.688 1 41.78 16 LEU B N 1
ATOM 2766 C CA . LEU B 1 16 ? 37.75 -25.141 -46.75 1 41.78 16 LEU B CA 1
ATOM 2767 C C . LEU B 1 16 ? 36.719 -25.547 -45.719 1 41.78 16 LEU B C 1
ATOM 2769 O O . LEU B 1 16 ? 35.938 -24.703 -45.281 1 41.78 16 LEU B O 1
ATOM 2773 N N . VAL B 1 17 ? 36.656 -26.828 -45.438 1 42 17 VAL B N 1
ATOM 2774 C CA . VAL B 1 17 ? 35.625 -27.141 -44.469 1 42 17 VAL B CA 1
ATOM 2775 C C . VAL B 1 17 ? 36 -26.609 -43.094 1 42 17 VAL B C 1
ATOM 2777 O O . VAL B 1 17 ? 35.188 -26.609 -42.156 1 42 17 VAL B O 1
ATOM 2780 N N . LEU B 1 18 ? 37.312 -26.484 -42.812 1 40.59 18 LEU B N 1
ATOM 2781 C CA . LEU B 1 18 ? 37.5 -25.859 -41.5 1 40.59 18 LEU B CA 1
ATOM 2782 C C . LEU B 1 18 ? 36.938 -24.438 -41.5 1 40.59 18 LEU B C 1
ATOM 2784 O O . LEU B 1 18 ? 37.281 -23.641 -40.594 1 40.59 18 LEU B O 1
ATOM 2788 N N . LEU B 1 19 ? 36.594 -23.938 -42.688 1 36.16 19 LEU B N 1
ATOM 2789 C CA . LEU B 1 19 ? 36.156 -22.547 -42.594 1 36.16 19 LEU B CA 1
ATOM 2790 C C . LEU B 1 19 ? 35.344 -22.312 -41.344 1 36.16 19 LEU B C 1
ATOM 2792 O O . LEU B 1 19 ? 34.906 -23.281 -40.688 1 36.16 19 LEU B O 1
ATOM 2796 N N . LEU B 1 20 ? 34.188 -21.438 -41.531 1 35.66 20 LEU B N 1
ATOM 2797 C CA . LEU B 1 20 ? 33.406 -20.438 -40.781 1 35.66 20 LEU B CA 1
ATOM 2798 C C . LEU B 1 20 ? 32.531 -21.109 -39.75 1 35.66 20 LEU B C 1
ATOM 2800 O O . LEU B 1 20 ? 31.328 -21.312 -39.969 1 35.66 20 LEU B O 1
ATOM 2804 N N . CYS B 1 21 ? 32.781 -22.281 -39.406 1 37.34 21 CYS B N 1
ATOM 2805 C CA . CYS B 1 21 ? 31.984 -22.422 -38.188 1 37.34 21 CYS B CA 1
ATOM 2806 C C . CYS B 1 21 ? 32.281 -21.312 -37.188 1 37.34 21 CYS B C 1
ATOM 2808 O O . CYS B 1 21 ? 33.062 -21.5 -36.25 1 37.34 21 CYS B O 1
ATOM 2810 N N . GLY B 1 22 ? 32.969 -20.219 -37.625 1 38.88 22 GLY B N 1
ATOM 2811 C CA . GLY B 1 22 ? 32.719 -19.125 -36.719 1 38.88 22 GLY B CA 1
ATOM 2812 C C . GLY B 1 22 ? 31.328 -19.125 -36.125 1 38.88 22 GLY B C 1
ATOM 2813 O O . GLY B 1 22 ? 30.391 -18.641 -36.75 1 38.88 22 GLY B O 1
ATOM 2814 N N . GLY B 1 23 ? 30.844 -20.188 -35.781 1 40.5 23 GLY B N 1
ATOM 2815 C CA . GLY B 1 23 ? 29.719 -19.984 -34.875 1 40.5 23 GLY B CA 1
ATOM 2816 C C . GLY B 1 23 ? 29.781 -18.672 -34.125 1 40.5 23 GLY B C 1
ATOM 2817 O O . GLY B 1 23 ? 30.453 -18.562 -33.094 1 40.5 23 GLY B O 1
ATOM 2818 N N . CYS B 1 24 ? 30.062 -17.531 -34.75 1 42.78 24 CYS B N 1
ATOM 2819 C CA . CYS B 1 24 ? 29.594 -16.328 -34.062 1 42.78 24 CYS B CA 1
ATOM 2820 C C . CYS B 1 24 ? 28.438 -16.641 -33.125 1 42.78 24 CYS B C 1
ATOM 2822 O O . CYS B 1 24 ? 27.281 -16.625 -33.531 1 42.78 24 CYS B O 1
ATOM 2824 N N . GLY B 1 25 ? 28.281 -17.688 -32.531 1 48.78 25 GLY B N 1
ATOM 2825 C CA . GLY B 1 25 ? 27.297 -17.875 -31.484 1 48.78 25 GLY B CA 1
ATOM 2826 C C . GLY B 1 25 ? 26.922 -16.578 -30.781 1 48.78 25 GLY B C 1
ATOM 2827 O O . GLY B 1 25 ? 27.766 -15.922 -30.172 1 48.78 25 GLY B O 1
ATOM 2828 N N . GLN B 1 26 ? 26.188 -15.82 -31.422 1 56.75 26 GLN B N 1
ATOM 2829 C CA . GLN B 1 26 ? 25.688 -14.594 -30.812 1 56.75 26 GLN B CA 1
ATOM 2830 C C . GLN B 1 26 ? 25.531 -14.758 -29.297 1 56.75 26 GLN B C 1
ATOM 2832 O O . GLN B 1 26 ? 24.875 -15.68 -28.828 1 56.75 26 GLN B O 1
ATOM 2837 N N . GLU B 1 27 ? 26.422 -14.25 -28.531 1 75.38 27 GLU B N 1
ATOM 2838 C CA . GLU B 1 27 ? 26.531 -14.227 -27.078 1 75.38 27 GLU B CA 1
ATOM 2839 C C . GLU B 1 27 ? 25.172 -13.914 -26.438 1 75.38 27 GLU B C 1
ATOM 2841 O O . GLU B 1 27 ? 24.5 -12.977 -26.844 1 75.38 27 GLU B O 1
ATOM 2846 N N . ARG B 1 28 ? 24.562 -15 -25.938 1 88.94 28 ARG B N 1
ATOM 2847 C CA . ARG B 1 28 ? 23.375 -14.812 -25.109 1 88.94 28 ARG B CA 1
ATOM 2848 C C . ARG B 1 28 ? 23.641 -13.828 -23.984 1 88.94 28 ARG B C 1
ATOM 2850 O O . ARG B 1 28 ? 24.609 -13.977 -23.234 1 88.94 28 ARG B O 1
ATOM 2857 N N . LYS B 1 29 ? 22.875 -12.766 -24.047 1 93.69 29 LYS B N 1
ATOM 2858 C CA . LYS B 1 29 ? 23.094 -11.68 -23.094 1 93.69 29 LYS B CA 1
ATOM 2859 C C . LYS B 1 29 ? 21.922 -11.562 -22.125 1 93.69 29 LYS B C 1
ATOM 2861 O O . LYS B 1 29 ? 20.781 -11.852 -22.484 1 93.69 29 LYS B O 1
ATOM 2866 N N . LEU B 1 30 ? 22.234 -11.188 -20.906 1 96.06 30 LEU B N 1
ATOM 2867 C CA . LEU B 1 30 ? 21.203 -10.883 -19.922 1 96.06 30 LEU B CA 1
ATOM 2868 C C . LEU B 1 30 ? 20.625 -9.492 -20.141 1 96.06 30 LEU B C 1
ATOM 2870 O O . LEU B 1 30 ? 21.375 -8.516 -20.281 1 96.06 30 LEU B O 1
ATOM 2874 N N . GLU B 1 31 ? 19.328 -9.461 -20.312 1 96.31 31 GLU B N 1
ATOM 2875 C CA . GLU B 1 31 ? 18.594 -8.203 -20.406 1 96.31 31 GLU B CA 1
ATOM 2876 C C . GLU B 1 31 ? 17.672 -8.016 -19.203 1 96.31 31 GLU B C 1
ATOM 2878 O O . GLU B 1 31 ? 17.234 -8.984 -18.594 1 96.31 31 GLU B O 1
ATOM 2883 N N . SER B 1 32 ? 17.422 -6.758 -18.812 1 94.81 32 SER B N 1
ATOM 2884 C CA . SER B 1 32 ? 16.516 -6.504 -17.703 1 94.81 32 SER B CA 1
ATOM 2885 C C . SER B 1 32 ? 15.805 -5.168 -17.859 1 94.81 32 SER B C 1
ATOM 2887 O O . SER B 1 32 ? 16.328 -4.246 -18.484 1 94.81 32 SER B O 1
ATOM 2889 N N . PHE B 1 33 ? 14.664 -5.086 -17.359 1 92.06 33 PHE B N 1
ATOM 2890 C CA . PHE B 1 33 ? 13.898 -3.848 -17.25 1 92.06 33 PHE B CA 1
ATOM 2891 C C . PHE B 1 33 ? 12.812 -3.977 -16.188 1 92.06 33 PHE B C 1
ATOM 2893 O O . PHE B 1 33 ? 12.57 -5.066 -15.672 1 92.06 33 PHE B O 1
ATOM 2900 N N . GLY B 1 34 ? 12.164 -2.875 -15.797 1 90.81 34 GLY B N 1
ATOM 2901 C CA . GLY B 1 34 ? 11.102 -2.84 -14.797 1 90.81 34 GLY B CA 1
ATOM 2902 C C . GLY B 1 34 ? 10.445 -1.481 -14.68 1 90.81 34 GLY B C 1
ATOM 2903 O O . GLY B 1 34 ? 10.688 -0.59 -15.492 1 90.81 34 GLY B O 1
ATOM 2904 N N . GLY B 1 35 ? 9.539 -1.365 -13.672 1 86.69 35 GLY B N 1
ATOM 2905 C CA . GLY B 1 35 ? 8.797 -0.137 -13.43 1 86.69 35 GLY B CA 1
ATOM 2906 C C . GLY B 1 35 ? 7.656 -0.31 -12.438 1 86.69 35 GLY B C 1
ATOM 2907 O O . GLY B 1 35 ? 7.492 -1.382 -11.852 1 86.69 35 GLY B O 1
ATOM 2908 N N . PRO B 1 36 ? 6.941 0.747 -12.203 1 86.75 36 PRO B N 1
ATOM 2909 C CA . PRO B 1 36 ? 5.812 0.682 -11.281 1 86.75 36 PRO B CA 1
ATOM 2910 C C . PRO B 1 36 ? 4.625 -0.093 -11.852 1 86.75 36 PRO B C 1
ATOM 2912 O O . PRO B 1 36 ? 4.387 -0.058 -13.055 1 86.75 36 PRO B O 1
ATOM 2915 N N . THR B 1 37 ? 3.926 -0.781 -11.023 1 90.62 37 THR B N 1
ATOM 2916 C CA . THR B 1 37 ? 2.67 -1.434 -11.383 1 90.62 37 THR B CA 1
ATOM 2917 C C . THR B 1 37 ? 1.894 -1.833 -10.133 1 90.62 37 THR B C 1
ATOM 2919 O O . THR B 1 37 ? 2.488 -2.199 -9.117 1 90.62 37 THR B O 1
ATOM 2922 N N . MET B 1 38 ? 0.574 -1.652 -10.211 1 90.31 38 MET B N 1
ATOM 2923 C CA . MET B 1 38 ? -0.345 -2.189 -9.211 1 90.31 38 MET B CA 1
ATOM 2924 C C . MET B 1 38 ? 0.051 -1.74 -7.809 1 90.31 38 MET B C 1
ATOM 2926 O O . MET B 1 38 ? 0.07 -2.545 -6.879 1 90.31 38 MET B O 1
ATOM 2930 N N . GLY B 1 39 ? 0.408 -0.532 -7.723 1 83.88 39 GLY B N 1
ATOM 2931 C CA . GLY B 1 39 ? 0.775 0.033 -6.434 1 83.88 39 GLY B CA 1
ATOM 2932 C C . GLY B 1 39 ? 2.115 -0.461 -5.922 1 83.88 39 GLY B C 1
ATOM 2933 O O . GLY B 1 39 ? 2.461 -0.248 -4.758 1 83.88 39 GLY B O 1
ATOM 2934 N N . SER B 1 40 ? 2.754 -1.193 -6.723 1 87.06 40 SER B N 1
ATOM 2935 C CA . SER B 1 40 ? 4.082 -1.744 -6.477 1 87.06 40 SER B CA 1
ATOM 2936 C C . SER B 1 40 ? 4.949 -1.674 -7.727 1 87.06 40 SER B C 1
ATOM 2938 O O . SER B 1 40 ? 4.965 -0.657 -8.422 1 87.06 40 SER B O 1
ATOM 2940 N N . HIS B 1 41 ? 5.742 -2.754 -7.949 1 87.38 41 HIS B N 1
ATOM 2941 C CA . HIS B 1 41 ? 6.645 -2.738 -9.094 1 87.38 41 HIS B CA 1
ATOM 2942 C C . HIS B 1 41 ? 6.719 -4.113 -9.75 1 87.38 41 HIS B C 1
ATOM 2944 O O . HIS B 1 41 ? 6.246 -5.102 -9.188 1 87.38 41 HIS B O 1
ATOM 2950 N N . TYR B 1 42 ? 7.227 -4.094 -10.961 1 91.88 42 TYR B N 1
ATOM 2951 C CA . TYR B 1 42 ? 7.559 -5.328 -11.664 1 91.88 42 TYR B CA 1
ATOM 2952 C C . TYR B 1 42 ? 9 -5.305 -12.164 1 91.88 42 TYR B C 1
ATOM 2954 O O . TYR B 1 42 ? 9.617 -4.242 -12.234 1 91.88 42 TYR B O 1
ATOM 2962 N N . SER B 1 43 ? 9.547 -6.512 -12.398 1 91.94 43 SER B N 1
ATOM 2963 C CA . SER B 1 43 ? 10.859 -6.648 -13.023 1 91.94 43 SER B CA 1
ATOM 2964 C C . SER B 1 43 ? 10.906 -7.867 -13.938 1 91.94 43 SER B C 1
ATOM 2966 O O . SER B 1 43 ? 10.266 -8.883 -13.656 1 91.94 43 SER B O 1
ATOM 2968 N N . VAL B 1 44 ? 11.648 -7.707 -15.016 1 95.25 44 VAL B N 1
ATOM 2969 C CA . VAL B 1 44 ? 11.891 -8.781 -15.969 1 95.25 44 VAL B CA 1
ATOM 2970 C C . VAL B 1 44 ? 13.391 -8.914 -16.234 1 95.25 44 VAL B C 1
ATOM 2972 O O . VAL B 1 44 ? 14.055 -7.926 -16.562 1 95.25 44 VAL B O 1
ATOM 2975 N N . VAL B 1 45 ? 13.875 -10.047 -16 1 95.5 45 VAL B N 1
ATOM 2976 C CA . VAL B 1 45 ? 15.219 -10.438 -16.406 1 95.5 45 VAL B CA 1
ATOM 2977 C C . VAL B 1 45 ? 15.141 -11.633 -17.359 1 95.5 45 VAL B C 1
ATOM 2979 O O . VAL B 1 45 ? 14.445 -12.609 -17.062 1 95.5 45 VAL B O 1
ATOM 2982 N N . TYR B 1 46 ? 15.82 -11.523 -18.453 1 97.5 46 TYR B N 1
ATOM 2983 C CA . TYR B 1 46 ? 15.727 -12.648 -19.391 1 97.5 46 TYR B CA 1
ATOM 2984 C C . TYR B 1 46 ? 16.984 -12.758 -20.234 1 97.5 46 TYR B C 1
ATOM 2986 O O . TYR B 1 46 ? 17.766 -11.797 -20.344 1 97.5 46 TYR B O 1
ATOM 2994 N N . VAL B 1 47 ? 17.203 -13.945 -20.766 1 97.62 47 VAL B N 1
ATOM 2995 C CA . VAL B 1 47 ? 18.328 -14.219 -21.656 1 97.62 47 VAL B CA 1
ATOM 2996 C C . VAL B 1 47 ? 17.891 -14.023 -23.109 1 97.62 47 VAL B C 1
ATOM 2998 O O . VAL B 1 47 ? 16.953 -14.656 -23.578 1 97.62 47 VAL B O 1
ATOM 3001 N N . ARG B 1 48 ? 18.609 -13.164 -23.672 1 96.88 48 ARG B N 1
ATOM 3002 C CA . ARG B 1 48 ? 18.297 -12.852 -25.062 1 96.88 48 ARG B CA 1
ATOM 3003 C C . ARG B 1 48 ? 19.281 -13.523 -26.016 1 96.88 48 ARG B C 1
ATOM 3005 O O . ARG B 1 48 ? 20.484 -13.297 -25.922 1 96.88 48 ARG B O 1
ATOM 3012 N N . GLY B 1 49 ? 18.75 -14.336 -26.891 1 92.88 49 GLY B N 1
ATOM 3013 C CA . GLY B 1 49 ? 19.516 -14.891 -27.984 1 92.88 49 GLY B CA 1
ATOM 3014 C C . GLY B 1 49 ? 19.281 -14.18 -29.297 1 92.88 49 GLY B C 1
ATOM 3015 O O . GLY B 1 49 ? 18.578 -13.172 -29.344 1 92.88 49 GLY B O 1
ATOM 3016 N N . ALA B 1 50 ? 19.922 -14.711 -30.266 1 90.69 50 ALA B N 1
ATOM 3017 C CA . ALA B 1 50 ? 19.766 -14.133 -31.609 1 90.69 50 ALA B CA 1
ATOM 3018 C C . ALA B 1 50 ? 18.328 -14.188 -32.062 1 90.69 50 ALA B C 1
ATOM 3020 O O . ALA B 1 50 ? 17.656 -15.219 -31.938 1 90.69 50 ALA B O 1
ATOM 3021 N N . GLY B 1 51 ? 17.859 -13.078 -32.594 1 91.62 51 GLY B N 1
ATOM 3022 C CA . GLY B 1 51 ? 16.531 -13.031 -33.156 1 91.62 51 GLY B CA 1
ATOM 3023 C C . GLY B 1 51 ? 15.445 -12.773 -32.125 1 91.62 51 GLY B C 1
ATOM 3024 O O . GLY B 1 51 ? 14.281 -12.578 -32.469 1 91.62 51 GLY B O 1
ATOM 3025 N N . GLN B 1 52 ? 15.789 -12.852 -30.859 1 95.5 52 GLN B N 1
ATOM 3026 C CA . GLN B 1 52 ? 14.812 -12.594 -29.812 1 95.5 52 GLN B CA 1
ATOM 3027 C C . GLN B 1 52 ? 14.695 -11.094 -29.531 1 95.5 52 GLN B C 1
ATOM 3029 O O . GLN B 1 52 ? 15.633 -10.336 -29.766 1 95.5 52 GLN B O 1
ATOM 3034 N N . PRO B 1 53 ? 13.539 -10.719 -29.078 1 96.88 53 PRO B N 1
ATOM 3035 C CA . PRO B 1 53 ? 13.312 -9.281 -28.891 1 96.88 53 PRO B CA 1
ATOM 3036 C C . PRO B 1 53 ? 14.18 -8.672 -27.797 1 96.88 53 PRO B C 1
ATOM 3038 O O . PRO B 1 53 ? 14.414 -9.312 -26.766 1 96.88 53 PRO B O 1
ATOM 3041 N N . ASP B 1 54 ? 14.633 -7.453 -28.031 1 96.38 54 ASP B N 1
ATOM 3042 C CA . ASP B 1 54 ? 15.32 -6.707 -26.984 1 96.38 54 ASP B CA 1
ATOM 3043 C C . ASP B 1 54 ? 14.336 -5.98 -26.078 1 96.38 54 ASP B C 1
ATOM 3045 O O . ASP B 1 54 ? 13.125 -6.027 -26.312 1 96.38 54 ASP B O 1
ATOM 3049 N N . PRO B 1 55 ? 14.82 -5.301 -25.016 1 96.62 55 PRO B N 1
ATOM 3050 C CA . PRO B 1 55 ? 13.922 -4.648 -24.062 1 96.62 55 PRO B CA 1
ATOM 3051 C C . PRO B 1 55 ? 13.047 -3.574 -24.703 1 96.62 55 PRO B C 1
ATOM 3053 O O . PRO B 1 55 ? 11.922 -3.346 -24.266 1 96.62 55 PRO B O 1
ATOM 3056 N N . VAL B 1 56 ? 13.516 -2.879 -25.672 1 96.75 56 VAL B N 1
ATOM 3057 C CA . VAL B 1 56 ? 12.766 -1.821 -26.328 1 96.75 56 VAL B CA 1
ATOM 3058 C C . VAL B 1 56 ? 11.477 -2.395 -26.922 1 96.75 56 VAL B C 1
ATOM 3060 O O . VAL B 1 56 ? 10.445 -1.724 -26.953 1 96.75 56 VAL B O 1
ATOM 3063 N N . VAL B 1 57 ? 11.578 -3.615 -27.344 1 97.12 57 VAL B N 1
ATOM 3064 C CA . VAL B 1 57 ? 10.438 -4.293 -27.953 1 97.12 57 VAL B CA 1
ATOM 3065 C C . VAL B 1 57 ? 9.648 -5.043 -26.875 1 97.12 57 VAL B C 1
ATOM 3067 O O . VAL B 1 57 ? 8.422 -5.035 -26.875 1 97.12 57 VAL B O 1
ATOM 3070 N N . MET B 1 58 ? 10.312 -5.691 -25.969 1 98 58 MET B N 1
ATOM 3071 C CA . MET B 1 58 ? 9.688 -6.551 -24.969 1 98 58 MET B CA 1
ATOM 3072 C C . MET B 1 58 ? 8.93 -5.719 -23.938 1 98 58 MET B C 1
ATOM 3074 O O . MET B 1 58 ? 7.852 -6.113 -23.484 1 98 58 MET B O 1
ATOM 3078 N N . ARG B 1 59 ? 9.414 -4.586 -23.562 1 97.44 59 ARG B N 1
ATOM 3079 C CA . ARG B 1 59 ? 8.852 -3.77 -22.5 1 97.44 59 ARG B CA 1
ATOM 3080 C C . ARG B 1 59 ? 7.418 -3.354 -22.812 1 97.44 59 ARG B C 1
ATOM 3082 O O . ARG B 1 59 ? 6.52 -3.521 -22 1 97.44 59 ARG B O 1
ATOM 3089 N N . PRO B 1 60 ? 7.16 -2.844 -24.016 1 97.75 60 PRO B N 1
ATOM 3090 C CA . PRO B 1 60 ? 5.777 -2.473 -24.312 1 97.75 60 PRO B CA 1
ATOM 3091 C C . PRO B 1 60 ? 4.82 -3.662 -24.266 1 97.75 60 PRO B C 1
ATOM 3093 O O . PRO B 1 60 ? 3.652 -3.504 -23.906 1 97.75 60 PRO B O 1
ATOM 3096 N N . GLU B 1 61 ? 5.277 -4.863 -24.656 1 98.38 61 GLU B N 1
ATOM 3097 C CA . GLU B 1 61 ? 4.445 -6.059 -24.547 1 98.38 61 GLU B CA 1
ATOM 3098 C C . GLU B 1 61 ? 4.055 -6.34 -23.109 1 98.38 61 GLU B C 1
ATOM 3100 O O . GLU B 1 61 ? 2.887 -6.609 -22.812 1 98.38 61 GLU B O 1
ATOM 3105 N N . VAL B 1 62 ? 5.012 -6.227 -22.234 1 98.25 62 VAL B N 1
ATOM 3106 C CA . VAL B 1 62 ? 4.801 -6.492 -20.812 1 98.25 62 VAL B CA 1
ATOM 3107 C C . VAL B 1 62 ? 3.896 -5.418 -20.219 1 98.25 62 VAL B C 1
ATOM 3109 O O . VAL B 1 62 ? 2.934 -5.73 -19.516 1 98.25 62 VAL B O 1
ATOM 3112 N N . GLU B 1 63 ? 4.141 -4.199 -20.547 1 97 63 GLU B N 1
ATOM 3113 C CA . GLU B 1 63 ? 3.4 -3.084 -19.953 1 97 63 GLU B CA 1
ATOM 3114 C C . GLU B 1 63 ? 1.96 -3.057 -20.469 1 97 63 GLU B C 1
ATOM 3116 O O . GLU B 1 63 ? 1.05 -2.648 -19.734 1 97 63 GLU B O 1
ATOM 3121 N N . ALA B 1 64 ? 1.741 -3.482 -21.656 1 98.38 64 ALA B N 1
ATOM 3122 C CA . ALA B 1 64 ? 0.378 -3.598 -22.156 1 98.38 64 ALA B CA 1
ATOM 3123 C C . ALA B 1 64 ? -0.42 -4.629 -21.359 1 98.38 64 ALA B C 1
ATOM 3125 O O . ALA B 1 64 ? -1.597 -4.414 -21.062 1 98.38 64 ALA B O 1
ATOM 3126 N N . ILE B 1 65 ? 0.225 -5.715 -21.047 1 98.62 65 ILE B N 1
ATOM 3127 C CA . ILE B 1 65 ? -0.426 -6.75 -20.25 1 98.62 65 ILE B CA 1
ATOM 3128 C C . ILE B 1 65 ? -0.772 -6.203 -18.875 1 98.62 65 ILE B C 1
ATOM 3130 O O . ILE B 1 65 ? -1.89 -6.391 -18.375 1 98.62 65 ILE B O 1
ATOM 3134 N N . LEU B 1 66 ? 0.168 -5.535 -18.266 1 97.56 66 LEU B N 1
ATOM 3135 C CA . LEU B 1 66 ? -0.045 -4.949 -16.938 1 97.56 66 LEU B CA 1
ATOM 3136 C C . LEU B 1 66 ? -1.168 -3.918 -16.984 1 97.56 66 LEU B C 1
ATOM 3138 O O . LEU B 1 66 ? -1.99 -3.855 -16.062 1 97.56 66 LEU B O 1
ATOM 3142 N N . ALA B 1 67 ? -1.223 -3.156 -18.016 1 96.75 67 ALA B N 1
ATOM 3143 C CA . ALA B 1 67 ? -2.275 -2.156 -18.188 1 96.75 67 ALA B CA 1
ATOM 3144 C C . ALA B 1 67 ? -3.643 -2.818 -18.328 1 96.75 67 ALA B C 1
ATOM 3146 O O . ALA B 1 67 ? -4.633 -2.334 -17.766 1 96.75 67 ALA B O 1
ATOM 3147 N N . ASP B 1 68 ? -3.662 -3.857 -19.047 1 98.19 68 ASP B N 1
ATOM 3148 C CA . ASP B 1 68 ? -4.906 -4.594 -19.234 1 98.19 68 ASP B CA 1
ATOM 3149 C C . ASP B 1 68 ? -5.418 -5.156 -17.906 1 98.19 68 ASP B C 1
ATOM 3151 O O . ASP B 1 68 ? -6.609 -5.078 -17.609 1 98.19 68 ASP B O 1
ATOM 3155 N N . VAL B 1 69 ? -4.559 -5.742 -17.156 1 98.31 69 VAL B N 1
ATOM 3156 C CA . VAL B 1 69 ? -4.926 -6.277 -15.852 1 98.31 69 VAL B CA 1
ATOM 3157 C C . VAL B 1 69 ? -5.465 -5.156 -14.969 1 98.31 69 VAL B C 1
ATOM 3159 O O . VAL B 1 69 ? -6.484 -5.324 -14.289 1 98.31 69 VAL B O 1
ATOM 3162 N N . ASP B 1 70 ? -4.832 -4.062 -14.984 1 95.88 70 ASP B N 1
ATOM 3163 C CA . ASP B 1 70 ? -5.262 -2.908 -14.203 1 95.88 70 ASP B CA 1
ATOM 3164 C C . ASP B 1 70 ? -6.656 -2.451 -14.625 1 95.88 70 ASP B C 1
ATOM 3166 O O . ASP B 1 70 ? -7.531 -2.236 -13.781 1 95.88 70 ASP B O 1
ATOM 3170 N N . GLN B 1 71 ? -6.867 -2.33 -15.891 1 97.12 71 GLN B N 1
ATOM 3171 C CA . GLN B 1 71 ? -8.148 -1.881 -16.438 1 97.12 71 GLN B CA 1
ATOM 3172 C C . GLN B 1 71 ? -9.273 -2.844 -16.062 1 97.12 71 GLN B C 1
ATOM 3174 O O . GLN B 1 71 ? -10.414 -2.426 -15.859 1 97.12 71 GLN B O 1
ATOM 3179 N N . GLN B 1 72 ? -8.93 -4 -15.898 1 98.44 72 GLN B N 1
ATOM 3180 C CA . GLN B 1 72 ? -9.953 -5.008 -15.648 1 98.44 72 GLN B CA 1
ATOM 3181 C C . GLN B 1 72 ? -10.203 -5.188 -14.156 1 98.44 72 GLN B C 1
ATOM 3183 O O . GLN B 1 72 ? -11.344 -5.375 -13.727 1 98.44 72 GLN B O 1
ATOM 3188 N N . MET B 1 73 ? -9.156 -5.051 -13.344 1 97.94 73 MET B N 1
ATOM 3189 C CA . MET B 1 73 ? -9.258 -5.695 -12.039 1 97.94 73 MET B CA 1
ATOM 3190 C C . MET B 1 73 ? -8.953 -4.707 -10.922 1 97.94 73 MET B C 1
ATOM 3192 O O . MET B 1 73 ? -9.164 -5.012 -9.742 1 97.94 73 MET B O 1
ATOM 3196 N N . SER B 1 74 ? -8.523 -3.551 -11.227 1 95 74 SER B N 1
ATOM 3197 C CA . SER B 1 74 ? -8.086 -2.609 -10.195 1 95 74 SER B CA 1
ATOM 3198 C C . SER B 1 74 ? -9.258 -2.154 -9.336 1 95 74 SER B C 1
ATOM 3200 O O . SER B 1 74 ? -10.336 -1.85 -9.852 1 95 74 SER B O 1
ATOM 3202 N N . LEU B 1 75 ? -9.055 -2.096 -8.023 1 94.31 75 LEU B N 1
ATOM 3203 C CA . LEU B 1 75 ? -10.023 -1.533 -7.094 1 94.31 75 LEU B CA 1
ATOM 3204 C C . LEU B 1 75 ? -9.75 -0.052 -6.852 1 94.31 75 LEU B C 1
ATOM 3206 O O . LEU B 1 75 ? -10.516 0.618 -6.156 1 94.31 75 LEU B O 1
ATOM 3210 N N . TRP B 1 76 ? -8.727 0.457 -7.523 1 88.5 76 TRP B N 1
ATOM 3211 C CA . TRP B 1 76 ? -8.273 1.81 -7.215 1 88.5 76 TRP B CA 1
ATOM 3212 C C . TRP B 1 76 ? -8.648 2.777 -8.336 1 88.5 76 TRP B C 1
ATOM 3214 O O . TRP B 1 76 ? -8.156 3.906 -8.375 1 88.5 76 TRP B O 1
ATOM 3224 N N . ARG B 1 77 ? -9.32 2.328 -9.203 1 86.5 77 ARG B N 1
ATOM 3225 C CA . ARG B 1 77 ? -9.961 3.154 -10.227 1 86.5 77 ARG B CA 1
ATOM 3226 C C . ARG B 1 77 ? -11.43 2.775 -10.398 1 86.5 77 ARG B C 1
ATOM 3228 O O . ARG B 1 77 ? -11.781 1.596 -10.336 1 86.5 77 ARG B O 1
ATOM 3235 N N . SER B 1 78 ? -12.266 3.68 -10.664 1 85.62 78 SER B N 1
ATOM 3236 C CA . SER B 1 78 ? -13.703 3.443 -10.703 1 85.62 78 SER B CA 1
ATOM 3237 C C . SER B 1 78 ? -14.141 2.896 -12.055 1 85.62 78 SER B C 1
ATOM 3239 O O . SER B 1 78 ? -15.242 2.355 -12.188 1 85.62 78 SER B O 1
ATOM 3241 N N . ASP B 1 79 ? -13.266 3.018 -13.039 1 91.25 79 ASP B N 1
ATOM 3242 C CA . ASP B 1 79 ? -13.672 2.631 -14.383 1 91.25 79 ASP B CA 1
ATOM 3243 C C . ASP B 1 79 ? -13.156 1.239 -14.742 1 91.25 79 ASP B C 1
ATOM 3245 O O . ASP B 1 79 ? -13.188 0.836 -15.906 1 91.25 79 ASP B O 1
ATOM 3249 N N . SER B 1 80 ? -12.609 0.578 -13.789 1 96.12 80 SER B N 1
ATOM 3250 C CA . SER B 1 80 ? -12.234 -0.804 -14.062 1 96.12 80 SER B CA 1
ATOM 3251 C C . SER B 1 80 ? -13.461 -1.69 -14.242 1 96.12 80 SER B C 1
ATOM 3253 O O . SER B 1 80 ? -14.539 -1.365 -13.742 1 96.12 80 SER B O 1
ATOM 3255 N N . ASP B 1 81 ? -13.32 -2.781 -14.922 1 98.5 81 ASP B N 1
ATOM 3256 C CA . ASP B 1 81 ? -14.43 -3.715 -15.117 1 98.5 81 ASP B CA 1
ATOM 3257 C C . ASP B 1 81 ? -14.961 -4.219 -13.773 1 98.5 81 ASP B C 1
ATOM 3259 O O . ASP B 1 81 ? -16.172 -4.258 -13.555 1 98.5 81 ASP B O 1
ATOM 3263 N N . ILE B 1 82 ? -14.125 -4.551 -12.891 1 98.25 82 ILE B N 1
ATOM 3264 C CA . ILE B 1 82 ? -14.539 -5.141 -11.625 1 98.25 82 ILE B CA 1
ATOM 3265 C C . ILE B 1 82 ? -15.258 -4.094 -10.773 1 98.25 82 ILE B C 1
ATOM 3267 O O . ILE B 1 82 ? -16.219 -4.406 -10.07 1 98.25 82 ILE B O 1
ATOM 3271 N N . GLU B 1 83 ? -14.773 -2.859 -10.789 1 96.44 83 GLU B N 1
ATOM 3272 C CA . GLU B 1 83 ? -15.43 -1.832 -9.984 1 96.44 83 GLU B CA 1
ATOM 3273 C C . GLU B 1 83 ? -16.797 -1.478 -10.555 1 96.44 83 GLU B C 1
ATOM 3275 O O . GLU B 1 83 ? -17.719 -1.156 -9.805 1 96.44 83 GLU B O 1
ATOM 3280 N N . ARG B 1 84 ? -16.922 -1.449 -11.875 1 97.44 84 ARG B N 1
ATOM 3281 C CA . ARG B 1 84 ? -18.25 -1.269 -12.477 1 97.44 84 ARG B CA 1
ATOM 3282 C C . ARG B 1 84 ? -19.203 -2.369 -12.031 1 97.44 84 ARG B C 1
ATOM 3284 O O . ARG B 1 84 ? -20.359 -2.1 -11.711 1 97.44 84 ARG B O 1
ATOM 3291 N N . PHE B 1 85 ? -18.75 -3.582 -11.992 1 98.69 85 PHE B N 1
ATOM 3292 C CA . PHE B 1 85 ? -19.562 -4.688 -11.492 1 98.69 85 PHE B CA 1
ATOM 3293 C C . PHE B 1 85 ? -19.906 -4.488 -10.016 1 98.69 85 PHE B C 1
ATOM 3295 O O . PHE B 1 85 ? -21.047 -4.695 -9.609 1 98.69 85 PHE B O 1
ATOM 3302 N N . ASN B 1 86 ? -18.891 -4.129 -9.195 1 97.69 86 ASN B N 1
ATOM 3303 C CA . ASN B 1 86 ? -19.062 -3.947 -7.762 1 97.69 86 ASN B CA 1
ATOM 3304 C C . ASN B 1 86 ? -20.109 -2.883 -7.449 1 97.69 86 ASN B C 1
ATOM 3306 O O . ASN B 1 86 ? -20.781 -2.959 -6.43 1 97.69 86 ASN B O 1
ATOM 3310 N N . ALA B 1 87 ? -20.281 -1.955 -8.32 1 95.88 87 ALA B N 1
ATOM 3311 C CA . ALA B 1 87 ? -21.203 -0.841 -8.109 1 95.88 87 ALA B CA 1
ATOM 3312 C C . ALA B 1 87 ? -22.641 -1.257 -8.398 1 95.88 87 ALA B C 1
ATOM 3314 O O . ALA B 1 87 ? -23.594 -0.544 -8.039 1 95.88 87 ALA B O 1
ATOM 3315 N N . LEU B 1 88 ? -22.859 -2.334 -9.047 1 97.81 88 LEU B N 1
ATOM 3316 C CA . LEU B 1 88 ? -24.203 -2.783 -9.406 1 97.81 88 LEU B CA 1
ATOM 3317 C C . LEU B 1 88 ? -24.953 -3.285 -8.18 1 97.81 88 LEU B C 1
ATOM 3319 O O . LEU B 1 88 ? -24.344 -3.795 -7.238 1 97.81 88 LEU B O 1
ATOM 3323 N N . PRO B 1 89 ? -26.266 -3.195 -8.172 1 97.44 89 PRO B N 1
ATOM 3324 C CA . PRO B 1 89 ? -27.078 -3.734 -7.074 1 97.44 89 PRO B CA 1
ATOM 3325 C C . PRO B 1 89 ? -27.188 -5.254 -7.117 1 97.44 89 PRO B C 1
ATOM 3327 O O . PRO B 1 89 ? -26.688 -5.891 -8.047 1 97.44 89 PRO B O 1
ATOM 3330 N N . ALA B 1 90 ? -27.812 -5.824 -6.094 1 97.75 90 ALA B N 1
ATOM 3331 C CA . ALA B 1 90 ? -28.109 -7.254 -6.062 1 97.75 90 ALA B CA 1
ATOM 3332 C C . ALA B 1 90 ? -28.891 -7.68 -7.309 1 97.75 90 ALA B C 1
ATOM 3334 O O . ALA B 1 90 ? -29.594 -6.875 -7.906 1 97.75 90 ALA B O 1
ATOM 3335 N N . ASN B 1 91 ? -28.703 -8.859 -7.688 1 98.38 91 ASN B N 1
ATOM 3336 C CA . ASN B 1 91 ? -29.406 -9.484 -8.805 1 98.38 91 ASN B CA 1
ATOM 3337 C C . ASN B 1 91 ? -29.062 -8.812 -10.125 1 98.38 91 ASN B C 1
ATOM 3339 O O . ASN B 1 91 ? -29.953 -8.531 -10.93 1 98.38 91 ASN B O 1
ATOM 3343 N N . SER B 1 92 ? -27.812 -8.508 -10.289 1 98.56 92 SER B N 1
ATOM 3344 C CA . SER B 1 92 ? -27.297 -7.922 -11.523 1 98.56 92 SER B CA 1
ATOM 3345 C C . SER B 1 92 ? -26.297 -8.852 -12.195 1 98.56 92 SER B C 1
ATOM 3347 O O . SER B 1 92 ? -25.703 -9.719 -11.547 1 98.56 92 SER B O 1
ATOM 3349 N N . CYS B 1 93 ? -26.141 -8.672 -13.492 1 98.69 93 CYS B N 1
ATOM 3350 C CA . CYS B 1 93 ? -25.141 -9.359 -14.289 1 98.69 93 CYS B CA 1
ATOM 3351 C C . CYS B 1 93 ? -24.359 -8.367 -15.148 1 98.69 93 CYS B C 1
ATOM 3353 O O . CYS B 1 93 ? -24.859 -7.301 -15.492 1 98.69 93 CYS B O 1
ATOM 3355 N N . GLN B 1 94 ? -23.156 -8.727 -15.438 1 98.81 94 GLN B N 1
ATOM 3356 C CA . GLN B 1 94 ? -22.312 -7.926 -16.312 1 98.81 94 GLN B CA 1
ATOM 3357 C C . GLN B 1 94 ? -21.422 -8.812 -17.172 1 98.81 94 GLN B C 1
ATOM 3359 O O . GLN B 1 94 ? -20.859 -9.797 -16.703 1 98.81 94 GLN B O 1
ATOM 3364 N N . ILE B 1 95 ? -21.328 -8.477 -18.469 1 98.75 95 ILE B N 1
ATOM 3365 C CA . ILE B 1 95 ? -20.375 -9.156 -19.344 1 98.75 95 ILE B CA 1
ATOM 3366 C C . ILE B 1 95 ? -18.953 -8.883 -18.859 1 98.75 95 ILE B C 1
ATOM 3368 O O . ILE B 1 95 ? -18.594 -7.738 -18.562 1 98.75 95 ILE B O 1
ATOM 3372 N N . MET B 1 96 ? -18.203 -9.961 -18.703 1 98.69 96 MET B N 1
ATOM 3373 C CA . MET B 1 96 ? -16.812 -9.852 -18.25 1 98.69 96 MET B CA 1
ATOM 3374 C C . MET B 1 96 ? -15.867 -10.555 -19.234 1 98.69 96 MET B C 1
ATOM 3376 O O . MET B 1 96 ? -16.281 -11.477 -19.938 1 98.69 96 MET B O 1
ATOM 3380 N N . SER B 1 97 ? -14.672 -10.117 -19.203 1 98.25 97 SER B N 1
ATOM 3381 C CA . SER B 1 97 ? -13.664 -10.781 -20.016 1 98.25 97 SER B CA 1
ATOM 3382 C C . SER B 1 97 ? -13.445 -12.219 -19.562 1 98.25 97 SER B C 1
ATOM 3384 O O . SER B 1 97 ? -13.734 -12.57 -18.422 1 98.25 97 SER B O 1
ATOM 3386 N N . THR B 1 98 ? -12.938 -13.039 -20.469 1 97.81 98 THR B N 1
ATOM 3387 C CA . THR B 1 98 ? -12.609 -14.422 -20.156 1 97.81 98 THR B CA 1
ATOM 3388 C C . THR B 1 98 ? -11.594 -14.492 -19.016 1 97.81 98 THR B C 1
ATOM 3390 O O . THR B 1 98 ? -11.633 -15.414 -18.188 1 97.81 98 THR B O 1
ATOM 3393 N N . SER B 1 99 ? -10.703 -13.539 -18.984 1 97.75 99 SER B N 1
ATOM 3394 C CA . SER B 1 99 ? -9.688 -13.484 -17.938 1 97.75 99 SER B CA 1
ATOM 3395 C C . SER B 1 99 ? -10.32 -13.305 -16.547 1 97.75 99 SER B C 1
ATOM 3397 O O . SER B 1 99 ? -9.984 -14.031 -15.617 1 97.75 99 SER B O 1
ATOM 3399 N N . VAL B 1 100 ? -11.211 -12.383 -16.422 1 98.62 100 VAL B N 1
ATOM 3400 C CA . VAL B 1 100 ? -11.867 -12.125 -15.148 1 98.62 100 VAL B CA 1
ATOM 3401 C C . VAL B 1 100 ? -12.672 -13.352 -14.719 1 98.62 100 VAL B C 1
ATOM 3403 O O . VAL B 1 100 ? -12.609 -13.773 -13.562 1 98.62 100 VAL B O 1
ATOM 3406 N N . LEU B 1 101 ? -13.398 -13.945 -15.656 1 98.75 101 LEU B N 1
ATOM 3407 C CA . LEU B 1 101 ? -14.211 -15.117 -15.328 1 98.75 101 LEU B CA 1
ATOM 3408 C C . LEU B 1 101 ? -13.328 -16.281 -14.891 1 98.75 101 LEU B C 1
ATOM 3410 O O . LEU B 1 101 ? -13.695 -17.031 -13.984 1 98.75 101 LEU B O 1
ATOM 3414 N N . HIS B 1 102 ? -12.219 -16.406 -15.539 1 98.56 102 HIS B N 1
ATOM 3415 C CA . HIS B 1 102 ? -11.266 -17.438 -15.141 1 98.56 102 HIS B CA 1
ATOM 3416 C C . HIS B 1 102 ? -10.812 -17.234 -13.703 1 98.56 102 HIS B C 1
ATOM 3418 O O . HIS B 1 102 ? -10.766 -18.188 -12.922 1 98.56 102 HIS B O 1
ATOM 3424 N N . LEU B 1 103 ? -10.492 -16.047 -13.328 1 98.81 103 LEU B N 1
ATOM 3425 C CA . LEU B 1 103 ? -10.039 -15.758 -11.969 1 98.81 103 LEU B CA 1
ATOM 3426 C C . LEU B 1 103 ? -11.156 -15.992 -10.961 1 98.81 103 LEU B C 1
ATOM 3428 O O . LEU B 1 103 ? -10.906 -16.469 -9.852 1 98.81 103 LEU B O 1
ATOM 3432 N N . ILE B 1 104 ? -12.359 -15.672 -11.367 1 98.81 104 ILE B N 1
ATOM 3433 C CA . ILE B 1 104 ? -13.508 -15.922 -10.5 1 98.81 104 ILE B CA 1
ATOM 3434 C C . ILE B 1 104 ? -13.625 -17.422 -10.227 1 98.81 104 ILE B C 1
ATOM 3436 O O . ILE B 1 104 ? -13.867 -17.828 -9.094 1 98.81 104 ILE B O 1
ATOM 3440 N N . ARG B 1 105 ? -13.461 -18.234 -11.211 1 98.62 105 ARG B N 1
ATOM 3441 C CA . ARG B 1 105 ? -13.539 -19.688 -11.047 1 98.62 105 ARG B CA 1
ATOM 3442 C C . ARG B 1 105 ? -12.445 -20.203 -10.117 1 98.62 105 ARG B C 1
ATOM 3444 O O . ARG B 1 105 ? -12.695 -21.047 -9.266 1 98.62 105 ARG B O 1
ATOM 3451 N N . VAL B 1 106 ? -11.258 -19.688 -10.297 1 98.62 106 VAL B N 1
ATOM 3452 C CA . VAL B 1 106 ? -10.156 -20.062 -9.414 1 98.62 106 VAL B CA 1
ATOM 3453 C C . VAL B 1 106 ? -10.484 -19.672 -7.977 1 98.62 106 VAL B C 1
ATOM 3455 O O . VAL B 1 106 ? -10.305 -20.469 -7.055 1 98.62 106 VAL B O 1
ATOM 3458 N N . GLY B 1 107 ? -10.953 -18.406 -7.785 1 98.69 107 GLY B N 1
ATOM 3459 C CA . GLY B 1 107 ? -11.352 -17.953 -6.465 1 98.69 107 GLY B CA 1
ATOM 3460 C C . GLY B 1 107 ? -12.438 -18.812 -5.836 1 98.69 107 GLY B C 1
ATOM 3461 O O . GLY B 1 107 ? -12.398 -19.078 -4.637 1 98.69 107 GLY B O 1
ATOM 3462 N N . GLU B 1 108 ? -13.383 -19.219 -6.617 1 98.19 108 GLU B N 1
ATOM 3463 C CA . GLU B 1 108 ? -14.453 -20.078 -6.141 1 98.19 108 GLU B CA 1
ATOM 3464 C C . GLU B 1 108 ? -13.906 -21.422 -5.645 1 98.19 108 GLU B C 1
ATOM 3466 O O . GLU B 1 108 ? -14.336 -21.922 -4.605 1 98.19 108 GLU B O 1
ATOM 3471 N N . GLN B 1 109 ? -13.055 -21.969 -6.383 1 98.31 109 GLN B N 1
ATOM 3472 C CA . GLN B 1 109 ? -12.438 -23.219 -5.98 1 98.31 109 GLN B CA 1
ATOM 3473 C C . GLN B 1 109 ? -11.727 -23.078 -4.633 1 98.31 109 GLN B C 1
ATOM 3475 O O . GLN B 1 109 ? -11.914 -23.906 -3.74 1 98.31 109 GLN B O 1
ATOM 3480 N N . LEU B 1 110 ? -10.914 -22.031 -4.465 1 98.69 110 LEU B N 1
ATOM 3481 C CA . LEU B 1 110 ? -10.195 -21.812 -3.219 1 98.69 110 LEU B CA 1
ATOM 3482 C C . LEU B 1 110 ? -11.156 -21.531 -2.07 1 98.69 110 LEU B C 1
ATOM 3484 O O . LEU B 1 110 ? -10.906 -21.938 -0.932 1 98.69 110 LEU B O 1
ATOM 3488 N N . SER B 1 111 ? -12.242 -20.844 -2.395 1 98.62 111 SER B N 1
ATOM 3489 C CA . SER B 1 111 ? -13.266 -20.578 -1.386 1 98.62 111 SER B CA 1
ATOM 3490 C C . SER B 1 111 ? -13.883 -21.891 -0.88 1 98.62 111 SER B C 1
ATOM 3492 O O . SER B 1 111 ? -14 -22.094 0.329 1 98.62 111 SER B O 1
ATOM 3494 N N . ARG B 1 112 ? -14.219 -22.75 -1.771 1 98.12 112 ARG B N 1
ATOM 3495 C CA . ARG B 1 112 ? -14.812 -24.031 -1.413 1 98.12 112 ARG B CA 1
ATOM 3496 C C . ARG B 1 112 ? -13.852 -24.859 -0.579 1 98.12 112 ARG B C 1
ATOM 3498 O O . ARG B 1 112 ? -14.234 -25.422 0.45 1 98.12 112 ARG B O 1
ATOM 3505 N N . GLU B 1 113 ? -12.633 -24.828 -0.95 1 97.88 113 GLU B N 1
ATOM 3506 C CA . GLU B 1 113 ? -11.633 -25.672 -0.305 1 97.88 113 GLU B CA 1
ATOM 3507 C C . GLU B 1 113 ? -11.258 -25.141 1.073 1 97.88 113 GLU B C 1
ATOM 3509 O O . GLU B 1 113 ? -10.672 -25.859 1.885 1 97.88 113 GLU B O 1
ATOM 3514 N N . SER B 1 114 ? -11.547 -23.938 1.35 1 98 114 SER B N 1
ATOM 3515 C CA . SER B 1 114 ? -11.227 -23.328 2.641 1 98 114 SER B CA 1
ATOM 3516 C C . SER B 1 114 ? -12.484 -23.094 3.467 1 98 114 SER B C 1
ATOM 3518 O O . SER B 1 114 ? -12.453 -22.344 4.449 1 98 114 SER B O 1
ATOM 3520 N N . ASP B 1 115 ? -13.609 -23.594 3.016 1 96.75 115 ASP B N 1
ATOM 3521 C CA . ASP B 1 115 ? -14.898 -23.453 3.678 1 96.75 115 ASP B CA 1
ATOM 3522 C C . ASP B 1 115 ? -15.281 -21.969 3.818 1 96.75 115 ASP B C 1
ATOM 3524 O O . ASP B 1 115 ? -15.836 -21.562 4.836 1 96.75 115 ASP B O 1
ATOM 3528 N N . GLY B 1 116 ? -14.773 -21.219 2.93 1 97.94 116 GLY B N 1
ATOM 3529 C CA . GLY B 1 116 ? -15.211 -19.828 2.854 1 97.94 116 GLY B CA 1
ATOM 3530 C C . GLY B 1 116 ? -14.25 -18.859 3.51 1 97.94 116 GLY B C 1
ATOM 3531 O O . GLY B 1 116 ? -14.477 -17.656 3.494 1 97.94 116 GLY B O 1
ATOM 3532 N N . ALA B 1 117 ? -13.125 -19.359 4.074 1 98.44 117 ALA B N 1
ATOM 3533 C CA . ALA B 1 117 ? -12.141 -18.453 4.648 1 98.44 117 ALA B CA 1
ATOM 3534 C C . ALA B 1 117 ? -11.523 -17.547 3.572 1 98.44 117 ALA B C 1
ATOM 3536 O O . ALA B 1 117 ? -11.344 -16.359 3.787 1 98.44 117 ALA B O 1
ATOM 3537 N N . PHE B 1 118 ? -11.141 -18.172 2.486 1 98.75 118 PHE B N 1
ATOM 3538 C CA . PHE B 1 118 ? -10.781 -17.438 1.279 1 98.75 118 PHE B CA 1
ATOM 3539 C C . PHE B 1 118 ? -12.023 -17.078 0.476 1 98.75 118 PHE B C 1
ATOM 3541 O O . PHE B 1 118 ? -12.766 -17.953 0.037 1 98.75 118 PHE B O 1
ATOM 3548 N N . ASP B 1 119 ? -12.234 -15.781 0.307 1 98.81 119 ASP B N 1
ATOM 3549 C CA . ASP B 1 119 ? -13.445 -15.344 -0.379 1 98.81 119 ASP B CA 1
ATOM 3550 C C . ASP B 1 119 ? -13.188 -14.062 -1.177 1 98.81 119 ASP B C 1
ATOM 3552 O O . ASP B 1 119 ? -12.836 -13.031 -0.607 1 98.81 119 ASP B O 1
ATOM 3556 N N . LEU B 1 120 ? -13.438 -14.148 -2.463 1 98.69 120 LEU B N 1
ATOM 3557 C CA . LEU B 1 120 ? -13.164 -13.008 -3.326 1 98.69 120 LEU B CA 1
ATOM 3558 C C . LEU B 1 120 ? -14.18 -11.891 -3.092 1 98.69 120 LEU B C 1
ATOM 3560 O O . LEU B 1 120 ? -13.984 -10.766 -3.555 1 98.69 120 LEU B O 1
ATOM 3564 N N . THR B 1 121 ? -15.227 -12.117 -2.354 1 98.62 121 THR B N 1
ATOM 3565 C CA . THR B 1 121 ? -16.219 -11.086 -2.086 1 98.62 121 THR B CA 1
ATOM 3566 C C . THR B 1 121 ? -15.914 -10.367 -0.775 1 98.62 121 THR B C 1
ATOM 3568 O O . THR B 1 121 ? -16.781 -9.703 -0.207 1 98.62 121 THR B O 1
ATOM 3571 N N . VAL B 1 122 ? -14.734 -10.383 -0.34 1 97.88 122 VAL B N 1
ATOM 3572 C CA . VAL B 1 122 ? -14.32 -9.922 0.981 1 97.88 122 VAL B CA 1
ATOM 3573 C C . VAL B 1 122 ? -14.203 -8.398 0.982 1 97.88 122 VAL B C 1
ATOM 3575 O O . VAL B 1 122 ? -14.047 -7.781 2.039 1 97.88 122 VAL B O 1
ATOM 3578 N N . LYS B 1 123 ? -14.344 -7.715 -0.141 1 96.44 123 LYS B N 1
ATOM 3579 C CA . LYS B 1 123 ? -14.031 -6.301 -0.31 1 96.44 123 LYS B CA 1
ATOM 3580 C C . LYS B 1 123 ? -14.758 -5.445 0.723 1 96.44 123 LYS B C 1
ATOM 3582 O O . LYS B 1 123 ? -14.156 -4.566 1.344 1 96.44 123 LYS B O 1
ATOM 3587 N N . PRO B 1 124 ? -16.109 -5.672 1.04 1 94.56 124 PRO B N 1
ATOM 3588 C CA . PRO B 1 124 ? -16.781 -4.82 2.027 1 94.56 124 PRO B CA 1
ATOM 3589 C C . PRO B 1 124 ? -16.141 -4.906 3.41 1 94.56 124 PRO B C 1
ATOM 3591 O O . PRO B 1 124 ? -16.094 -3.912 4.137 1 94.56 124 PRO B O 1
ATOM 3594 N N . LEU B 1 125 ? -15.68 -6.062 3.721 1 94.06 125 LEU B N 1
ATOM 3595 C CA . LEU B 1 125 ? -15.016 -6.234 5.008 1 94.06 125 LEU B CA 1
ATOM 3596 C C . LEU B 1 125 ? -13.648 -5.562 5.012 1 94.06 125 LEU B C 1
ATOM 3598 O O . LEU B 1 125 ? -13.258 -4.949 6.004 1 94.06 125 LEU B O 1
ATOM 3602 N N . MET B 1 126 ? -12.922 -5.734 3.908 1 92.62 126 MET B N 1
ATOM 3603 C CA . MET B 1 126 ? -11.641 -5.043 3.781 1 92.62 126 MET B CA 1
ATOM 3604 C C . MET B 1 126 ? -11.82 -3.539 3.961 1 92.62 126 MET B C 1
ATOM 3606 O O . MET B 1 126 ? -11.047 -2.9 4.676 1 92.62 126 MET B O 1
ATOM 3610 N N . ASP B 1 127 ? -12.836 -3.02 3.354 1 88.62 127 ASP B N 1
ATOM 3611 C CA . ASP B 1 127 ? -13.133 -1.594 3.463 1 88.62 127 ASP B CA 1
ATOM 3612 C C . ASP B 1 127 ? -13.492 -1.216 4.898 1 88.62 127 ASP B C 1
ATOM 3614 O O . ASP B 1 127 ? -13.023 -0.196 5.41 1 88.62 127 ASP B O 1
ATOM 3618 N N . LEU B 1 128 ? -14.258 -2.029 5.516 1 86.81 128 LEU B N 1
ATOM 3619 C CA . LEU B 1 128 ? -14.711 -1.767 6.879 1 86.81 128 LEU B CA 1
ATOM 3620 C C . LEU B 1 128 ? -13.523 -1.681 7.836 1 86.81 128 LEU B C 1
ATOM 3622 O O . LEU B 1 128 ? -13.508 -0.835 8.734 1 86.81 128 LEU B O 1
ATOM 3626 N N . TRP B 1 129 ? -12.57 -2.521 7.586 1 85.62 129 TRP B N 1
ATOM 3627 C CA . TRP B 1 129 ? -11.422 -2.605 8.484 1 85.62 129 TRP B CA 1
ATOM 3628 C C . TRP B 1 129 ? -10.344 -1.597 8.086 1 85.62 129 TRP B C 1
ATOM 3630 O O . TRP B 1 129 ? -9.266 -1.57 8.68 1 85.62 129 TRP B O 1
ATOM 3640 N N . GLY B 1 130 ? -10.617 -0.83 7.059 1 80.38 130 GLY B N 1
ATOM 3641 C CA . GLY B 1 130 ? -9.672 0.191 6.625 1 80.38 130 GLY B CA 1
ATOM 3642 C C . GLY B 1 130 ? -8.531 -0.364 5.801 1 80.38 130 GLY B C 1
ATOM 3643 O O . GLY B 1 130 ? -7.469 0.254 5.711 1 80.38 130 GLY B O 1
ATOM 3644 N N . LEU B 1 131 ? -8.672 -1.45 5.164 1 78 131 LEU B N 1
ATOM 3645 C CA . LEU B 1 131 ? -7.613 -2.143 4.441 1 78 131 LEU B CA 1
ATOM 3646 C C . LEU B 1 131 ? -7.828 -2.039 2.934 1 78 131 LEU B C 1
ATOM 3648 O O . LEU B 1 131 ? -6.992 -2.502 2.152 1 78 131 LEU B O 1
ATOM 3652 N N . GLY B 1 132 ? -8.969 -1.38 2.613 1 76.88 132 GLY B N 1
ATOM 3653 C CA . GLY B 1 132 ? -9.312 -1.359 1.201 1 76.88 132 GLY B CA 1
ATOM 3654 C C . GLY B 1 132 ? -9.281 0.033 0.6 1 76.88 132 GLY B C 1
ATOM 3655 O O . GLY B 1 132 ? -8.992 1.009 1.295 1 76.88 132 GLY B O 1
ATOM 3656 N N . ALA B 1 133 ? -9.586 0.058 -0.662 1 69.19 133 ALA B N 1
ATOM 3657 C CA . ALA B 1 133 ? -9.523 1.273 -1.47 1 69.19 133 ALA B CA 1
ATOM 3658 C C . ALA B 1 133 ? -10.609 2.264 -1.056 1 69.19 133 ALA B C 1
ATOM 3660 O O . ALA B 1 133 ? -10.484 3.465 -1.307 1 69.19 133 ALA B O 1
ATOM 3661 N N . HIS B 1 134 ? -11.625 1.743 -0.439 1 65.62 134 HIS B N 1
ATOM 3662 C CA . HIS B 1 134 ? -12.758 2.6 -0.091 1 65.62 134 HIS B CA 1
ATOM 3663 C C . HIS B 1 134 ? -12.969 2.646 1.419 1 65.62 134 HIS B C 1
ATOM 3665 O O . HIS B 1 134 ? -14.102 2.748 1.888 1 65.62 134 HIS B O 1
ATOM 3671 N N . ALA B 1 135 ? -11.758 2.449 2.119 1 61.97 135 ALA B N 1
ATOM 3672 C CA . ALA B 1 135 ? -11.797 2.484 3.578 1 61.97 135 ALA B CA 1
ATOM 3673 C C . ALA B 1 135 ? -12.289 3.84 4.078 1 61.97 135 ALA B C 1
ATOM 3675 O O . ALA B 1 135 ? -12.031 4.871 3.453 1 61.97 135 ALA B O 1
ATOM 3676 N N . LEU B 1 136 ? -13.281 3.822 4.938 1 54.28 136 LEU B N 1
ATOM 3677 C CA . LEU B 1 136 ? -13.695 5.043 5.621 1 54.28 136 LEU B CA 1
ATOM 3678 C C . LEU B 1 136 ? -13 5.172 6.969 1 54.28 136 LEU B C 1
ATOM 3680 O O . LEU B 1 136 ? -12.688 4.168 7.613 1 54.28 136 LEU B O 1
ATOM 3684 N N . PHE B 1 137 ? -11.742 5.777 7.059 1 52.66 137 PHE B N 1
ATOM 3685 C CA . PHE B 1 137 ? -10.852 5.98 8.195 1 52.66 137 PHE B CA 1
ATOM 3686 C C . PHE B 1 137 ? -11.57 5.676 9.508 1 52.66 137 PHE B C 1
ATOM 3688 O O . PHE B 1 137 ? -10.977 5.797 10.578 1 52.66 137 PHE B O 1
ATOM 3695 N N . GLU B 1 138 ? -12.641 5.094 9.602 1 53.62 138 GLU B N 1
ATOM 3696 C CA . GLU B 1 138 ? -13.195 5.242 10.945 1 53.62 138 GLU B CA 1
ATOM 3697 C C . GLU B 1 138 ? -12.422 4.395 11.953 1 53.62 138 GLU B C 1
ATOM 3699 O O . GLU B 1 138 ? -11.414 3.771 11.609 1 53.62 138 GLU B O 1
ATOM 3704 N N . GLN B 1 139 ? -12.992 4.164 13.133 1 59.62 139 GLN B N 1
ATOM 3705 C CA . GLN B 1 139 ? -12.898 3.354 14.344 1 59.62 139 GLN B CA 1
ATOM 3706 C C . GLN B 1 139 ? -12.977 1.866 14.016 1 59.62 139 GLN B C 1
ATOM 3708 O O . GLN B 1 139 ? -13.344 1.489 12.898 1 59.62 139 GLN B O 1
ATOM 3713 N N . MET B 1 140 ? -12.211 1.189 14.875 1 68.38 140 MET B N 1
ATOM 3714 C CA . MET B 1 140 ? -12.523 -0.236 14.812 1 68.38 140 MET B CA 1
ATOM 3715 C C . MET B 1 140 ? -14.016 -0.457 14.57 1 68.38 140 MET B C 1
ATOM 3717 O O . MET B 1 140 ? -14.852 0.242 15.148 1 68.38 140 MET B O 1
ATOM 3721 N N . PRO B 1 141 ? -14.281 -1.3 13.664 1 76.19 141 PRO B N 1
ATOM 3722 C CA . PRO B 1 141 ? -15.703 -1.521 13.383 1 76.19 141 PRO B CA 1
ATOM 3723 C C . PRO B 1 141 ? -16.484 -1.972 14.617 1 76.19 141 PRO B C 1
ATOM 3725 O O . PRO B 1 141 ? -15.977 -2.771 15.414 1 76.19 141 PRO B O 1
ATOM 3728 N N . LEU B 1 142 ? -17.594 -1.358 14.773 1 76.06 142 LEU B N 1
ATOM 3729 C CA . LEU B 1 142 ? -18.516 -1.832 15.805 1 76.06 142 LEU B CA 1
ATOM 3730 C C . LEU B 1 142 ? -19.047 -3.221 15.461 1 76.06 142 LEU B C 1
ATOM 3732 O O . LEU B 1 142 ? -19.109 -3.594 14.289 1 76.06 142 LEU B O 1
ATOM 3736 N N . VAL B 1 143 ? -19.406 -3.902 16.5 1 81.62 143 VAL B N 1
ATOM 3737 C CA . VAL B 1 143 ? -19.922 -5.258 16.344 1 81.62 143 VAL B CA 1
ATOM 3738 C C . VAL B 1 143 ? -21.094 -5.254 15.352 1 81.62 143 VAL B C 1
ATOM 3740 O O . VAL B 1 143 ? -21.156 -6.105 14.461 1 81.62 143 VAL B O 1
ATOM 3743 N N . ARG B 1 144 ? -21.938 -4.297 15.484 1 85.75 144 ARG B N 1
ATOM 3744 C CA . ARG B 1 144 ? -23.109 -4.23 14.609 1 85.75 144 ARG B CA 1
ATOM 3745 C C . ARG B 1 144 ? -22.703 -3.951 13.164 1 85.75 144 ARG B C 1
ATOM 3747 O O . ARG B 1 144 ? -23.312 -4.469 12.234 1 85.75 144 ARG B O 1
ATOM 3754 N N . GLN B 1 145 ? -21.766 -3.143 13.008 1 86.31 145 GLN B N 1
ATOM 3755 C CA . GLN B 1 145 ? -21.25 -2.848 11.672 1 86.31 145 GLN B CA 1
ATOM 3756 C C . GLN B 1 145 ? -20.641 -4.086 11.023 1 86.31 145 GLN B C 1
ATOM 3758 O O . GLN B 1 145 ? -20.859 -4.352 9.844 1 86.31 145 GLN B O 1
ATOM 3763 N N . LEU B 1 146 ? -19.891 -4.77 11.852 1 89.44 146 LEU B N 1
ATOM 3764 C CA . LEU B 1 146 ? -19.281 -6 11.359 1 89.44 146 LEU B CA 1
ATOM 3765 C C . LEU B 1 146 ? -20.359 -7.004 10.938 1 89.44 146 LEU B C 1
ATOM 3767 O O . LEU B 1 146 ? -20.266 -7.602 9.859 1 89.44 146 LEU B O 1
ATOM 3771 N N . ALA B 1 147 ? -21.359 -7.188 11.742 1 92.38 147 ALA B N 1
ATOM 3772 C CA . ALA B 1 147 ? -22.422 -8.125 11.445 1 92.38 147 ALA B CA 1
ATOM 3773 C C . ALA B 1 147 ? -23.141 -7.754 10.148 1 92.38 147 ALA B C 1
ATOM 3775 O O . ALA B 1 147 ? -23.391 -8.617 9.297 1 92.38 147 ALA B O 1
ATOM 3776 N N . ARG B 1 148 ? -23.422 -6.539 10.008 1 92.81 148 ARG B N 1
ATOM 3777 C CA . ARG B 1 148 ? -24.094 -6.066 8.805 1 92.81 148 ARG B CA 1
ATOM 3778 C C . ARG B 1 148 ? -23.234 -6.27 7.566 1 92.81 148 ARG B C 1
ATOM 3780 O O . ARG B 1 148 ? -23.719 -6.707 6.523 1 92.81 148 ARG B O 1
ATOM 3787 N N . THR B 1 149 ? -22.031 -5.953 7.711 1 93.44 149 THR B N 1
ATOM 3788 C CA . THR B 1 149 ? -21.125 -6.047 6.57 1 93.44 149 THR B CA 1
ATOM 3789 C C . THR B 1 149 ? -20.906 -7.5 6.164 1 93.44 149 THR B C 1
ATOM 3791 O O . THR B 1 149 ? -20.766 -7.805 4.98 1 93.44 149 THR B O 1
ATOM 3794 N N . ARG B 1 150 ? -20.875 -8.344 7.117 1 94.75 150 ARG B N 1
ATOM 3795 C CA . ARG B 1 150 ? -20.688 -9.766 6.836 1 94.75 150 ARG B CA 1
ATOM 3796 C C . ARG B 1 150 ? -21.797 -10.305 5.945 1 94.75 150 ARG B C 1
ATOM 3798 O O . ARG B 1 150 ? -21.578 -11.266 5.199 1 94.75 150 ARG B O 1
ATOM 3805 N N . THR B 1 151 ? -22.922 -9.672 5.98 1 94.25 151 THR B N 1
ATOM 3806 C CA . THR B 1 151 ? -24.031 -10.133 5.152 1 94.25 151 THR B CA 1
ATOM 3807 C C . THR B 1 151 ? -23.781 -9.805 3.682 1 94.25 151 THR B C 1
ATOM 3809 O O . THR B 1 151 ? -24.469 -10.336 2.799 1 94.25 151 THR B O 1
ATOM 3812 N N . LEU B 1 152 ? -22.844 -8.992 3.451 1 95.75 152 LEU B N 1
ATOM 3813 C CA . LEU B 1 152 ? -22.516 -8.578 2.088 1 95.75 152 LEU B CA 1
ATOM 3814 C C . LEU B 1 152 ? -21.375 -9.422 1.523 1 95.75 152 LEU B C 1
ATOM 3816 O O . LEU B 1 152 ? -20.844 -9.117 0.454 1 95.75 152 LEU B O 1
ATOM 3820 N N . VAL B 1 153 ? -21 -10.422 2.227 1 97.62 153 VAL B N 1
ATOM 3821 C CA . VAL B 1 153 ? -19.891 -11.289 1.816 1 97.62 153 VAL B CA 1
ATOM 3822 C C . VAL B 1 153 ? -20.406 -12.719 1.645 1 97.62 153 VAL B C 1
ATOM 3824 O O . VAL B 1 153 ? -21.234 -13.188 2.43 1 97.62 153 VAL B O 1
ATOM 3827 N N . GLY B 1 154 ? -19.938 -13.383 0.63 1 98.25 154 GLY B N 1
ATOM 3828 C CA . GLY B 1 154 ? -20.281 -14.766 0.339 1 98.25 154 GLY B CA 1
ATOM 3829 C C . GLY B 1 154 ? -20.031 -15.148 -1.109 1 98.25 154 GLY B C 1
ATOM 3830 O O . GLY B 1 154 ? -20.797 -14.75 -1.997 1 98.25 154 GLY B O 1
ATOM 3831 N N . TYR B 1 155 ? -19.078 -16.031 -1.335 1 98 155 TYR B N 1
ATOM 3832 C CA . TYR B 1 155 ? -18.688 -16.391 -2.695 1 98 155 TYR B CA 1
ATOM 3833 C C . TYR B 1 155 ? -19.812 -17.125 -3.412 1 98 155 TYR B C 1
ATOM 3835 O O . TYR B 1 155 ? -19.875 -17.109 -4.645 1 98 155 TYR B O 1
ATOM 3843 N N . ARG B 1 156 ? -20.75 -17.656 -2.688 1 97.88 156 ARG B N 1
ATOM 3844 C CA . ARG B 1 156 ? -21.859 -18.406 -3.277 1 97.88 156 ARG B CA 1
ATOM 3845 C C . ARG B 1 156 ? -22.859 -17.453 -3.936 1 97.88 156 ARG B C 1
ATOM 3847 O O . ARG B 1 156 ? -23.719 -17.891 -4.695 1 97.88 156 ARG B O 1
ATOM 3854 N N . ASN B 1 157 ? -22.734 -16.203 -3.594 1 98.25 157 ASN B N 1
ATOM 3855 C CA . ASN B 1 157 ? -23.625 -15.219 -4.195 1 98.25 157 ASN B CA 1
ATOM 3856 C C . ASN B 1 157 ? -23.156 -14.828 -5.594 1 98.25 157 ASN B C 1
ATOM 3858 O O . ASN B 1 157 ? -23.828 -14.07 -6.293 1 98.25 157 ASN B O 1
ATOM 3862 N N . LEU B 1 158 ? -22.016 -15.344 -6.039 1 98.31 158 LEU B N 1
ATOM 3863 C CA . LEU B 1 158 ? -21.484 -15.109 -7.379 1 98.31 158 LEU B CA 1
ATOM 3864 C C . LEU B 1 158 ? -21.75 -16.297 -8.289 1 98.31 158 LEU B C 1
ATOM 3866 O O . LEU B 1 158 ? -21.625 -17.453 -7.867 1 98.31 158 LEU B O 1
ATOM 3870 N N . ARG B 1 159 ? -22.078 -15.984 -9.547 1 98.06 159 ARG B N 1
ATOM 3871 C CA . ARG B 1 159 ? -22.266 -17.031 -10.547 1 98.06 159 ARG B CA 1
ATOM 3872 C C . ARG B 1 159 ? -21.797 -16.562 -11.922 1 98.06 159 ARG B C 1
ATOM 3874 O O . ARG B 1 159 ? -21.953 -15.391 -12.273 1 98.06 159 ARG B O 1
ATOM 3881 N N . ILE B 1 160 ? -21.297 -17.453 -12.594 1 98.62 160 ILE B N 1
ATOM 3882 C CA . ILE B 1 160 ? -20.969 -17.203 -14 1 98.62 160 ILE B CA 1
ATOM 3883 C C . ILE B 1 160 ? -22.047 -17.812 -14.891 1 98.62 160 ILE B C 1
ATOM 3885 O O . ILE B 1 160 ? -22.344 -19 -14.805 1 98.62 160 ILE B O 1
ATOM 3889 N N . VAL B 1 161 ? -22.625 -17 -15.719 1 98.31 161 VAL B N 1
ATOM 3890 C CA . VAL B 1 161 ? -23.625 -17.406 -16.703 1 98.31 161 VAL B CA 1
ATOM 3891 C C . VAL B 1 161 ? -23.156 -17 -18.109 1 98.31 161 VAL B C 1
ATOM 3893 O O . VAL B 1 161 ? -23.281 -15.836 -18.484 1 98.31 161 VAL B O 1
ATOM 3896 N N . GLY B 1 162 ? -22.75 -18 -18.844 1 97.44 162 GLY B N 1
ATOM 3897 C CA . GLY B 1 162 ? -22.141 -17.656 -20.109 1 97.44 162 GLY B CA 1
ATOM 3898 C C . GLY B 1 162 ? -20.906 -16.766 -19.969 1 97.44 162 GLY B C 1
ATOM 3899 O O . GLY B 1 162 ? -19.938 -17.141 -19.297 1 97.44 162 GLY B O 1
ATOM 3900 N N . GLN B 1 163 ? -21.016 -15.602 -20.531 1 98.38 163 GLN B N 1
ATOM 3901 C CA . GLN B 1 163 ? -19.906 -14.664 -20.453 1 98.38 163 GLN B CA 1
ATOM 3902 C C . GLN B 1 163 ? -20.156 -13.57 -19.422 1 98.38 163 GLN B C 1
ATOM 3904 O O . GLN B 1 163 ? -19.469 -12.547 -19.406 1 98.38 163 GLN B O 1
ATOM 3909 N N . GLN B 1 164 ? -21.094 -13.859 -18.531 1 98.69 164 GLN B N 1
ATOM 3910 C CA . GLN B 1 164 ? -21.469 -12.836 -17.562 1 98.69 164 GLN B CA 1
ATOM 3911 C C . GLN B 1 164 ? -21.125 -13.281 -16.141 1 98.69 164 GLN B C 1
ATOM 3913 O O . GLN B 1 164 ? -21.219 -14.469 -15.812 1 98.69 164 GLN B O 1
ATOM 3918 N N . LEU B 1 165 ? -20.703 -12.336 -15.383 1 98.88 165 LEU B N 1
ATOM 3919 C CA . LEU B 1 165 ? -20.656 -12.492 -13.93 1 98.88 165 LEU B CA 1
ATOM 3920 C C . LEU B 1 165 ? -21.922 -11.93 -13.281 1 98.88 165 LEU B C 1
ATOM 3922 O O . LEU B 1 165 ? -22.297 -10.781 -13.539 1 98.88 165 LEU B O 1
ATOM 3926 N N . CYS B 1 166 ? -22.578 -12.734 -12.531 1 98.88 166 CYS B N 1
ATOM 3927 C CA . CYS B 1 166 ? -23.828 -12.352 -11.898 1 98.88 166 CYS B CA 1
ATOM 3928 C C . CYS B 1 166 ? -23.719 -12.43 -10.383 1 98.88 166 CYS B C 1
ATOM 3930 O O . CYS B 1 166 ? -22.891 -13.172 -9.852 1 98.88 166 CYS B O 1
ATOM 3932 N N . LYS B 1 167 ? -24.531 -11.648 -9.711 1 98.56 167 LYS B N 1
ATOM 3933 C CA . LYS B 1 167 ? -24.562 -11.68 -8.25 1 98.56 167 LYS B CA 1
ATOM 3934 C C . LYS B 1 167 ? -26 -11.641 -7.738 1 98.56 167 LYS B C 1
ATOM 3936 O O . LYS B 1 167 ? -26.844 -10.906 -8.273 1 98.56 167 LYS B O 1
ATOM 3941 N N . ASN B 1 168 ? -26.312 -12.43 -6.734 1 97.38 168 ASN B N 1
ATOM 3942 C CA . ASN B 1 168 ? -27.641 -12.484 -6.148 1 97.38 168 ASN B CA 1
ATOM 3943 C C . ASN B 1 168 ? -27.797 -11.492 -4.996 1 97.38 168 ASN B C 1
ATOM 3945 O O . ASN B 1 168 ? -28.906 -11.141 -4.617 1 97.38 168 ASN B O 1
ATOM 3949 N N . ALA B 1 169 ? -26.719 -11.141 -4.395 1 97.19 169 ALA B N 1
ATOM 3950 C CA . ALA B 1 169 ? -26.625 -10.094 -3.381 1 97.19 169 ALA B CA 1
ATOM 3951 C C . ALA B 1 169 ? -25.656 -9 -3.803 1 97.19 169 ALA B C 1
ATOM 3953 O O . ALA B 1 169 ? -24.953 -9.141 -4.805 1 97.19 169 ALA B O 1
ATOM 3954 N N . ALA B 1 170 ? -25.594 -7.945 -3.09 1 97.38 170 ALA B N 1
ATOM 3955 C CA . ALA B 1 170 ? -24.75 -6.824 -3.471 1 97.38 170 ALA B CA 1
ATOM 3956 C C . ALA B 1 170 ? -23.297 -7.07 -3.062 1 97.38 170 ALA B C 1
ATOM 3958 O O . ALA B 1 170 ? -22.641 -6.191 -2.494 1 97.38 170 ALA B O 1
ATOM 3959 N N . VAL B 1 171 ? -22.859 -8.266 -3.32 1 98.19 171 VAL B N 1
ATOM 3960 C CA . VAL B 1 171 ? -21.484 -8.609 -3.012 1 98.19 171 VAL B CA 1
ATOM 3961 C C . VAL B 1 171 ? -20.531 -7.805 -3.91 1 98.19 171 VAL B C 1
ATOM 3963 O O . VAL B 1 171 ? -20.938 -7.332 -4.977 1 98.19 171 VAL B O 1
ATOM 3966 N N . GLN B 1 172 ? -19.344 -7.582 -3.449 1 98 172 GLN B N 1
ATOM 3967 C CA . GLN B 1 172 ? -18.281 -6.895 -4.184 1 98 172 GLN B CA 1
ATOM 3968 C C . GLN B 1 172 ? -17.031 -7.754 -4.262 1 98 172 GLN B C 1
ATOM 3970 O O . GLN B 1 172 ? -16.625 -8.367 -3.271 1 98 172 GLN B O 1
ATOM 3975 N N . VAL B 1 173 ? -16.422 -7.75 -5.438 1 98.5 173 VAL B N 1
ATOM 3976 C CA . VAL B 1 173 ? -15.336 -8.672 -5.738 1 98.5 173 VAL B CA 1
ATOM 3977 C C . VAL B 1 173 ? -14 -7.969 -5.562 1 98.5 173 VAL B C 1
ATOM 3979 O O . VAL B 1 173 ? -13.836 -6.816 -5.973 1 98.5 173 VAL B O 1
ATOM 3982 N N . ASP B 1 174 ? -13.07 -8.625 -4.93 1 97.81 174 ASP B N 1
ATOM 3983 C CA . ASP B 1 174 ? -11.672 -8.258 -4.77 1 97.81 174 ASP B CA 1
ATOM 3984 C C . ASP B 1 174 ? -10.75 -9.359 -5.297 1 97.81 174 ASP B C 1
ATOM 3986 O O . ASP B 1 174 ? -10.672 -10.445 -4.719 1 97.81 174 ASP B O 1
ATOM 3990 N N . LEU B 1 175 ? -9.977 -9.055 -6.367 1 98.25 175 LEU B N 1
ATOM 3991 C CA . LEU B 1 175 ? -9.117 -10.062 -6.98 1 98.25 175 LEU B CA 1
ATOM 3992 C C . LEU B 1 175 ? -7.668 -9.875 -6.562 1 98.25 175 LEU B C 1
ATOM 3994 O O . LEU B 1 175 ? -6.77 -10.516 -7.113 1 98.25 175 LEU B O 1
ATOM 3998 N N . ASN B 1 176 ? -7.32 -9.078 -5.562 1 96.06 176 ASN B N 1
ATOM 3999 C CA . ASN B 1 176 ? -5.957 -8.695 -5.211 1 96.06 176 ASN B CA 1
ATOM 4000 C C . ASN B 1 176 ? -5.148 -9.891 -4.715 1 96.06 176 ASN B C 1
ATOM 4002 O O . ASN B 1 176 ? -3.918 -9.883 -4.777 1 96.06 176 ASN B O 1
ATOM 4006 N N . SER B 1 177 ? -5.809 -10.898 -4.273 1 97.12 177 SER B N 1
ATOM 4007 C CA . SER B 1 177 ? -5.109 -12.055 -3.729 1 97.12 177 SER B CA 1
ATOM 4008 C C . SER B 1 177 ? -4.586 -12.961 -4.844 1 97.12 177 SER B C 1
ATOM 4010 O O . SER B 1 177 ? -3.842 -13.906 -4.582 1 97.12 177 SER B O 1
ATOM 4012 N N . ILE B 1 178 ? -4.934 -12.68 -6.102 1 98.38 178 ILE B N 1
ATOM 4013 C CA . ILE B 1 178 ? -4.539 -13.625 -7.141 1 98.38 178 ILE B CA 1
ATOM 4014 C C . ILE B 1 178 ? -4.156 -12.867 -8.406 1 98.38 178 ILE B C 1
ATOM 4016 O O . ILE B 1 178 ? -3.52 -13.422 -9.305 1 98.38 178 ILE B O 1
ATOM 4020 N N . ALA B 1 179 ? -4.488 -11.586 -8.555 1 98.31 179 ALA B N 1
ATOM 4021 C CA . ALA B 1 179 ? -4.344 -10.836 -9.797 1 98.31 179 ALA B CA 1
ATOM 4022 C C . ALA B 1 179 ? -2.873 -10.711 -10.188 1 98.31 179 ALA B C 1
ATOM 4024 O O . ALA B 1 179 ? -2.529 -10.812 -11.367 1 98.31 179 ALA B O 1
ATOM 4025 N N . ALA B 1 180 ? -2.02 -10.469 -9.258 1 97.56 180 ALA B N 1
ATOM 4026 C CA . ALA B 1 180 ? -0.601 -10.297 -9.555 1 97.56 180 ALA B CA 1
ATOM 4027 C C . ALA B 1 180 ? -0.005 -11.578 -10.133 1 97.56 180 ALA B C 1
ATOM 4029 O O . ALA B 1 180 ? 0.765 -11.539 -11.094 1 97.56 180 ALA B O 1
ATOM 4030 N N . GLY B 1 181 ? -0.352 -12.711 -9.516 1 98.75 181 GLY B N 1
ATOM 4031 C CA . GLY B 1 181 ? 0.08 -13.984 -10.062 1 98.75 181 GLY B CA 1
ATOM 4032 C C . GLY B 1 181 ? -0.4 -14.219 -11.484 1 98.75 181 GLY B C 1
ATOM 4033 O O . GLY B 1 181 ? 0.362 -14.68 -12.336 1 98.75 181 GLY B O 1
ATOM 4034 N N . TYR B 1 182 ? -1.6 -13.852 -11.758 1 98.88 182 TYR B N 1
ATOM 4035 C CA . TYR B 1 182 ? -2.148 -13.945 -13.109 1 98.88 182 TYR B CA 1
ATOM 4036 C C . TYR B 1 182 ? -1.355 -13.086 -14.078 1 98.88 182 TYR B C 1
ATOM 4038 O O . TYR B 1 182 ? -1.062 -13.508 -15.203 1 98.88 182 TYR B O 1
ATOM 4046 N N . ALA B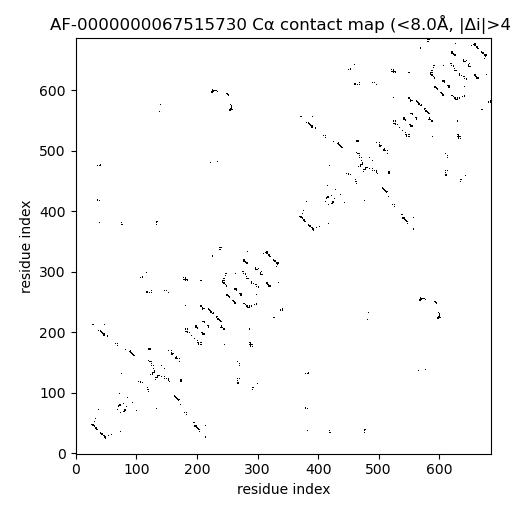 1 183 ? -1.055 -11.898 -13.672 1 98.81 183 ALA B N 1
ATOM 4047 C CA . ALA B 1 183 ? -0.269 -11.008 -14.523 1 98.81 183 ALA B CA 1
ATOM 4048 C C . ALA B 1 183 ? 1.074 -11.633 -14.883 1 98.81 183 ALA B C 1
ATOM 4050 O O . ALA B 1 183 ? 1.499 -11.594 -16.031 1 98.81 183 ALA B O 1
ATOM 4051 N N . VAL B 1 184 ? 1.731 -12.211 -13.906 1 98.69 184 VAL B N 1
ATOM 4052 C CA . VAL B 1 184 ? 3.02 -12.859 -14.141 1 98.69 184 VAL B CA 1
ATOM 4053 C C . VAL B 1 184 ? 2.854 -13.992 -15.148 1 98.69 184 VAL B C 1
ATOM 4055 O O . VAL B 1 184 ? 3.662 -14.141 -16.062 1 98.69 184 VAL B O 1
ATOM 4058 N N . ASP B 1 185 ? 1.817 -14.82 -14.984 1 98.88 185 ASP B N 1
ATOM 4059 C CA . ASP B 1 185 ? 1.562 -15.898 -15.938 1 98.88 185 ASP B CA 1
ATOM 4060 C C . ASP B 1 185 ? 1.349 -15.336 -17.344 1 98.88 185 ASP B C 1
ATOM 4062 O O . ASP B 1 185 ? 1.886 -15.875 -18.312 1 98.88 185 ASP B O 1
ATOM 4066 N N . ARG B 1 186 ? 0.589 -14.289 -17.453 1 98.88 186 ARG B N 1
ATOM 4067 C CA . ARG B 1 186 ? 0.317 -13.711 -18.766 1 98.88 186 ARG B CA 1
ATOM 4068 C C . ARG B 1 186 ? 1.596 -13.188 -19.406 1 98.88 186 ARG B C 1
ATOM 4070 O O . ARG B 1 186 ? 1.798 -13.336 -20.609 1 98.88 186 ARG B O 1
ATOM 4077 N N . ILE B 1 187 ? 2.412 -12.539 -18.641 1 98.81 187 ILE B N 1
ATOM 4078 C CA . ILE B 1 187 ? 3.67 -12 -19.141 1 98.81 187 ILE B CA 1
ATOM 4079 C C . ILE B 1 187 ? 4.555 -13.133 -19.641 1 98.81 187 ILE B C 1
ATOM 4081 O O . ILE B 1 187 ? 5.082 -13.078 -20.75 1 98.81 187 ILE B O 1
ATOM 4085 N N . THR B 1 188 ? 4.707 -14.172 -18.844 1 98.75 188 THR B N 1
ATOM 4086 C CA . THR B 1 188 ? 5.605 -15.258 -19.234 1 98.75 188 THR B CA 1
ATOM 4087 C C . THR B 1 188 ? 5.047 -16.031 -20.422 1 98.75 188 THR B C 1
ATOM 4089 O O . THR B 1 188 ? 5.809 -16.5 -21.266 1 98.75 188 THR B O 1
ATOM 4092 N N . GLU B 1 189 ? 3.719 -16.156 -20.516 1 98.75 189 GLU B N 1
ATOM 4093 C CA . GLU B 1 189 ? 3.107 -16.75 -21.703 1 98.75 189 GLU B CA 1
ATOM 4094 C C . GLU B 1 189 ? 3.449 -15.953 -22.953 1 98.75 189 GLU B C 1
ATOM 4096 O O . GLU B 1 189 ? 3.746 -16.531 -24 1 98.75 189 GLU B O 1
ATOM 4101 N N . ARG B 1 190 ? 3.379 -14.656 -22.844 1 98.75 190 ARG B N 1
ATOM 4102 C CA . ARG B 1 190 ? 3.711 -13.789 -23.969 1 98.75 190 ARG B CA 1
ATOM 4103 C C . ARG B 1 190 ? 5.184 -13.93 -24.359 1 98.75 190 ARG B C 1
ATOM 4105 O O . ARG B 1 190 ? 5.52 -13.977 -25.531 1 98.75 190 ARG B O 1
ATOM 4112 N N . MET B 1 191 ? 6.055 -13.977 -23.359 1 98.56 191 MET B N 1
ATOM 4113 C CA . MET B 1 191 ? 7.48 -14.148 -23.609 1 98.56 191 MET B CA 1
ATOM 4114 C C . MET B 1 191 ? 7.754 -15.469 -24.328 1 98.56 191 MET B C 1
ATOM 4116 O O . MET B 1 191 ? 8.508 -15.508 -25.297 1 98.56 191 MET B O 1
ATOM 4120 N N . ASP B 1 192 ? 7.125 -16.5 -23.891 1 98.12 192 ASP B N 1
ATOM 4121 C CA . ASP B 1 192 ? 7.246 -17.797 -24.547 1 98.12 192 ASP B CA 1
ATOM 4122 C C . ASP B 1 192 ? 6.801 -17.719 -26.016 1 98.12 192 ASP B C 1
ATOM 4124 O O . ASP B 1 192 ? 7.453 -18.266 -26.891 1 98.12 192 ASP B O 1
ATOM 4128 N N . ALA B 1 193 ? 5.719 -17.031 -26.203 1 98.31 193 ALA B N 1
ATOM 4129 C CA . ALA B 1 193 ? 5.18 -16.891 -27.562 1 98.31 193 ALA B CA 1
ATOM 4130 C C . ALA B 1 193 ? 6.145 -16.125 -28.453 1 98.31 193 ALA B C 1
ATOM 4132 O O . ALA B 1 193 ? 6.152 -16.312 -29.672 1 98.31 193 ALA B O 1
ATOM 4133 N N . LEU B 1 194 ? 6.977 -15.328 -27.859 1 97.88 194 LEU B N 1
ATOM 4134 C CA . LEU B 1 194 ? 7.941 -14.531 -28.625 1 97.88 194 LEU B CA 1
ATOM 4135 C C . LEU B 1 194 ? 9.281 -15.25 -28.719 1 97.88 194 LEU B C 1
ATOM 4137 O O . LEU B 1 194 ? 10.266 -14.672 -29.188 1 97.88 194 LEU B O 1
ATOM 4141 N N . GLY B 1 195 ? 9.305 -16.453 -28.141 1 97.38 195 GLY B N 1
ATOM 4142 C CA . GLY B 1 195 ? 10.477 -17.297 -28.297 1 97.38 195 GLY B CA 1
ATOM 4143 C C . GLY B 1 195 ? 11.477 -17.141 -27.172 1 97.38 195 GLY B C 1
ATOM 4144 O O . GLY B 1 195 ? 12.609 -17.625 -27.266 1 97.38 195 GLY B O 1
ATOM 4145 N N . VAL B 1 196 ? 11.156 -16.406 -26.125 1 97.88 196 VAL B N 1
ATOM 4146 C CA . VAL B 1 196 ? 12.023 -16.219 -24.969 1 97.88 196 VAL B CA 1
ATOM 4147 C C . VAL B 1 196 ? 11.648 -17.219 -23.875 1 97.88 196 VAL B C 1
ATOM 4149 O O . VAL B 1 196 ? 10.531 -17.172 -23.344 1 97.88 196 VAL B O 1
ATOM 4152 N N . HIS B 1 197 ? 12.648 -18.031 -23.484 1 97.56 197 HIS B N 1
ATOM 4153 C CA . HIS B 1 197 ? 12.281 -19.141 -22.609 1 97.56 197 HIS B CA 1
ATOM 4154 C C . HIS B 1 197 ? 13.133 -19.141 -21.344 1 97.56 197 HIS B C 1
ATOM 4156 O O . HIS B 1 197 ? 12.867 -19.906 -20.406 1 97.56 197 HIS B O 1
ATOM 4162 N N . ASP B 1 198 ? 14.211 -18.344 -21.266 1 98.19 198 ASP B N 1
ATOM 4163 C CA . ASP B 1 198 ? 15.07 -18.188 -20.109 1 98.19 198 ASP B CA 1
ATOM 4164 C C . ASP B 1 198 ? 14.82 -16.844 -19.422 1 98.19 198 ASP B C 1
ATOM 4166 O O . ASP B 1 198 ? 15.297 -15.805 -19.891 1 98.19 198 ASP B O 1
ATOM 4170 N N . TYR B 1 199 ? 14.047 -16.906 -18.297 1 98.12 199 TYR B N 1
ATOM 4171 C CA . TYR B 1 199 ? 13.672 -15.625 -17.719 1 98.12 199 TYR B CA 1
ATOM 4172 C C . TYR B 1 199 ? 13.359 -15.773 -16.234 1 98.12 199 TYR B C 1
ATOM 4174 O O . TYR B 1 199 ? 13.125 -16.891 -15.75 1 98.12 199 TYR B O 1
ATOM 4182 N N . MET B 1 200 ? 13.328 -14.711 -15.523 1 96.19 200 MET B N 1
ATOM 4183 C CA . MET B 1 200 ? 12.734 -14.445 -14.219 1 96.19 200 MET B CA 1
ATOM 4184 C C . MET B 1 200 ? 11.828 -13.211 -14.273 1 96.19 200 MET B C 1
ATOM 4186 O O . MET B 1 200 ? 12.289 -12.117 -14.602 1 96.19 200 MET B O 1
ATOM 4190 N N . VAL B 1 201 ? 10.602 -13.414 -14.047 1 96.94 201 VAL B N 1
ATOM 4191 C CA . VAL B 1 201 ? 9.617 -12.336 -14.055 1 96.94 201 VAL B CA 1
ATOM 4192 C C . VAL B 1 201 ? 9.023 -12.164 -12.664 1 96.94 201 VAL B C 1
ATOM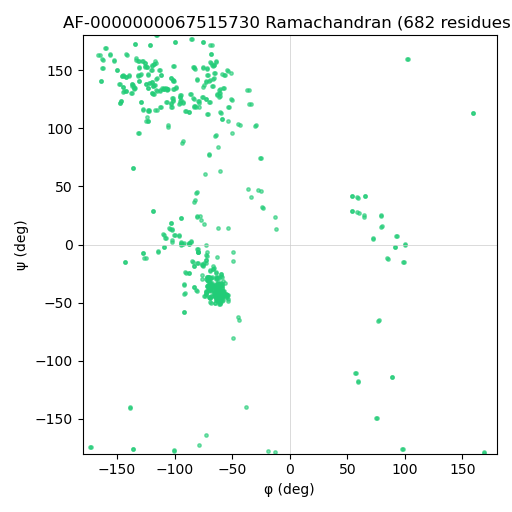 4194 O O . VAL B 1 201 ? 8.641 -13.148 -12.016 1 96.94 201 VAL B O 1
ATOM 4197 N N . GLN B 1 202 ? 8.969 -10.969 -12.227 1 94.19 202 GLN B N 1
ATOM 4198 C CA . GLN B 1 202 ? 8.391 -10.641 -10.93 1 94.19 202 GLN B CA 1
ATOM 4199 C C . GLN B 1 202 ? 7.391 -9.492 -11.047 1 94.19 202 GLN B C 1
ATOM 4201 O O . GLN B 1 202 ? 7.625 -8.531 -11.781 1 94.19 202 GLN B O 1
ATOM 4206 N N . ALA B 1 203 ? 6.344 -9.594 -10.336 1 93.12 203 ALA B N 1
ATOM 4207 C CA . ALA B 1 203 ? 5.395 -8.5 -10.164 1 93.12 203 ALA B CA 1
ATOM 4208 C C . ALA B 1 203 ? 4.777 -8.531 -8.766 1 93.12 203 ALA B C 1
ATOM 4210 O O . ALA B 1 203 ? 4.148 -9.516 -8.375 1 93.12 203 ALA B O 1
ATOM 4211 N N . THR B 1 204 ? 4.898 -7.457 -8.023 1 88.12 204 THR B N 1
ATOM 4212 C CA . THR B 1 204 ? 4.281 -7.27 -6.711 1 88.12 204 THR B CA 1
ATOM 4213 C C . THR B 1 204 ? 4.648 -8.414 -5.77 1 88.12 204 THR B C 1
ATOM 4215 O O . THR B 1 204 ? 3.811 -8.883 -4.996 1 88.12 204 THR B O 1
ATOM 4218 N N . GLY B 1 205 ? 5.797 -8.992 -5.98 1 83.38 205 GLY B N 1
ATOM 4219 C CA . GLY B 1 205 ? 6.262 -10.055 -5.094 1 83.38 205 GLY B CA 1
ATOM 4220 C C . GLY B 1 205 ? 6.012 -11.445 -5.648 1 83.38 205 GLY B C 1
ATOM 4221 O O . GLY B 1 205 ? 6.59 -12.422 -5.168 1 83.38 205 GLY B O 1
ATOM 4222 N N . GLU B 1 206 ? 5.164 -11.555 -6.668 1 93.62 206 GLU B N 1
ATOM 4223 C CA . GLU B 1 206 ? 4.969 -12.812 -7.379 1 93.62 206 GLU B CA 1
ATOM 4224 C C . GLU B 1 206 ? 6.07 -13.047 -8.406 1 93.62 206 GLU B C 1
ATOM 4226 O O . GLU B 1 206 ? 6.5 -12.109 -9.086 1 93.62 206 GLU B O 1
ATOM 4231 N N . LEU B 1 207 ? 6.461 -14.32 -8.5 1 94.56 207 LEU B N 1
ATOM 4232 C CA . LEU B 1 207 ? 7.633 -14.594 -9.32 1 94.56 207 LEU B CA 1
ATOM 4233 C C . LEU B 1 207 ? 7.434 -15.875 -10.133 1 94.56 207 LEU B C 1
ATOM 4235 O O . LEU B 1 207 ? 6.797 -16.812 -9.664 1 94.56 207 LEU B O 1
ATOM 4239 N N . LYS B 1 208 ? 7.992 -15.844 -11.312 1 97.62 208 LYS B N 1
ATOM 4240 C CA . LYS B 1 208 ? 8.094 -17.062 -12.117 1 97.62 208 LYS B CA 1
ATOM 4241 C C . LYS B 1 208 ? 9.414 -17.109 -12.883 1 97.62 208 LYS B C 1
ATOM 4243 O O . LYS B 1 208 ? 9.844 -16.094 -13.445 1 97.62 208 LYS B O 1
ATOM 4248 N N . VAL B 1 209 ? 10.055 -18.234 -12.805 1 96.88 209 VAL B N 1
ATOM 4249 C CA . VAL B 1 209 ? 11.297 -18.406 -13.547 1 96.88 209 VAL B CA 1
ATOM 4250 C C . VAL B 1 209 ? 11.148 -19.531 -14.555 1 96.88 209 VAL B C 1
ATOM 4252 O O . VAL B 1 209 ? 10.312 -20.422 -14.383 1 96.88 209 VAL B O 1
ATOM 4255 N N . SER B 1 210 ? 11.906 -19.484 -15.562 1 97.81 210 SER B N 1
ATOM 4256 C CA . SER B 1 210 ? 12.023 -20.531 -16.578 1 97.81 210 SER B CA 1
ATOM 4257 C C . SER B 1 210 ? 13.438 -20.594 -17.141 1 97.81 210 SER B C 1
ATOM 4259 O O . SER B 1 210 ? 14.078 -19.562 -17.328 1 97.81 210 SER B O 1
ATOM 4261 N N . GLY B 1 211 ? 13.961 -21.812 -17.328 1 97.06 211 GLY B N 1
ATOM 4262 C CA . GLY B 1 211 ? 15.242 -22.016 -18 1 97.06 211 GLY B CA 1
ATOM 4263 C C . GLY B 1 211 ? 16.422 -21.656 -17.125 1 97.06 211 GLY B C 1
ATOM 4264 O O . GLY B 1 211 ? 16.438 -21.938 -15.922 1 97.06 211 GLY B O 1
ATOM 4265 N N . LEU B 1 212 ? 17.484 -21.203 -17.844 1 96.12 212 LEU B N 1
ATOM 4266 C CA . LEU B 1 212 ? 18.781 -21.016 -17.188 1 96.12 212 LEU B CA 1
ATOM 4267 C C . LEU B 1 212 ? 19.391 -19.656 -17.562 1 96.12 212 LEU B C 1
ATOM 4269 O O . LEU B 1 212 ? 18.984 -19.047 -18.547 1 96.12 212 LEU B O 1
ATOM 4273 N N . LYS B 1 213 ? 20.297 -19.25 -16.703 1 94.56 213 LYS B N 1
ATOM 4274 C CA . LYS B 1 213 ? 21.125 -18.094 -17.031 1 94.56 213 LYS B CA 1
ATOM 4275 C C . LYS B 1 213 ? 22.078 -18.406 -18.188 1 94.56 213 LYS B C 1
ATOM 4277 O O . LYS B 1 213 ? 22.219 -19.578 -18.578 1 94.56 213 LYS B O 1
ATOM 4282 N N . PRO B 1 214 ? 22.766 -17.391 -18.703 1 94.5 214 PRO B N 1
ATOM 4283 C CA . PRO B 1 214 ? 23.641 -17.641 -19.844 1 94.5 214 PRO B CA 1
ATOM 4284 C C . PRO B 1 214 ? 24.797 -18.578 -19.516 1 94.5 214 PRO B C 1
ATOM 4286 O O . PRO B 1 214 ? 25.266 -19.312 -20.391 1 94.5 214 PRO B O 1
ATOM 4289 N N . ASP B 1 215 ? 25.203 -18.578 -18.328 1 94.19 215 ASP B N 1
ATOM 4290 C CA . ASP B 1 215 ? 26.344 -19.391 -17.922 1 94.19 215 ASP B CA 1
ATOM 4291 C C . ASP B 1 215 ? 25.906 -20.812 -17.578 1 94.19 215 ASP B C 1
ATOM 4293 O O . ASP B 1 215 ? 26.703 -21.609 -17.078 1 94.19 215 ASP B O 1
ATOM 4297 N N . GLY B 1 216 ? 24.656 -21.062 -17.734 1 94 216 GLY B N 1
ATOM 4298 C CA . GLY B 1 216 ? 24.125 -22.406 -17.5 1 94 216 GLY B CA 1
ATOM 4299 C C . GLY B 1 216 ? 23.656 -22.609 -16.078 1 94 216 GLY B C 1
ATOM 4300 O O . GLY B 1 216 ? 23.125 -23.672 -15.742 1 94 216 GLY B O 1
ATOM 4301 N N . SER B 1 217 ? 23.781 -21.688 -15.234 1 93.5 217 S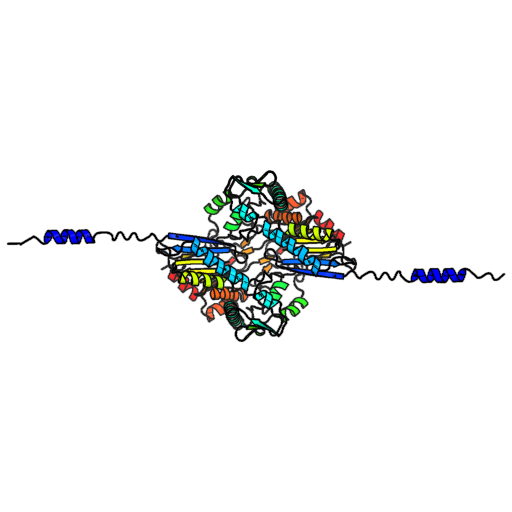ER B N 1
ATOM 4302 C CA . SER B 1 217 ? 23.344 -21.812 -13.844 1 93.5 217 SER B CA 1
ATOM 4303 C C . SER B 1 217 ? 21.844 -21.516 -13.711 1 93.5 217 SER B C 1
ATOM 4305 O O . SER B 1 217 ? 21.266 -20.797 -14.523 1 93.5 217 SER B O 1
ATOM 4307 N N . PRO B 1 218 ? 21.219 -22.125 -12.688 1 93.44 218 PRO B N 1
ATOM 4308 C CA . PRO B 1 218 ? 19.812 -21.828 -12.422 1 93.44 218 PRO B CA 1
ATOM 4309 C C . PRO B 1 218 ? 19.594 -20.406 -11.906 1 93.44 218 PRO B C 1
ATOM 4311 O O . PRO B 1 218 ? 20.562 -19.719 -11.539 1 93.44 218 PRO B O 1
ATOM 4314 N N . TRP B 1 219 ? 18.375 -20.047 -11.992 1 92.69 219 TRP B N 1
ATOM 4315 C CA . TRP B 1 219 ? 17.984 -18.781 -11.344 1 92.69 219 TRP B CA 1
ATOM 4316 C C . TRP B 1 219 ? 18.047 -18.922 -9.828 1 92.69 219 TRP B C 1
ATOM 4318 O O . TRP B 1 219 ? 17.672 -19.953 -9.273 1 92.69 219 TRP B O 1
ATOM 4328 N N . ARG B 1 220 ? 18.469 -17.938 -9.18 1 86.12 220 ARG B N 1
ATOM 4329 C CA . ARG B 1 220 ? 18.5 -17.938 -7.723 1 86.12 220 ARG B CA 1
ATOM 4330 C C . ARG B 1 220 ? 17.422 -17.016 -7.16 1 86.12 220 ARG B C 1
ATOM 4332 O O . ARG B 1 220 ? 17.359 -15.836 -7.504 1 86.12 220 ARG B O 1
ATOM 4339 N N . VAL B 1 221 ? 16.562 -17.594 -6.344 1 85.06 221 VAL B N 1
ATOM 4340 C CA . VAL B 1 221 ? 15.469 -16.828 -5.77 1 85.06 221 VAL B CA 1
ATOM 4341 C C . VAL B 1 221 ? 15.57 -16.828 -4.246 1 85.06 221 VAL B C 1
ATOM 4343 O O . VAL B 1 221 ? 16.062 -17.797 -3.656 1 85.06 221 VAL B O 1
ATOM 4346 N N . ASN B 1 222 ? 15.062 -15.711 -3.662 1 75.5 222 ASN B N 1
ATOM 4347 C CA . ASN B 1 222 ? 15.156 -15.539 -2.215 1 75.5 222 ASN B CA 1
ATOM 4348 C C . ASN B 1 222 ? 13.992 -16.203 -1.495 1 75.5 222 ASN B C 1
ATOM 4350 O O . ASN B 1 222 ? 12.844 -16.109 -1.938 1 75.5 222 ASN B O 1
ATOM 4354 N N . LEU B 1 223 ? 14.406 -17 -0.506 1 75.25 223 LEU B N 1
ATOM 4355 C CA . LEU B 1 223 ? 13.43 -17.469 0.471 1 75.25 223 LEU B CA 1
ATOM 4356 C C . LEU B 1 223 ? 13.539 -16.672 1.767 1 75.25 223 LEU B C 1
ATOM 4358 O O . LEU B 1 223 ? 14.617 -16.562 2.352 1 75.25 223 LEU B O 1
ATOM 4362 N N . ASP B 1 224 ? 12.516 -15.992 2.131 1 68.62 224 ASP B N 1
ATOM 4363 C CA . ASP B 1 224 ? 12.539 -15.18 3.344 1 68.62 224 ASP B CA 1
ATOM 4364 C C . ASP B 1 224 ? 12.562 -16.062 4.594 1 68.62 224 ASP B C 1
ATOM 4366 O O . ASP B 1 224 ? 11.516 -16.359 5.172 1 68.62 224 ASP B O 1
ATOM 4370 N N . ALA B 1 225 ? 13.766 -16.672 4.961 1 67.5 225 ALA B N 1
ATOM 4371 C CA . ALA B 1 225 ? 13.906 -17.5 6.152 1 67.5 225 ALA B CA 1
ATOM 4372 C C . ALA B 1 225 ? 14.766 -16.812 7.207 1 67.5 225 ALA B C 1
ATOM 4374 O O . ALA B 1 225 ? 15.742 -16.125 6.871 1 67.5 225 ALA B O 1
ATOM 4375 N N . PRO B 1 226 ? 14.219 -16.875 8.477 1 60.78 226 PRO B N 1
ATOM 4376 C CA . PRO B 1 226 ? 15.047 -16.297 9.547 1 60.78 226 PRO B CA 1
ATOM 4377 C C . PRO B 1 226 ? 16.391 -17 9.688 1 60.78 226 PRO B C 1
ATOM 4379 O O . PRO B 1 226 ? 16.516 -18.188 9.383 1 60.78 226 PRO B O 1
ATOM 4382 N N . SER B 1 227 ? 17.562 -16.25 9.734 1 54.22 227 SER B N 1
ATOM 4383 C CA . SER B 1 227 ? 18.859 -16.891 9.945 1 54.22 227 SER B CA 1
ATOM 4384 C C . SER B 1 227 ? 19.109 -17.125 11.43 1 54.22 227 SER B C 1
ATOM 4386 O O . SER B 1 227 ? 18.656 -16.344 12.273 1 54.22 227 SER B O 1
ATOM 4388 N N . ASP B 1 228 ? 19.406 -18.375 11.875 1 47.34 228 ASP B N 1
ATOM 4389 C CA . ASP B 1 228 ? 19.781 -18.672 13.25 1 47.34 228 ASP B CA 1
ATOM 4390 C C . ASP B 1 228 ? 20.781 -17.641 13.781 1 47.34 228 ASP B C 1
ATOM 4392 O O . ASP B 1 228 ? 20.766 -17.312 14.969 1 47.34 228 ASP B O 1
ATOM 4396 N N . ASP B 1 229 ? 22.031 -17.562 13.203 1 42.03 229 ASP B N 1
ATOM 4397 C CA . ASP B 1 229 ? 23.172 -16.891 13.805 1 42.03 229 ASP B CA 1
ATOM 4398 C C . ASP B 1 229 ? 23.125 -15.391 13.547 1 42.03 229 ASP B C 1
ATOM 4400 O O . ASP B 1 229 ? 24.109 -14.68 13.805 1 42.03 229 ASP B O 1
ATOM 4404 N N . GLY B 1 230 ? 22.141 -14.742 13.547 1 40.88 230 GLY B N 1
ATOM 4405 C CA . GLY B 1 230 ? 22.047 -13.289 13.461 1 40.88 230 GLY B CA 1
ATOM 4406 C C . GLY B 1 230 ? 22.281 -12.766 12.055 1 40.88 230 GLY B C 1
ATOM 4407 O O . GLY B 1 230 ? 21.797 -11.688 11.703 1 40.88 230 GLY B O 1
ATOM 4408 N N . TYR B 1 231 ? 23.516 -12.891 11.445 1 38.56 231 TYR B N 1
ATOM 4409 C CA . TYR B 1 231 ? 23.984 -12.367 10.164 1 38.56 231 TYR B CA 1
ATOM 4410 C C . TYR B 1 231 ? 23.438 -13.195 9 1 38.56 231 TYR B C 1
ATOM 4412 O O . TYR B 1 231 ? 24.125 -13.398 8 1 38.56 231 TYR B O 1
ATOM 4420 N N . ASP B 1 232 ? 22.422 -13.922 9.102 1 42.31 232 ASP B N 1
ATOM 4421 C CA . ASP B 1 232 ? 22.219 -15.023 8.164 1 42.31 232 ASP B CA 1
ATOM 4422 C C . ASP B 1 232 ? 21.688 -14.516 6.824 1 42.31 232 ASP B C 1
ATOM 4424 O O . ASP B 1 232 ? 20.859 -13.617 6.785 1 42.31 232 ASP B O 1
ATOM 4428 N N . ALA B 1 233 ? 22.422 -14.805 5.812 1 47.03 233 ALA B N 1
ATOM 4429 C CA . ALA B 1 233 ? 22.234 -14.625 4.375 1 47.03 233 ALA B CA 1
ATOM 4430 C C . ALA B 1 233 ? 20.875 -15.164 3.934 1 47.03 233 ALA B C 1
ATOM 4432 O O . ALA B 1 233 ? 20.422 -16.203 4.426 1 47.03 233 ALA B O 1
ATOM 4433 N N . PRO B 1 234 ? 20.047 -14.273 3.262 1 53.09 234 PRO B N 1
ATOM 4434 C CA . PRO B 1 234 ? 18.906 -14.836 2.553 1 53.09 234 PRO B CA 1
ATOM 4435 C C . PRO B 1 234 ? 19.203 -16.219 1.958 1 53.09 234 PRO B C 1
ATOM 4437 O O . PRO B 1 234 ? 20.328 -16.484 1.529 1 53.09 234 PRO B O 1
ATOM 4440 N N . LYS B 1 235 ? 18.391 -17.266 2.379 1 63.84 235 LYS B N 1
ATOM 4441 C CA . LYS B 1 235 ? 18.531 -18.562 1.735 1 63.84 235 LYS B CA 1
ATOM 4442 C C . LYS B 1 235 ? 18.141 -18.5 0.263 1 63.84 235 LYS B C 1
ATOM 4444 O O . LYS B 1 235 ? 16.984 -18.234 -0.061 1 63.84 235 LYS B O 1
ATOM 4449 N N . LEU B 1 236 ? 19.172 -18.281 -0.522 1 68.94 236 LEU B N 1
ATOM 4450 C CA . LEU B 1 236 ? 18.938 -18.359 -1.961 1 68.94 236 LEU B CA 1
ATOM 4451 C C . LEU B 1 236 ? 18.812 -19.812 -2.412 1 68.94 236 LEU B C 1
ATOM 4453 O O . LEU B 1 236 ? 19.594 -20.672 -1.979 1 68.94 236 LEU B O 1
ATOM 4457 N N . PHE B 1 237 ? 17.672 -20.078 -3.117 1 77.88 237 PHE B N 1
ATOM 4458 C CA . PHE B 1 237 ? 17.641 -21.438 -3.652 1 77.88 237 PHE B CA 1
ATOM 4459 C C . PHE B 1 237 ? 17.469 -21.422 -5.168 1 77.88 237 PHE B C 1
ATOM 4461 O O . PHE B 1 237 ? 16.875 -20.484 -5.719 1 77.88 237 PHE B O 1
ATOM 4468 N N . PRO B 1 238 ? 18.062 -22.344 -5.785 1 86.88 238 PRO B N 1
ATOM 4469 C CA . PRO B 1 238 ? 18.016 -22.422 -7.25 1 86.88 238 PRO B CA 1
ATOM 4470 C C . PRO B 1 238 ? 16.656 -22.922 -7.77 1 86.88 238 PRO B C 1
ATOM 4472 O O . PRO B 1 238 ? 16.062 -23.812 -7.176 1 86.88 238 PRO B O 1
ATOM 4475 N N . LEU B 1 239 ? 16.203 -22.25 -8.812 1 90.25 239 LEU B N 1
ATOM 4476 C CA . LEU B 1 239 ? 14.992 -22.672 -9.523 1 90.25 239 LEU B CA 1
ATOM 4477 C C . LEU B 1 239 ? 15.188 -22.578 -11.031 1 90.25 239 LEU B C 1
ATOM 4479 O O . LEU B 1 239 ? 15.82 -21.641 -11.523 1 90.25 239 LEU B O 1
ATOM 4483 N N . THR B 1 240 ? 14.734 -23.594 -11.742 1 90.19 240 THR B N 1
ATOM 4484 C CA . THR B 1 240 ? 14.82 -23.578 -13.203 1 90.19 240 THR B CA 1
ATOM 4485 C C . THR B 1 240 ? 13.43 -23.531 -13.828 1 90.19 240 THR B C 1
ATOM 4487 O O . THR B 1 240 ? 13.297 -23.375 -15.047 1 90.19 240 THR B O 1
ATOM 4490 N N . GLY B 1 241 ? 12.547 -23.641 -12.984 1 93.5 241 GLY B N 1
ATOM 4491 C CA . GLY B 1 241 ? 11.141 -23.594 -13.344 1 93.5 241 GLY B CA 1
ATOM 4492 C C . GLY B 1 241 ? 10.227 -23.391 -12.156 1 93.5 241 GLY B C 1
ATOM 4493 O O . GLY B 1 241 ? 10.68 -23.391 -11.008 1 93.5 241 GLY B O 1
ATOM 4494 N N . HIS B 1 242 ? 8.953 -22.984 -12.391 1 95.19 242 HIS B N 1
ATOM 4495 C CA . HIS B 1 242 ? 7.922 -22.797 -11.375 1 95.19 242 HIS B CA 1
ATOM 4496 C C . HIS B 1 242 ? 7.734 -21.312 -11.055 1 95.19 242 HIS B C 1
ATOM 4498 O O . HIS B 1 242 ? 8.586 -20.484 -11.398 1 95.19 242 HIS B O 1
ATOM 4504 N N . ALA B 1 243 ? 6.664 -21.109 -10.539 1 97.56 243 ALA B N 1
ATOM 4505 C CA . ALA B 1 243 ? 6.336 -19.828 -9.898 1 97.56 243 ALA B CA 1
ATOM 4506 C C . ALA B 1 243 ? 6.465 -19.938 -8.383 1 97.56 243 ALA B C 1
ATOM 4508 O O . ALA B 1 243 ? 6.426 -21.031 -7.82 1 97.56 243 ALA B O 1
ATOM 4509 N N . MET B 1 244 ? 6.723 -18.828 -7.773 1 95.06 244 MET B N 1
ATOM 4510 C CA . MET B 1 244 ? 6.832 -18.703 -6.324 1 95.06 244 MET B CA 1
ATOM 4511 C C . MET B 1 244 ? 6.074 -17.484 -5.832 1 95.06 244 MET B C 1
ATOM 4513 O O . MET B 1 244 ? 6.109 -16.422 -6.465 1 95.06 244 MET B O 1
ATOM 4517 N N . SER B 1 245 ? 5.352 -17.609 -4.836 1 95.5 245 SER B N 1
ATOM 4518 C CA . SER B 1 245 ? 4.672 -16.516 -4.168 1 95.5 245 SER B CA 1
ATOM 4519 C C . SER B 1 245 ? 4.824 -16.609 -2.652 1 95.5 245 SER B C 1
ATOM 4521 O O . SER B 1 245 ? 4.738 -17.688 -2.08 1 95.5 245 SER B O 1
ATOM 4523 N N . THR B 1 246 ? 5.148 -15.492 -2.045 1 91.94 246 THR B N 1
ATOM 4524 C CA . THR B 1 246 ? 5.207 -15.398 -0.59 1 91.94 246 THR B CA 1
ATOM 4525 C C . THR B 1 246 ? 4.148 -14.438 -0.062 1 91.94 246 THR B C 1
ATOM 4527 O O . THR B 1 246 ? 4.129 -13.266 -0.436 1 91.94 246 THR B O 1
ATOM 4530 N N . SER B 1 247 ? 3.236 -14.953 0.688 1 93.25 247 SER B N 1
ATOM 4531 C CA . SER B 1 247 ? 2.312 -14.109 1.438 1 93.25 247 SER B CA 1
ATOM 4532 C C . SER B 1 247 ? 2.797 -13.891 2.867 1 93.25 247 SER B C 1
ATOM 4534 O O . SER B 1 247 ? 3.141 -14.844 3.564 1 93.25 247 SER B O 1
ATOM 4536 N N . GLY B 1 248 ? 2.889 -12.672 3.256 1 89.06 248 GLY B N 1
ATOM 4537 C CA . GLY B 1 248 ? 3.34 -12.305 4.59 1 89.06 248 GLY B CA 1
ATOM 4538 C C . GLY B 1 248 ? 2.359 -11.414 5.324 1 89.06 248 GLY B C 1
ATOM 4539 O O . GLY B 1 248 ? 1.667 -10.602 4.707 1 89.06 248 GLY B O 1
ATOM 4540 N N . ASP B 1 249 ? 2.447 -11.539 6.586 1 85 249 ASP B N 1
ATOM 4541 C CA . ASP B 1 249 ? 1.576 -10.742 7.453 1 85 249 ASP B CA 1
ATOM 4542 C C . ASP B 1 249 ? 2.195 -9.383 7.758 1 85 249 ASP B C 1
ATOM 4544 O O . ASP B 1 249 ? 3.301 -9.305 8.297 1 85 249 ASP B O 1
ATOM 4548 N N . TYR B 1 250 ? 1.586 -8.383 7.301 1 79 250 TYR B N 1
ATOM 4549 C CA . TYR B 1 250 ? 1.932 -7.02 7.68 1 79 250 TYR B CA 1
ATOM 4550 C C . TYR B 1 250 ? 1.052 -6.527 8.82 1 79 250 TYR B C 1
ATOM 4552 O O . TYR B 1 250 ? -0.177 -6.574 8.734 1 79 250 TYR B O 1
ATOM 4560 N N . ARG B 1 251 ? 1.777 -6.02 9.852 1 79 251 ARG B N 1
ATOM 4561 C CA . ARG B 1 251 ? 1.028 -5.621 11.039 1 79 251 ARG B CA 1
ATOM 4562 C C . ARG B 1 251 ? 1.254 -4.148 11.367 1 79 251 ARG B C 1
ATOM 4564 O O . ARG B 1 251 ? 2.365 -3.637 11.211 1 79 251 ARG B O 1
ATOM 4571 N N . ARG B 1 252 ? 0.179 -3.572 11.719 1 76.94 252 ARG B N 1
ATOM 4572 C CA . ARG B 1 252 ? 0.242 -2.184 12.164 1 76.94 252 ARG B CA 1
ATOM 4573 C C . ARG B 1 252 ? -0.474 -2.002 13.5 1 76.94 252 ARG B C 1
ATOM 4575 O O . ARG B 1 252 ? -1.44 -2.709 13.789 1 76.94 252 ARG B O 1
ATOM 4582 N N . TYR B 1 253 ? 0.12 -1.093 14.195 1 75.19 253 TYR B N 1
ATOM 4583 C CA . TYR B 1 253 ? -0.577 -0.737 15.43 1 75.19 253 TYR B CA 1
ATOM 4584 C C . TYR B 1 253 ? -1.864 0.021 15.125 1 75.19 253 TYR B C 1
ATOM 4586 O O . TYR B 1 253 ? -1.882 0.909 14.266 1 75.19 253 TYR B O 1
ATOM 4594 N N . ARG B 1 254 ? -2.861 -0.601 15.641 1 72.69 254 ARG B N 1
ATOM 4595 C CA . ARG B 1 254 ? -4.125 0.128 15.57 1 72.69 254 ARG B CA 1
ATOM 4596 C C . ARG B 1 254 ? -4.742 0.289 16.953 1 72.69 254 ARG B C 1
ATOM 4598 O O . ARG B 1 254 ? -5.008 -0.701 17.641 1 72.69 254 ARG B O 1
ATOM 4605 N N . GLY B 1 255 ? -4.797 1.324 17.484 1 63.5 255 GLY B N 1
ATOM 4606 C CA . GLY B 1 255 ? -5.348 1.732 18.781 1 63.5 255 GLY B CA 1
ATOM 4607 C C . GLY B 1 255 ? -6.332 0.731 19.344 1 63.5 255 GLY B C 1
ATOM 4608 O O . GLY B 1 255 ? -6.465 -0.38 18.828 1 63.5 255 GLY B O 1
ATOM 4609 N N . GLY B 1 256 ? -6.922 0.992 20.469 1 58.41 256 GLY B N 1
ATOM 4610 C CA . GLY B 1 256 ? -7.898 0.174 21.172 1 58.41 256 GLY B CA 1
ATOM 4611 C C . GLY B 1 256 ? -7.27 -0.822 22.125 1 58.41 256 GLY B C 1
ATOM 4612 O O . GLY B 1 256 ? -6.504 -0.442 23.016 1 58.41 256 GLY B O 1
ATOM 4613 N N . ASN B 1 257 ? -7.457 -2.068 21.766 1 56.56 257 ASN B N 1
ATOM 4614 C CA . ASN B 1 257 ? -6.965 -3.096 22.672 1 56.56 257 ASN B CA 1
ATOM 4615 C C . ASN B 1 257 ? -5.465 -3.32 22.516 1 56.56 257 ASN B C 1
ATOM 4617 O O . ASN B 1 257 ? -4.957 -4.398 22.812 1 56.56 257 ASN B O 1
ATOM 4621 N N . GLY B 1 258 ? -4.906 -2.162 21.969 1 58.88 258 GLY B N 1
ATOM 4622 C CA . GLY B 1 258 ? -3.459 -2.264 21.859 1 58.88 258 GLY B CA 1
ATOM 4623 C C . GLY B 1 258 ? -3.004 -3.344 20.906 1 58.88 258 GLY B C 1
ATOM 4624 O O . GLY B 1 258 ? -2.023 -4.043 21.156 1 58.88 258 GLY B O 1
ATOM 4625 N N . ARG B 1 259 ? -3.844 -3.672 19.969 1 63.62 259 ARG B N 1
ATOM 4626 C CA . ARG B 1 259 ? -3.498 -4.812 19.141 1 63.62 259 ARG B CA 1
ATOM 4627 C C . ARG B 1 259 ? -2.986 -4.355 17.766 1 63.62 259 ARG B C 1
ATOM 4629 O O . ARG B 1 259 ? -3.291 -3.246 17.328 1 63.62 259 ARG B O 1
ATOM 4636 N N . HIS B 1 260 ? -2.057 -5.113 17.359 1 76.5 260 HIS B N 1
ATOM 4637 C CA . HIS B 1 260 ? -1.691 -5.047 15.945 1 76.5 260 HIS B CA 1
ATOM 4638 C C . HIS B 1 260 ? -2.76 -5.695 15.07 1 76.5 260 HIS B C 1
ATOM 4640 O O . HIS B 1 260 ? -3.371 -6.691 15.469 1 76.5 260 HIS B O 1
ATOM 4646 N N . ILE B 1 261 ? -2.998 -5.043 13.961 1 81.88 261 ILE B N 1
ATOM 4647 C CA . ILE B 1 261 ? -3.943 -5.613 13.008 1 81.88 261 ILE B CA 1
ATOM 4648 C C . ILE B 1 261 ? -3.207 -6.039 11.734 1 81.88 261 ILE B C 1
ATOM 4650 O O . ILE B 1 261 ? -2.324 -5.324 11.258 1 81.88 261 ILE B O 1
ATOM 4654 N N . SER B 1 262 ? -3.582 -7.277 11.375 1 88.5 262 SER B N 1
ATOM 4655 C CA . SER B 1 262 ? -3.049 -7.809 10.125 1 88.5 262 SER B CA 1
ATOM 4656 C C . SER B 1 262 ? -3.736 -7.176 8.922 1 88.5 262 SER B C 1
ATOM 4658 O O . SER B 1 262 ? -4.91 -6.805 8.992 1 88.5 262 SER B O 1
ATOM 4660 N N . ASP B 1 263 ? -3.041 -7.113 7.848 1 89.06 263 ASP B N 1
ATOM 4661 C CA . ASP B 1 263 ? -3.664 -6.672 6.605 1 89.06 263 ASP B CA 1
ATOM 4662 C C . ASP B 1 263 ? -4.305 -7.844 5.867 1 89.06 263 ASP B C 1
ATOM 4664 O O . ASP B 1 263 ? -4.828 -7.68 4.762 1 89.06 263 ASP B O 1
ATOM 4668 N N . THR B 1 264 ? -4.246 -9 6.387 1 93.62 264 THR B N 1
ATOM 4669 C CA . THR B 1 264 ? -4.887 -10.203 5.859 1 93.62 264 THR B CA 1
ATOM 4670 C C . THR B 1 264 ? -6.172 -10.508 6.625 1 93.62 264 THR B C 1
ATOM 4672 O O . THR B 1 264 ? -6.184 -10.5 7.855 1 93.62 264 THR B O 1
ATOM 4675 N N . LEU B 1 265 ? -7.25 -10.805 5.852 1 95.19 265 LEU B N 1
ATOM 4676 C CA . LEU B 1 265 ? -8.562 -10.977 6.473 1 95.19 265 LEU B CA 1
ATOM 4677 C C . LEU B 1 265 ? -9.094 -12.391 6.234 1 95.19 265 LEU B C 1
ATOM 4679 O O . LEU B 1 265 ? -8.984 -12.922 5.129 1 95.19 265 LEU B O 1
ATOM 4683 N N . ASP B 1 266 ? -9.633 -12.945 7.301 1 97.5 266 ASP B N 1
ATOM 4684 C CA . ASP B 1 266 ? -10.398 -14.18 7.215 1 97.5 266 ASP B CA 1
ATOM 4685 C C . ASP B 1 266 ? -11.883 -13.891 6.988 1 97.5 266 ASP B C 1
ATOM 4687 O O . ASP B 1 266 ? -12.562 -13.367 7.879 1 97.5 266 ASP B O 1
ATOM 4691 N N . ALA B 1 267 ? -12.406 -14.273 5.852 1 97.88 267 ALA B N 1
ATOM 4692 C CA . ALA B 1 267 ? -13.773 -13.93 5.492 1 97.88 267 ALA B CA 1
ATOM 4693 C C . ALA B 1 267 ? -14.773 -14.656 6.387 1 97.88 267 ALA B C 1
ATOM 4695 O O . ALA B 1 267 ? -15.898 -14.18 6.59 1 97.88 267 ALA B O 1
ATOM 4696 N N . LEU B 1 268 ? -14.461 -15.773 6.887 1 95.75 268 LEU B N 1
ATOM 4697 C CA . LEU B 1 268 ? -15.359 -16.547 7.742 1 95.75 268 LEU B CA 1
ATOM 4698 C C . LEU B 1 268 ? -15.641 -15.797 9.047 1 95.75 268 LEU B C 1
ATOM 4700 O O . LEU B 1 268 ? -16.797 -15.719 9.484 1 95.75 268 LEU B O 1
ATOM 4704 N N . THR B 1 269 ? -14.586 -15.242 9.625 1 94.31 269 THR B N 1
ATOM 4705 C CA . THR B 1 269 ? -14.758 -14.516 10.875 1 94.31 269 THR B CA 1
ATOM 4706 C C . THR B 1 269 ? -15.109 -13.055 10.602 1 94.31 269 THR B C 1
ATOM 4708 O O . THR B 1 269 ? -15.641 -12.367 11.469 1 94.31 269 THR B O 1
ATOM 4711 N N . GLY B 1 270 ? -14.703 -12.609 9.43 1 95.12 270 GLY B N 1
ATOM 4712 C CA . GLY B 1 270 ? -14.906 -11.219 9.062 1 95.12 270 GLY B CA 1
ATOM 4713 C C . GLY B 1 270 ? -13.883 -10.289 9.672 1 95.12 270 GLY B C 1
ATOM 4714 O O . GLY B 1 270 ? -14.086 -9.07 9.719 1 95.12 270 GLY B O 1
ATOM 4715 N N . SER B 1 271 ? -12.812 -10.852 10.141 1 92.88 271 SER B N 1
ATOM 4716 C CA . SER B 1 271 ? -11.812 -10.055 10.844 1 92.88 271 SER B CA 1
ATOM 4717 C C . SER B 1 271 ? -10.414 -10.344 10.32 1 92.88 271 SER B C 1
ATOM 4719 O O . SER B 1 271 ? -10.156 -11.406 9.758 1 92.88 271 SER B O 1
ATOM 4721 N N . PRO B 1 272 ? -9.508 -9.367 10.547 1 92.19 272 PRO B N 1
ATOM 4722 C CA . PRO B 1 272 ? -8.102 -9.656 10.25 1 92.19 272 PRO B CA 1
ATOM 4723 C C . PRO B 1 272 ? -7.586 -10.883 11.008 1 92.19 272 PRO B C 1
ATOM 4725 O O . PRO B 1 272 ? -7.984 -11.125 12.148 1 92.19 272 PRO B O 1
ATOM 4728 N N . VAL B 1 273 ? -6.707 -11.617 10.375 1 94.38 273 VAL B N 1
ATOM 4729 C CA . VAL B 1 273 ? -6.18 -12.82 11 1 94.38 273 VAL B CA 1
ATOM 4730 C C . VAL B 1 273 ? -5.371 -12.453 12.242 1 94.38 273 VAL B C 1
ATOM 4732 O O . VAL B 1 273 ? -4.816 -11.352 12.328 1 94.38 273 VAL B O 1
ATOM 4735 N N . ASN B 1 274 ? -5.426 -13.32 13.172 1 91.06 274 ASN B N 1
ATOM 4736 C CA . ASN B 1 274 ? -4.707 -13.133 14.422 1 91.06 274 ASN B CA 1
ATOM 4737 C C . ASN B 1 274 ? -4.008 -14.414 14.867 1 91.06 274 ASN B C 1
ATOM 4739 O O . ASN B 1 274 ? -4.402 -15.023 15.859 1 91.06 274 ASN B O 1
ATOM 4743 N N . HIS B 1 275 ? -3.055 -14.828 14.117 1 93 275 HIS B N 1
ATOM 4744 C CA . HIS B 1 275 ? -2.289 -16.031 14.43 1 93 275 HIS B CA 1
ATOM 4745 C C . HIS B 1 275 ? -0.796 -15.805 14.219 1 93 275 HIS B C 1
ATOM 4747 O O . HIS B 1 275 ? -0.373 -14.695 13.883 1 93 275 HIS B O 1
ATOM 4753 N N . GLY B 1 276 ? -0.018 -16.844 14.398 1 91.62 276 GLY B N 1
ATOM 4754 C CA . GLY B 1 276 ? 1.424 -16.688 14.477 1 91.62 276 GLY B CA 1
ATOM 4755 C C . GLY B 1 276 ? 2.123 -16.891 13.148 1 91.62 276 GLY B C 1
ATOM 4756 O O . GLY B 1 276 ? 3.346 -16.766 13.055 1 91.62 276 GLY B O 1
ATOM 4757 N N . LEU B 1 277 ? 1.41 -17.172 12.102 1 94.06 277 LEU B N 1
ATOM 4758 C CA . LEU B 1 277 ? 2.068 -17.359 10.812 1 94.06 277 LEU B CA 1
ATOM 4759 C C . LEU B 1 277 ? 2.57 -16.031 10.266 1 94.06 277 LEU B C 1
ATOM 4761 O O . LEU B 1 277 ? 1.773 -15.156 9.906 1 94.06 277 LEU B O 1
ATOM 4765 N N . ALA B 1 278 ? 3.879 -15.898 10.203 1 90.19 278 ALA B N 1
ATOM 4766 C CA . ALA B 1 278 ? 4.492 -14.648 9.766 1 90.19 278 ALA B CA 1
ATOM 4767 C C . ALA B 1 278 ? 4.516 -14.547 8.242 1 90.19 278 ALA B C 1
ATOM 4769 O O . ALA B 1 278 ? 4.301 -13.477 7.676 1 90.19 278 ALA B O 1
ATOM 4770 N N . SER B 1 279 ? 4.781 -15.656 7.605 1 91.81 279 SER B N 1
ATOM 4771 C CA . SER B 1 279 ? 4.797 -15.719 6.148 1 91.81 279 SER B CA 1
ATOM 4772 C C . SER B 1 279 ? 4.711 -17.156 5.656 1 91.81 279 SER B C 1
ATOM 4774 O O . SER B 1 279 ? 4.988 -18.094 6.41 1 91.81 279 SER B O 1
ATOM 4776 N N . VAL B 1 280 ? 4.32 -17.312 4.469 1 94.56 280 VAL B N 1
ATOM 4777 C CA . VAL B 1 280 ? 4.297 -18.609 3.809 1 94.56 280 VAL B CA 1
ATOM 4778 C C . VAL B 1 280 ? 4.648 -18.453 2.33 1 94.56 280 VAL B C 1
ATOM 4780 O O . VAL B 1 280 ? 4.172 -17.516 1.673 1 94.56 280 VAL B O 1
ATOM 4783 N N . THR B 1 281 ? 5.547 -19.266 1.846 1 93.81 281 THR B N 1
ATOM 4784 C CA . THR B 1 281 ? 5.965 -19.297 0.448 1 93.81 281 THR B CA 1
ATOM 4785 C C . THR B 1 281 ? 5.465 -20.562 -0.241 1 93.81 281 THR B C 1
ATOM 4787 O O . THR B 1 281 ? 5.582 -21.656 0.305 1 93.81 281 THR B O 1
ATOM 4790 N N . VAL B 1 282 ? 4.91 -20.406 -1.422 1 96.81 282 VAL B N 1
ATOM 4791 C CA . VAL B 1 282 ? 4.371 -21.531 -2.186 1 96.81 282 VAL B CA 1
ATOM 4792 C C . VAL B 1 282 ? 5.039 -21.594 -3.557 1 96.81 282 VAL B C 1
ATOM 4794 O O . VAL B 1 282 ? 5.234 -20.562 -4.207 1 96.81 282 VAL B O 1
ATOM 4797 N N . LEU B 1 283 ? 5.426 -22.797 -3.932 1 96.56 283 LEU B N 1
ATOM 4798 C CA . LEU B 1 283 ? 5.863 -23.062 -5.297 1 96.56 283 LEU B CA 1
ATOM 4799 C C . LEU B 1 283 ? 4.758 -23.719 -6.109 1 96.56 283 LEU B C 1
ATOM 4801 O O . LEU B 1 283 ? 4.031 -24.578 -5.594 1 96.56 283 LEU B O 1
ATOM 4805 N N . HIS B 1 284 ? 4.629 -23.344 -7.355 1 98 284 HIS B N 1
ATOM 4806 C CA . HIS B 1 284 ? 3.639 -23.906 -8.266 1 98 284 HIS B CA 1
ATOM 4807 C C . HIS B 1 284 ? 3.996 -23.609 -9.719 1 98 284 HIS B C 1
ATOM 4809 O O . HIS B 1 284 ? 4.605 -22.578 -10.008 1 98 284 HIS B O 1
ATOM 4815 N N . PRO B 1 285 ? 3.582 -24.469 -10.633 1 97.5 285 PRO B N 1
ATOM 4816 C CA . PRO B 1 285 ? 3.842 -24.141 -12.031 1 97.5 285 PRO B CA 1
ATOM 4817 C C . PRO B 1 285 ? 3.121 -22.875 -12.492 1 97.5 285 PRO B C 1
ATOM 4819 O O . PRO B 1 285 ? 3.598 -22.188 -13.398 1 97.5 285 PRO B O 1
ATOM 4822 N N . SER B 1 286 ? 2.055 -22.609 -11.922 1 98.5 286 SER B N 1
ATOM 4823 C CA . SER B 1 286 ? 1.251 -21.422 -12.211 1 98.5 286 SER B CA 1
ATOM 4824 C C . SER B 1 286 ? 1.455 -20.344 -11.148 1 98.5 286 SER B C 1
ATOM 4826 O O . SER B 1 286 ? 1.255 -20.594 -9.953 1 98.5 286 SER B O 1
ATOM 4828 N N . ALA B 1 287 ? 1.811 -19.156 -11.625 1 98.75 287 ALA B N 1
ATOM 4829 C CA . ALA B 1 287 ? 1.955 -18.047 -10.68 1 98.75 287 ALA B CA 1
ATOM 4830 C C . ALA B 1 287 ? 0.608 -17.656 -10.086 1 98.75 287 ALA B C 1
ATOM 4832 O O . ALA B 1 287 ? 0.532 -17.266 -8.914 1 98.75 287 ALA B O 1
ATOM 4833 N N . LEU B 1 288 ? -0.427 -17.719 -10.875 1 98.88 288 LEU B N 1
ATOM 4834 C CA . LEU B 1 288 ? -1.783 -17.484 -10.383 1 98.88 288 LEU B CA 1
ATOM 4835 C C . LEU B 1 288 ? -2.092 -18.391 -9.195 1 98.88 288 LEU B C 1
ATOM 4837 O O . LEU B 1 288 ? -2.549 -17.906 -8.148 1 98.88 288 LEU B O 1
ATOM 4841 N N . MET B 1 289 ? -1.784 -19.641 -9.328 1 98.75 289 MET B N 1
ATOM 4842 C CA . MET B 1 289 ? -2.086 -20.594 -8.266 1 98.75 289 MET B CA 1
ATOM 4843 C C . MET B 1 289 ? -1.146 -20.406 -7.078 1 98.75 289 MET B C 1
ATOM 4845 O O . MET B 1 289 ? -1.567 -20.516 -5.926 1 98.75 289 MET B O 1
ATOM 4849 N N . ALA B 1 290 ? 0.144 -20.172 -7.348 1 98.56 290 ALA B N 1
ATOM 4850 C CA . ALA B 1 290 ? 1.059 -19.875 -6.246 1 98.56 290 ALA B CA 1
ATOM 4851 C C . ALA B 1 290 ? 0.555 -18.703 -5.41 1 98.56 290 ALA B C 1
ATOM 4853 O O . ALA B 1 290 ? 0.561 -18.766 -4.176 1 98.56 290 ALA B O 1
ATOM 4854 N N . ASP B 1 291 ? 0.126 -17.688 -6.043 1 98.38 291 ASP B N 1
ATOM 4855 C CA . ASP B 1 291 ? -0.404 -16.484 -5.414 1 98.38 291 ASP B CA 1
ATOM 4856 C C . ASP B 1 291 ? -1.639 -16.797 -4.57 1 98.38 291 ASP B C 1
ATOM 4858 O O . ASP B 1 291 ? -1.681 -16.5 -3.379 1 98.38 291 ASP B O 1
ATOM 4862 N N . GLY B 1 292 ? -2.568 -17.484 -5.18 1 98.75 292 GLY B N 1
ATOM 4863 C CA . GLY B 1 292 ? -3.795 -17.828 -4.48 1 98.75 292 GLY B CA 1
ATOM 4864 C C . GLY B 1 292 ? -3.562 -18.75 -3.297 1 98.75 292 GLY B C 1
ATOM 4865 O O . GLY B 1 292 ? -4.148 -18.562 -2.229 1 98.75 292 GLY B O 1
ATOM 4866 N N . LEU B 1 293 ? -2.723 -19.703 -3.473 1 98.81 293 LEU B N 1
ATOM 4867 C CA . LEU B 1 293 ? -2.48 -20.703 -2.438 1 98.81 293 LEU B CA 1
ATOM 4868 C C . LEU B 1 293 ? -1.688 -20.094 -1.278 1 98.81 293 LEU B C 1
ATOM 4870 O O . LEU B 1 293 ? -1.953 -20.406 -0.115 1 98.81 293 LEU B O 1
ATOM 4874 N N . SER B 1 294 ? -0.708 -19.281 -1.549 1 97.94 294 SER B N 1
ATOM 4875 C CA . SER B 1 294 ? 0.006 -18.656 -0.447 1 97.94 294 SER B CA 1
ATOM 4876 C C . SER B 1 294 ? -0.922 -17.75 0.369 1 97.94 294 SER B C 1
ATOM 4878 O O . SER B 1 294 ? -0.837 -17.719 1.598 1 97.94 294 SER B O 1
ATOM 4880 N N . SER B 1 295 ? -1.83 -17.016 -0.302 1 98.12 295 SER B N 1
ATOM 4881 C CA . SER B 1 295 ? -2.83 -16.203 0.383 1 98.12 295 SER B CA 1
ATOM 4882 C C . SER B 1 295 ? -3.754 -17.062 1.234 1 98.12 295 SER B C 1
ATOM 4884 O O . SER B 1 295 ? -4.012 -16.75 2.396 1 98.12 295 SER B O 1
ATOM 4886 N N . LEU B 1 296 ? -4.215 -18.141 0.629 1 98.81 296 LEU B N 1
ATOM 4887 C CA . LEU B 1 296 ? -5.102 -19.062 1.343 1 98.81 296 LEU B CA 1
ATOM 4888 C C . LEU B 1 296 ? -4.422 -19.609 2.592 1 98.81 296 LEU B C 1
ATOM 4890 O O . LEU B 1 296 ? -5.016 -19.625 3.672 1 98.81 296 LEU B O 1
ATOM 4894 N N . LEU B 1 297 ? -3.193 -20.047 2.459 1 98.75 297 LEU B N 1
ATOM 4895 C CA . LEU B 1 297 ? -2.475 -20.641 3.582 1 98.75 297 LEU B CA 1
ATOM 4896 C C . LEU B 1 297 ? -2.246 -19.609 4.684 1 98.75 297 LEU B C 1
ATOM 4898 O O . LEU B 1 297 ? -2.352 -19.922 5.871 1 98.75 297 LEU B O 1
ATOM 4902 N N . LEU B 1 298 ? -1.907 -18.438 4.316 1 97.69 298 LEU B N 1
ATOM 4903 C CA . LEU B 1 298 ? -1.741 -17.375 5.309 1 97.69 298 LEU B CA 1
ATOM 4904 C C . LEU B 1 298 ? -3.045 -17.125 6.059 1 97.69 298 LEU B C 1
ATOM 4906 O O . LEU B 1 298 ? -3.041 -16.953 7.277 1 97.69 298 LEU B O 1
ATOM 4910 N N . ILE B 1 299 ? -4.113 -17.094 5.34 1 98.5 299 ILE B N 1
ATOM 4911 C CA . ILE B 1 299 ? -5.422 -16.875 5.953 1 98.5 299 ILE B CA 1
ATOM 4912 C C . ILE B 1 299 ? -5.711 -17.984 6.957 1 98.5 299 ILE B C 1
ATOM 4914 O O . ILE B 1 299 ? -6.16 -17.734 8.07 1 98.5 299 ILE B O 1
ATOM 4918 N N . LEU B 1 300 ? -5.438 -19.172 6.594 1 98.5 300 LEU B N 1
ATOM 4919 C CA . LEU B 1 300 ? -5.758 -20.328 7.418 1 98.5 300 LEU B CA 1
ATOM 4920 C C . LEU B 1 300 ? -4.867 -20.391 8.656 1 98.5 300 LEU B C 1
ATOM 4922 O O . LEU B 1 300 ? -5.305 -20.828 9.719 1 98.5 300 LEU B O 1
ATOM 4926 N N . GLY B 1 301 ? -3.607 -19.969 8.492 1 97.81 301 GLY B N 1
ATOM 4927 C CA . GLY B 1 301 ? -2.723 -19.938 9.641 1 97.81 301 GLY B CA 1
ATOM 4928 C C . GLY B 1 301 ? -1.822 -21.156 9.742 1 97.81 301 GLY B C 1
ATOM 4929 O O . GLY B 1 301 ? -1.824 -22 8.844 1 97.81 301 GLY B O 1
ATOM 4930 N N . PRO B 1 302 ? -1.062 -21.234 10.781 1 97.19 302 PRO B N 1
ATOM 4931 C CA . PRO B 1 302 ? 0.035 -22.203 10.836 1 97.19 302 PRO B CA 1
ATOM 4932 C C . PRO B 1 302 ? -0.455 -23.641 11 1 97.19 302 PRO B C 1
ATOM 4934 O O . PRO B 1 302 ? 0.212 -24.578 10.555 1 97.19 302 PRO B O 1
ATOM 4937 N N . GLU B 1 303 ? -1.618 -23.875 11.609 1 97.5 303 GLU B N 1
ATOM 4938 C CA . GLU B 1 303 ? -2.09 -25.234 11.812 1 97.5 303 GLU B CA 1
ATOM 4939 C C . GLU B 1 303 ? -2.977 -25.688 10.656 1 97.5 303 GLU B C 1
ATOM 4941 O O . GLU B 1 303 ? -2.607 -26.594 9.898 1 97.5 303 GLU B O 1
ATOM 4946 N N . ARG B 1 304 ? -4 -24.969 10.453 1 98.06 304 ARG B N 1
ATOM 4947 C CA . ARG B 1 304 ? -4.918 -25.344 9.383 1 98.06 304 ARG B CA 1
ATOM 4948 C C . ARG B 1 304 ? -4.254 -25.219 8.016 1 98.06 304 ARG B C 1
ATOM 4950 O O . ARG B 1 304 ? -4.484 -26.031 7.121 1 98.06 304 ARG B O 1
ATOM 4957 N N . GLY B 1 305 ? -3.477 -24.125 7.844 1 98.56 305 GLY B N 1
ATOM 4958 C CA . GLY B 1 305 ? -2.74 -23.938 6.602 1 98.56 305 GLY B CA 1
ATOM 4959 C C . GLY B 1 305 ? -1.757 -25.062 6.324 1 98.56 305 GLY B C 1
ATOM 4960 O O . GLY B 1 305 ? -1.651 -25.531 5.191 1 98.56 305 GLY B O 1
ATOM 4961 N N . TRP B 1 306 ? -1.122 -25.5 7.371 1 98.25 306 TRP B N 1
ATOM 4962 C CA . TRP B 1 306 ? -0.175 -26.594 7.246 1 98.25 306 TRP B CA 1
ATOM 4963 C C . TRP B 1 306 ? -0.886 -27.875 6.824 1 98.25 306 TRP B C 1
ATOM 4965 O O . TRP B 1 306 ? -0.448 -28.562 5.895 1 98.25 306 TRP B O 1
ATOM 4975 N N . ASN B 1 307 ? -1.933 -28.203 7.52 1 98.44 307 ASN B N 1
ATOM 4976 C CA . ASN B 1 307 ? -2.699 -29.406 7.191 1 98.44 307 ASN B CA 1
ATOM 4977 C C . ASN B 1 307 ? -3.217 -29.359 5.758 1 98.44 307 ASN B C 1
ATOM 4979 O O . ASN B 1 307 ? -3.17 -30.375 5.051 1 98.44 307 ASN B O 1
ATOM 4983 N N . TYR B 1 308 ? -3.67 -28.25 5.348 1 98.56 308 TYR B N 1
ATOM 4984 C CA . TYR B 1 308 ? -4.137 -28.078 3.975 1 98.56 308 TYR B CA 1
ATOM 4985 C C . TYR B 1 308 ? -3.012 -28.344 2.98 1 98.56 308 TYR B C 1
ATOM 4987 O O . TYR B 1 308 ? -3.199 -29.062 2 1 98.56 308 TYR B O 1
ATOM 4995 N N . ALA B 1 309 ? -1.855 -27.719 3.195 1 98.62 309 ALA B N 1
ATOM 4996 C CA . ALA B 1 309 ? -0.708 -27.875 2.307 1 98.62 309 ALA B CA 1
ATOM 4997 C C . ALA B 1 309 ? -0.286 -29.344 2.207 1 98.62 309 ALA B C 1
ATOM 4999 O O . ALA B 1 309 ? 0.043 -29.828 1.123 1 98.62 309 ALA B O 1
ATOM 5000 N N . GLN B 1 310 ? -0.378 -30.016 3.328 1 97.94 310 GLN B N 1
ATOM 5001 C CA . GLN B 1 310 ? -0.022 -31.438 3.357 1 97.94 310 GLN B CA 1
ATOM 5002 C C . GLN B 1 310 ? -1.029 -32.281 2.574 1 97.94 310 GLN B C 1
ATOM 5004 O O . GLN B 1 310 ? -0.645 -33.094 1.729 1 97.94 310 GLN B O 1
ATOM 5009 N N . GLU B 1 311 ? -2.197 -32.062 2.867 1 97.69 311 GLU B N 1
ATOM 5010 C CA . GLU B 1 311 ? -3.275 -32.844 2.27 1 97.69 311 GLU B CA 1
ATOM 5011 C C . GLU B 1 311 ? -3.297 -32.688 0.751 1 97.69 311 GLU B C 1
ATOM 5013 O O . GLU B 1 311 ? -3.535 -33.656 0.024 1 97.69 311 GLU B O 1
ATOM 5018 N N . HIS B 1 312 ? -2.986 -31.547 0.331 1 97.69 312 HIS B N 1
ATOM 5019 C CA . HIS B 1 312 ? -3.105 -31.266 -1.096 1 97.69 312 HIS B CA 1
ATOM 5020 C C . HIS B 1 312 ? -1.743 -31.297 -1.779 1 97.69 312 HIS B C 1
ATOM 5022 O O . HIS B 1 312 ? -1.623 -30.922 -2.951 1 97.69 312 HIS B O 1
ATOM 5028 N N . LYS B 1 313 ? -0.675 -31.609 -1.006 1 97.44 313 LYS B N 1
ATOM 5029 C CA . LYS B 1 313 ? 0.69 -31.766 -1.502 1 97.44 313 LYS B CA 1
ATOM 5030 C C . LYS B 1 313 ? 1.18 -30.484 -2.162 1 97.44 313 LYS B C 1
ATOM 5032 O O . LYS B 1 313 ? 1.763 -30.516 -3.248 1 97.44 313 LYS B O 1
ATOM 5037 N N . ILE B 1 314 ? 0.853 -29.391 -1.576 1 98.06 314 ILE B N 1
ATOM 5038 C CA . ILE B 1 314 ? 1.306 -28.078 -2.027 1 98.06 314 ILE B CA 1
ATOM 5039 C C . ILE B 1 314 ? 2.713 -27.812 -1.501 1 98.06 314 ILE B C 1
ATOM 5041 O O . ILE B 1 314 ? 2.934 -27.781 -0.288 1 98.06 314 ILE B O 1
ATOM 5045 N N . PRO B 1 315 ? 3.68 -27.641 -2.346 1 97.44 315 PRO B N 1
ATOM 5046 C CA . PRO B 1 315 ? 5.004 -27.25 -1.851 1 97.44 315 PRO B CA 1
ATOM 5047 C C . PRO B 1 315 ? 4.988 -25.922 -1.102 1 97.44 315 PRO B C 1
ATOM 5049 O O . PRO B 1 315 ? 4.809 -24.859 -1.714 1 97.44 315 PRO B O 1
ATOM 5052 N N . ALA B 1 316 ? 5.242 -25.969 0.206 1 97.31 316 ALA B N 1
ATOM 5053 C CA . ALA B 1 316 ? 5.066 -24.766 1.028 1 97.31 316 ALA B CA 1
ATOM 5054 C C . ALA B 1 316 ? 6.164 -24.672 2.082 1 97.31 316 ALA B C 1
ATOM 5056 O O . ALA B 1 316 ? 6.641 -25.672 2.598 1 97.31 316 ALA B O 1
ATOM 5057 N N . PHE B 1 317 ? 6.566 -23.484 2.338 1 93.75 317 PHE B N 1
ATOM 5058 C CA . PHE B 1 317 ? 7.555 -23.078 3.33 1 93.75 317 PHE B CA 1
ATOM 5059 C C . PHE B 1 317 ? 6.965 -22.078 4.312 1 93.75 317 PHE B C 1
ATOM 5061 O O . PHE B 1 317 ? 6.621 -20.953 3.934 1 93.75 317 PHE B O 1
ATOM 5068 N N . PHE B 1 318 ? 6.875 -22.469 5.621 1 94 318 PHE B N 1
ATOM 5069 C CA . PHE B 1 318 ? 6.215 -21.672 6.648 1 94 318 PHE B CA 1
ATOM 5070 C C . PHE B 1 318 ? 7.242 -21.016 7.57 1 94 318 PHE B C 1
ATOM 5072 O O . PHE B 1 318 ? 8.211 -21.656 7.98 1 94 318 PHE B O 1
ATOM 5079 N N . VAL B 1 319 ? 7.055 -19.797 7.82 1 90.94 319 VAL B N 1
ATOM 5080 C CA . VAL B 1 319 ? 7.746 -19.078 8.891 1 90.94 319 VAL B CA 1
ATOM 5081 C C . VAL B 1 319 ? 6.75 -18.703 9.977 1 90.94 319 VAL B C 1
ATOM 5083 O O . VAL B 1 319 ? 5.832 -17.906 9.734 1 90.94 319 VAL B O 1
ATOM 5086 N N . ILE B 1 320 ? 6.926 -19.188 11.18 1 91.75 320 ILE B N 1
ATOM 5087 C CA . ILE B 1 320 ? 5.957 -19.047 12.258 1 91.75 320 ILE B CA 1
ATOM 5088 C C . ILE B 1 320 ? 6.578 -18.266 13.414 1 91.75 320 ILE B C 1
ATOM 5090 O O . ILE B 1 320 ? 7.68 -18.578 13.867 1 91.75 320 ILE B O 1
ATOM 5094 N N . ARG B 1 321 ? 5.816 -17.234 13.836 1 85.88 321 ARG B N 1
ATOM 5095 C CA . ARG B 1 321 ? 6.246 -16.469 15.008 1 85.88 321 ARG B CA 1
ATOM 5096 C C . ARG B 1 321 ? 6.043 -17.281 16.281 1 85.88 321 ARG B C 1
ATOM 5098 O O . ARG B 1 321 ? 4.957 -17.812 16.531 1 85.88 321 ARG B O 1
ATOM 5105 N N . ALA B 1 322 ? 7.039 -17.453 17.031 1 82.88 322 ALA B N 1
ATOM 5106 C CA . ALA B 1 322 ? 6.988 -18.094 18.344 1 82.88 322 ALA B CA 1
ATOM 5107 C C . ALA B 1 322 ? 7.715 -17.25 19.391 1 82.88 322 ALA B C 1
ATOM 5109 O O . ALA B 1 322 ? 8.922 -17.406 19.594 1 82.88 322 ALA B O 1
ATOM 5110 N N . ASP B 1 323 ? 6.902 -16.406 20.141 1 73.88 323 ASP B N 1
ATOM 5111 C CA . ASP B 1 323 ? 7.434 -15.477 21.125 1 73.88 323 ASP B CA 1
ATOM 5112 C C . ASP B 1 323 ? 8.453 -14.531 20.5 1 73.88 323 ASP B C 1
ATOM 5114 O O . ASP B 1 323 ? 8.117 -13.742 19.609 1 73.88 323 ASP B O 1
ATOM 5118 N N . LYS B 1 324 ? 9.656 -14.742 20.891 1 69.31 324 LYS B N 1
ATOM 5119 C CA . LYS B 1 324 ? 10.672 -13.805 20.391 1 69.31 324 LYS B CA 1
ATOM 5120 C C . LYS B 1 324 ? 11.516 -14.445 19.297 1 69.31 324 LYS B C 1
ATOM 5122 O O . LYS B 1 324 ? 12.578 -13.93 18.938 1 69.31 324 LYS B O 1
ATOM 5127 N N . ARG B 1 325 ? 10.945 -15.562 18.859 1 76.31 325 ARG B N 1
ATOM 5128 C CA . ARG B 1 325 ? 11.695 -16.25 17.812 1 76.31 325 ARG B CA 1
ATOM 5129 C C . ARG B 1 325 ? 10.773 -16.688 16.672 1 76.31 325 ARG B C 1
ATOM 5131 O O . ARG B 1 325 ? 9.57 -16.422 16.703 1 76.31 325 ARG B O 1
ATOM 5138 N N . PHE B 1 326 ? 11.406 -17.188 15.586 1 82.94 326 PHE B N 1
ATOM 5139 C CA . PHE B 1 326 ? 10.672 -17.734 14.453 1 82.94 326 PHE B CA 1
ATOM 5140 C C . PHE B 1 326 ? 10.992 -19.203 14.266 1 82.94 326 PHE B C 1
ATOM 5142 O O . PHE B 1 326 ? 12.148 -19.625 14.43 1 82.94 326 PHE B O 1
ATOM 5149 N N . ILE B 1 327 ? 9.977 -19.938 14.008 1 86.81 327 ILE B N 1
ATOM 5150 C CA . ILE B 1 327 ? 10.102 -21.344 13.672 1 86.81 327 ILE B CA 1
ATOM 5151 C C . ILE B 1 327 ? 9.836 -21.547 12.188 1 86.81 327 ILE B C 1
ATOM 5153 O O . ILE B 1 327 ? 8.883 -21 11.633 1 86.81 327 ILE B O 1
ATOM 5157 N N . ILE B 1 328 ? 10.719 -22.344 11.547 1 89.12 328 ILE B N 1
ATOM 5158 C CA . ILE B 1 328 ? 10.594 -22.594 10.117 1 89.12 328 ILE B CA 1
ATOM 5159 C C . ILE B 1 328 ? 10.141 -24.031 9.883 1 89.12 328 ILE B C 1
ATOM 5161 O O . ILE B 1 328 ? 10.641 -24.969 10.523 1 89.12 328 ILE B O 1
ATOM 5165 N N . ARG B 1 329 ? 9.156 -24.156 8.969 1 91.38 329 ARG B N 1
ATOM 5166 C CA . ARG B 1 329 ? 8.695 -25.484 8.562 1 91.38 329 ARG B CA 1
ATOM 5167 C C . ARG B 1 329 ? 8.492 -25.547 7.051 1 91.38 329 ARG B C 1
ATOM 5169 O O . ARG B 1 329 ? 7.891 -24.641 6.461 1 91.38 329 ARG B O 1
ATOM 5176 N N . SER B 1 330 ? 9.055 -26.562 6.453 1 93.19 330 SER B N 1
ATOM 5177 C CA . SER B 1 330 ? 8.75 -26.859 5.059 1 93.19 330 SER B CA 1
ATOM 5178 C C . SER B 1 330 ? 8.234 -28.281 4.902 1 93.19 330 SER B C 1
ATOM 5180 O O . SER B 1 330 ? 8.523 -29.156 5.73 1 93.19 330 SER B O 1
ATOM 5182 N N . ASN B 1 331 ? 7.414 -28.531 3.875 1 95.69 331 ASN B N 1
ATOM 5183 C CA . ASN B 1 331 ? 6.93 -29.891 3.701 1 95.69 331 ASN B CA 1
ATOM 5184 C C . ASN B 1 331 ? 7.719 -30.641 2.629 1 95.69 331 ASN B C 1
ATOM 5186 O O . ASN B 1 331 ? 8.586 -30.062 1.976 1 95.69 331 ASN B O 1
ATOM 5190 N N . ALA B 1 332 ? 7.422 -31.922 2.484 1 93.81 332 ALA B N 1
ATOM 5191 C CA . ALA B 1 332 ? 8.188 -32.781 1.597 1 93.81 332 ALA B CA 1
ATOM 5192 C C . ALA B 1 332 ? 8.102 -32.312 0.15 1 93.81 332 ALA B C 1
ATOM 5194 O O . ALA B 1 332 ? 9.078 -32.375 -0.593 1 93.81 332 ALA B O 1
ATOM 5195 N N . SER B 1 333 ? 6.941 -31.844 -0.182 1 94.62 333 SER B N 1
ATOM 5196 C CA . SER B 1 333 ? 6.746 -31.359 -1.546 1 94.62 333 SER B CA 1
ATOM 5197 C C . SER B 1 333 ? 7.668 -30.188 -1.855 1 94.62 333 SER B C 1
ATOM 5199 O O . SER B 1 333 ? 8.188 -30.078 -2.969 1 94.62 333 SER B O 1
ATOM 5201 N N . PHE B 1 334 ? 7.832 -29.359 -0.927 1 94.06 334 PHE B N 1
ATOM 5202 C CA . PHE B 1 334 ? 8.727 -28.219 -1.086 1 94.06 334 PHE B CA 1
ATOM 5203 C C . PHE B 1 334 ? 10.18 -28.672 -1.141 1 94.06 334 PHE B C 1
ATOM 5205 O O . PHE B 1 334 ? 10.938 -28.234 -2.012 1 94.06 334 PHE B O 1
ATOM 5212 N N . ASP B 1 335 ? 10.547 -29.531 -0.244 1 90.19 335 ASP B N 1
ATOM 5213 C CA . ASP B 1 335 ? 11.93 -29.984 -0.121 1 90.19 335 ASP B CA 1
ATOM 5214 C C . ASP B 1 335 ? 12.383 -30.703 -1.388 1 90.19 335 ASP B C 1
ATOM 5216 O O . ASP B 1 335 ? 13.547 -30.609 -1.772 1 90.19 335 ASP B O 1
ATOM 5220 N N . ARG B 1 336 ? 11.516 -31.328 -2.002 1 88.81 336 ARG B N 1
ATOM 5221 C CA . ARG B 1 336 ? 11.844 -32.031 -3.232 1 88.81 336 ARG B CA 1
ATOM 5222 C C . ARG B 1 336 ? 12.227 -31.062 -4.344 1 88.81 336 ARG B C 1
ATOM 5224 O O . ARG B 1 336 ? 13.109 -31.359 -5.152 1 88.81 336 ARG B O 1
ATOM 5231 N N . LEU B 1 337 ? 11.57 -29.984 -4.305 1 86.31 337 LEU B N 1
ATOM 5232 C CA . LEU B 1 337 ? 11.828 -29 -5.34 1 86.31 337 LEU B CA 1
ATOM 5233 C C . LEU B 1 337 ? 13.047 -28.141 -4.98 1 86.31 337 LEU B C 1
ATOM 5235 O O . LEU B 1 337 ? 13.797 -27.734 -5.863 1 86.31 337 LEU B O 1
ATOM 5239 N N . ALA B 1 338 ? 13.195 -27.859 -3.746 1 75.56 338 ALA B N 1
ATOM 5240 C CA . ALA B 1 338 ? 14.297 -27.016 -3.295 1 75.56 338 ALA B CA 1
ATOM 5241 C C . ALA B 1 338 ? 15.617 -27.766 -3.334 1 75.56 338 ALA B C 1
ATOM 5243 O O . ALA B 1 338 ? 16.672 -27.172 -3.596 1 75.56 338 ALA B O 1
ATOM 5244 N N . VAL B 1 339 ? 15.727 -29.047 -2.877 1 60.53 339 VAL B N 1
ATOM 5245 C CA . VAL B 1 339 ? 16.922 -29.875 -2.889 1 60.53 339 VAL B CA 1
ATOM 5246 C C . VAL B 1 339 ? 17.266 -30.266 -4.324 1 60.53 339 VAL B C 1
ATOM 5248 O O . VAL B 1 339 ? 18.438 -30.281 -4.703 1 60.53 339 VAL B O 1
ATOM 5251 N N . ARG B 1 340 ? 16.328 -30.656 -5.07 1 54.62 340 ARG B N 1
ATOM 5252 C CA . ARG B 1 340 ? 16.625 -31.047 -6.441 1 54.62 340 ARG B CA 1
ATOM 5253 C C . ARG B 1 340 ? 17.328 -29.922 -7.199 1 54.62 340 ARG B C 1
ATOM 5255 O O . ARG B 1 340 ? 18.188 -30.172 -8.047 1 54.62 340 ARG B O 1
ATOM 5262 N N . SER B 1 341 ? 16.938 -28.719 -6.828 1 49.41 341 SER B N 1
ATOM 5263 C CA . SER B 1 341 ? 17.531 -27.609 -7.582 1 49.41 341 SER B CA 1
ATOM 5264 C C . SER B 1 341 ? 18.984 -27.375 -7.156 1 49.41 341 SER B C 1
ATOM 5266 O O . SER B 1 341 ? 19.734 -26.688 -7.844 1 49.41 341 SER B O 1
ATOM 5268 N N . SER B 1 342 ? 19.422 -27.891 -5.953 1 45.31 342 SER B N 1
ATOM 5269 C CA . SER B 1 342 ? 20.812 -27.781 -5.508 1 45.31 342 SER B CA 1
ATOM 5270 C C . SER B 1 342 ? 21.672 -28.875 -6.121 1 45.31 342 SER B C 1
ATOM 5272 O O . SER B 1 342 ? 22.906 -28.797 -6.078 1 45.31 342 SER B O 1
ATOM 5274 N N . GLN B 1 343 ? 21.141 -29.984 -6.641 1 39.19 343 GLN B N 1
ATOM 5275 C CA . GLN B 1 343 ? 21.938 -31.031 -7.27 1 39.19 343 GLN B CA 1
ATOM 5276 C C . GLN B 1 343 ? 22.047 -30.812 -8.773 1 39.19 343 GLN B C 1
ATOM 5278 O O . GLN B 1 343 ? 21.078 -30.375 -9.414 1 39.19 343 GLN B O 1
#

pLDDT: mean 86.62, std 17.97, range [25.97, 98.88]

Foldseek 3Di:
DPPPDCVVVVVVVVVVVVPPCPCPQVQFDWAKDKDDADNGIKMKIFTDGPPFDHCVVLVVVLVVLRVLLCQAAPPQDCNRVQNVLLPDFAFDKDQHDPLVVVLLVVQVVLCVLLVRQRFQLLQLLLLPCVLHNNNDPDPNDDPVRLVVSLVQTDSVQWDDDPRMIHGRGSGGGHSVLQSQLVSQQVSQVVSVVSVTFAMWIDDPQKIWGAADDSVRAFDWDFDPDDDPPVVDDGPTFGDHGWIKHKDFWDWDQDDDPRDTFTSQGGSVVSGGDDFFWGMKMWTGRGSSVRSNLRSSLVSLYDVRSVVSCVVVVTFMWTWGDDPVDIDIDTDPSVCVRRVVSVD/DPPPDCVVVVVVVVVVVVPPVVCVQVQFDWAKDKDDADNGIKMKIFTDGPPFDHCVVLVVVLVVLRVLLCQAAPPQDCNRVQNVLLPDFAFDKDQHDPLVVVLLVVQVVLCVLLVRQRFQLLQLLLLPCVLHNNNPPDDNDDPVRLVVSLVQTDSVQWDDDPRMIHGRGSGGGHSVLQSQLVSQQVSQVVSVVSVTFAMWIDDPQKIWGAADDSVRAFDWDFDPDDDPPVPDDGPTFGDHGWIKHKDFWDWDQDDDPRDTFTSQGGSVVSGGDDFFWGMKMWTGRGSSVRSNLRSSLVSLYDVRSVVSCVVVVTFMWTWGDDPVDIDIDTDPSVCVRRVVSVD

Nearest PDB structures (foldseek):
  3pnd-assembly1_A  TM=9.199E-01  e=2.454E-28  Salmonella enterica subsp. enterica serovar Typhimurium
  2o18-assembly1_C  TM=8.897E-01  e=5.471E-28  Escherichia coli
  7esb-assembly1_A  TM=8.967E-01  e=4.538E-22  Listeria monocytogenes 10403S
  7f2u-assembly2_B  TM=8.739E-01  e=3.039E-22  Listeria monocytogenes 10403S
  7f39-assembly1_A  TM=8.637E-01  e=6.694E-21  Listeria monocytogenes 10403S

Secondary structure (DSSP, 8-state):
-----THHHHHHHHHHHTTS--------EEEEEEEEETTEEEEEEEEE-TTS--HHHHHHHHHHHHHHHHHHH-SSSTTSHHHHHHTS-SSEEEE--HHHHHHHHHHHHHHHHTTTSS-TT-HHHHHHTT-STT----SS--HHHHHHHHTT--GGGEEEETTEEEESS------TTTHHHHHHHHHHHHHHHTT--SEEEEETTEEEEES--TTSPPEEEEE--B-SSSS---EEEEESS-EEEEEE-EEEEETBTTEEEES-EETTTTEE--SSEEEEEEEES-HHHHHHHHHHHHHHHHHHHHHHHHHTT--EEEEEEETTEEEEEE-HHHHHHHHHTT-/-----THHHHHHHHHHHTS---------EEEEEEEEETTEEEEEEEEE-TTS--HHHHHHHHHHHHHHHHHHH-SSSTTSHHHHHHTS-SSEEEE--HHHHHHHHHHHHHHHHTTTSS-TT-HHHHHHTT-STT----SS--HHHHHHHHTT--GGGEEEETTEEEESS------TTTHHHHHHHHHHHHHHHTT--SEEEEETTEEEEES--TTSPPEEEEE--B-SSSS---EEEEESS-EEEEEE-EEEEETBTTEEEES-EETTTTEE--SSEEEEEEEES-HHHHHHHHHHHHHH-TTHHHHHHHHTT--EEEEEEETTEEEEEE-HHHHHHHHHTT-